Protein AF-A0A0B6WWD6-F1 (afdb_monomer)

Solvent-accessible surface area (backbone atoms only — not comparable to full-atom values): 24679 Å² total; per-residue (Å²): 132,87,78,64,63,52,76,64,88,90,38,50,30,39,57,31,30,87,89,49,46,30,91,71,70,64,40,40,59,87,22,35,29,30,83,53,54,44,37,34,40,32,73,82,49,78,58,67,64,45,85,80,27,43,46,76,48,68,47,98,85,69,30,19,31,28,36,42,79,50,47,32,62,70,44,40,48,60,51,56,71,71,51,84,55,100,73,64,69,54,77,79,80,61,83,66,81,66,72,84,62,59,65,68,57,43,17,50,49,48,51,44,42,18,71,78,30,26,24,72,83,38,61,70,50,34,70,33,90,84,19,33,43,68,47,70,34,55,96,55,30,68,76,24,19,40,44,60,21,47,65,67,60,24,30,55,50,40,55,52,38,36,57,54,46,42,74,78,42,69,87,51,56,82,94,50,58,57,59,50,35,45,12,24,26,45,40,80,91,75,74,41,55,38,51,58,71,89,74,66,51,87,64,64,32,45,32,48,60,25,15,40,63,85,53,48,32,79,47,39,30,38,36,53,53,69,71,58,31,72,75,37,71,87,51,60,63,61,46,69,41,42,19,64,91,42,54,69,24,12,60,69,79,71,79,60,54,17,36,30,55,34,55,27,53,76,72,67,28,74,85,55,82,81,40,28,42,31,41,35,49,32,49,70,37,26,50,26,42,20,57,76,48,60,26,38,38,32,20,40,10,23,84,38,75,78,45,52,53,59,59,52,45,50,53,50,54,52,44,37,75,75,64,70,39,60,42,34,39,40,61,54,66,53,38,66,81,33,66,69,47,33,42,29,51,29,43,44,53,37,53,28,47,40,48,67,39,81,56,38,35,53,47,65,84,43,66,61,40,68,40,46,17,64,74,68,68,38,65,73,46,80,29,51,64,69,56,50,46,68,70,31,51,70,74,55,24,54,52,24,52,48,49,21,47,49,56,52,48,52,49,53,49,52,52,50,51,56,51,56,63,61,75,71,71,76,92,75,71,72,71,74,65,75,82,73,78,87,79,76,89,76,76,80,83,81,84,126

Nearest PDB structures (foldseek):
  4dzr-assembly1_A  TM=4.144E-01  e=4.216E-01  Alicyclobacillus acidocaldarius subsp. acidocaldarius DSM 446
  3m0z-assembly1_B  TM=2.810E-01  e=1.774E+00  Klebsiella pneumoniae subsp. pneumoniae MGH 78578

Structure (mmCIF, N/CA/C/O backbone):
data_AF-A0A0B6WWD6-F1
#
_entry.id   AF-A0A0B6WWD6-F1
#
loop_
_atom_site.group_PDB
_atom_site.id
_atom_site.type_symbol
_atom_site.label_atom_id
_atom_site.label_alt_id
_atom_site.label_comp_id
_atom_site.label_asym_id
_atom_site.label_entity_id
_atom_site.label_seq_id
_atom_site.pdbx_PDB_ins_code
_atom_site.Cartn_x
_atom_site.Cartn_y
_atom_site.Cartn_z
_atom_site.occupancy
_atom_site.B_iso_or_equiv
_atom_site.auth_seq_id
_atom_site.auth_comp_id
_atom_site.auth_asym_id
_atom_site.auth_atom_id
_atom_site.pdbx_PDB_model_num
ATOM 1 N N . MET A 1 1 ? -19.412 32.258 -8.595 1.00 35.97 1 MET A N 1
ATOM 2 C CA . MET A 1 1 ? -20.441 32.530 -7.560 1.00 35.97 1 MET A CA 1
ATOM 3 C C . MET A 1 1 ? -19.754 32.769 -6.223 1.00 35.97 1 MET A C 1
ATOM 5 O O . MET A 1 1 ? -19.131 31.849 -5.706 1.00 35.97 1 MET A O 1
ATOM 9 N N . ARG A 1 2 ? -19.802 33.997 -5.689 1.00 33.81 2 ARG A N 1
ATOM 10 C CA . ARG A 1 2 ? -19.206 34.328 -4.383 1.00 33.81 2 ARG A CA 1
ATOM 11 C C . ARG A 1 2 ? -19.915 33.511 -3.296 1.00 33.81 2 ARG A C 1
ATOM 13 O O . ARG A 1 2 ? -21.121 33.653 -3.117 1.00 33.81 2 ARG A O 1
ATOM 20 N N . ARG A 1 3 ? -19.185 32.625 -2.609 1.00 43.25 3 ARG A N 1
ATOM 21 C CA . ARG A 1 3 ? -19.691 31.916 -1.425 1.00 43.25 3 ARG A CA 1
ATOM 22 C C . ARG A 1 3 ? -20.008 32.981 -0.376 1.00 43.25 3 ARG A C 1
ATOM 24 O O . ARG A 1 3 ? -19.088 33.602 0.145 1.00 43.25 3 ARG A O 1
ATOM 31 N N . SER A 1 4 ? -21.288 33.234 -0.110 1.00 58.03 4 SER A N 1
ATOM 32 C CA . SER A 1 4 ? -21.691 34.080 1.013 1.00 58.03 4 SER A CA 1
ATOM 33 C C . SER A 1 4 ? -21.194 33.402 2.290 1.00 58.03 4 SER A C 1
ATOM 35 O O . SER A 1 4 ? -21.702 32.332 2.647 1.00 58.03 4 SER A O 1
ATOM 37 N N . LYS A 1 5 ? -20.166 33.982 2.907 1.00 69.12 5 LYS A N 1
ATOM 38 C CA . LYS A 1 5 ? -19.590 33.537 4.172 1.00 69.12 5 LYS A CA 1
ATOM 39 C C . LYS A 1 5 ? -19.777 34.628 5.214 1.00 69.12 5 LYS A C 1
ATOM 41 O O . LYS A 1 5 ? -19.718 35.806 4.873 1.00 69.12 5 LYS A O 1
ATOM 46 N N . PHE A 1 6 ? -19.993 34.235 6.458 1.00 64.62 6 PHE A N 1
ATOM 47 C CA . PHE A 1 6 ? -19.957 35.151 7.594 1.00 64.62 6 PHE A CA 1
ATOM 48 C C . PHE A 1 6 ? -19.157 34.512 8.722 1.00 64.62 6 PHE A C 1
ATOM 50 O O . PHE A 1 6 ? -19.018 33.292 8.768 1.00 64.62 6 PHE A O 1
ATOM 57 N N . VAL A 1 7 ? -18.615 35.328 9.616 1.00 65.00 7 VAL A N 1
ATOM 58 C CA . VAL A 1 7 ? -17.833 34.855 10.761 1.00 65.00 7 VAL A CA 1
ATOM 59 C C . VAL A 1 7 ? -18.640 35.105 12.024 1.00 65.00 7 VAL A C 1
ATOM 61 O O . VAL A 1 7 ? -19.231 36.172 12.176 1.00 65.00 7 VAL A O 1
ATOM 64 N N . LYS A 1 8 ? -18.727 34.107 12.904 1.00 52.97 8 LYS A N 1
ATOM 65 C CA . LYS A 1 8 ? -19.441 34.233 14.180 1.00 52.97 8 LYS A CA 1
ATOM 66 C C . LYS A 1 8 ? -18.816 33.310 15.220 1.00 52.97 8 LYS A C 1
ATOM 68 O O . LYS A 1 8 ? -18.894 32.102 15.058 1.00 52.97 8 LYS A O 1
ATOM 73 N N . GLY A 1 9 ? -18.231 33.871 16.279 1.00 55.41 9 GLY A N 1
ATOM 74 C CA . GLY A 1 9 ? -17.518 33.091 17.301 1.00 55.41 9 GLY A CA 1
ATOM 75 C C . GLY A 1 9 ? -16.364 32.289 16.700 1.00 55.41 9 GLY A C 1
ATOM 76 O O . GLY A 1 9 ? -16.444 31.071 16.657 1.00 55.41 9 GLY A O 1
ATOM 77 N N . GLY A 1 10 ? -15.389 32.969 16.083 1.00 53.66 10 GLY A N 1
ATOM 78 C CA . GLY A 1 10 ? -14.173 32.351 15.522 1.00 53.66 10 GLY A CA 1
ATOM 79 C C . GLY A 1 10 ? -14.359 31.496 14.261 1.00 53.66 10 GLY A C 1
ATOM 80 O O . GLY A 1 10 ? -13.423 31.311 13.486 1.00 53.66 10 GLY A O 1
ATOM 81 N N . LYS A 1 11 ? -15.573 31.014 13.990 1.00 53.12 11 LYS A N 1
ATOM 82 C CA . LYS A 1 11 ? -15.838 30.077 12.897 1.00 53.12 11 LYS A CA 1
ATOM 83 C C . LYS A 1 11 ? -16.360 30.786 11.653 1.00 53.12 11 LYS A C 1
ATOM 85 O O . LYS A 1 11 ? -17.258 31.631 11.716 1.00 53.12 11 LYS A O 1
ATOM 90 N N . VAL A 1 12 ? -15.810 30.404 10.499 1.00 70.62 12 VAL A N 1
ATOM 91 C CA . VAL A 1 12 ? -16.319 30.806 9.183 1.00 70.62 12 VAL A CA 1
ATOM 92 C C . VAL A 1 12 ? -17.509 29.921 8.843 1.00 70.62 12 VAL A C 1
ATOM 94 O O . VAL A 1 12 ? -17.375 28.705 8.708 1.00 70.62 12 VAL A O 1
ATOM 97 N N . PHE A 1 13 ? -18.671 30.540 8.682 1.00 74.94 13 PHE A N 1
ATOM 98 C CA . PHE A 1 13 ? -19.892 29.882 8.256 1.00 74.94 13 PHE A CA 1
ATOM 99 C C . PHE A 1 13 ? -20.079 30.033 6.755 1.00 74.94 13 PHE A C 1
ATOM 101 O O . PHE A 1 13 ? -20.128 31.142 6.219 1.00 74.94 13 PHE A O 1
ATOM 108 N N . TYR A 1 14 ? -20.253 28.903 6.086 1.00 77.25 14 TYR A N 1
ATOM 109 C CA . TYR A 1 14 ? -20.612 28.801 4.685 1.00 77.25 14 TYR A CA 1
ATOM 110 C C . TYR A 1 14 ? -22.105 28.535 4.548 1.00 77.25 14 TYR A C 1
ATOM 112 O O . TYR A 1 14 ? -22.715 27.803 5.329 1.00 77.25 14 TYR A O 1
ATOM 120 N N . ARG A 1 15 ? -22.713 29.121 3.518 1.00 76.31 15 ARG A N 1
ATOM 121 C CA . ARG A 1 15 ? -24.098 28.823 3.154 1.00 76.31 15 ARG A CA 1
ATOM 122 C C . ARG A 1 15 ? -24.183 27.490 2.411 1.00 76.31 15 ARG A C 1
ATOM 124 O O . ARG A 1 15 ? -23.379 27.225 1.516 1.00 76.31 15 ARG A O 1
ATOM 131 N N . VAL A 1 16 ? -25.192 26.684 2.741 1.00 66.81 16 VAL A N 1
ATOM 132 C CA . VAL A 1 16 ? -25.516 25.459 1.987 1.00 66.81 16 VAL A CA 1
ATOM 133 C C . VAL A 1 16 ? -25.893 25.792 0.538 1.00 66.81 16 VAL A C 1
ATOM 135 O O . VAL A 1 16 ? -26.378 26.889 0.246 1.00 66.81 16 VAL A O 1
ATOM 138 N N . ASN A 1 17 ? -25.666 24.848 -0.373 1.00 68.56 17 ASN A N 1
ATOM 139 C CA . ASN A 1 17 ? -25.978 24.969 -1.798 1.00 68.56 17 ASN A CA 1
ATOM 140 C C . ASN A 1 17 ? -26.438 23.610 -2.376 1.00 68.56 17 ASN A C 1
ATOM 142 O O . ASN A 1 17 ? -26.598 22.634 -1.643 1.00 68.56 17 ASN A O 1
ATOM 146 N N . LYS A 1 18 ? -26.669 23.527 -3.695 1.00 58.38 18 LYS A N 1
ATOM 147 C CA . LYS A 1 18 ? -27.111 22.279 -4.351 1.00 58.38 18 LYS A CA 1
ATOM 148 C C . LYS A 1 18 ? -26.103 21.124 -4.223 1.00 58.38 18 LYS A C 1
ATOM 150 O O . LYS A 1 18 ? -26.541 19.980 -4.191 1.00 58.38 18 LYS A O 1
ATOM 155 N N . LEU A 1 19 ? -24.804 21.428 -4.141 1.00 52.31 19 LEU A N 1
ATOM 156 C CA . LEU A 1 19 ? -23.710 20.457 -3.997 1.00 52.31 19 LEU A CA 1
ATOM 157 C C . LEU A 1 19 ? -23.474 20.067 -2.530 1.00 52.31 19 LEU A C 1
ATOM 159 O O . LEU A 1 19 ? -23.164 18.920 -2.243 1.00 52.31 19 LEU A O 1
ATOM 163 N N . ARG A 1 20 ? -23.661 21.006 -1.595 1.00 70.75 20 ARG A N 1
ATOM 164 C CA . ARG A 1 20 ? -23.557 20.778 -0.145 1.00 70.75 20 ARG A CA 1
ATOM 165 C C . ARG A 1 20 ? -24.867 21.177 0.527 1.00 70.75 20 ARG A C 1
ATOM 167 O O . ARG A 1 20 ? -25.045 22.335 0.911 1.00 70.75 20 ARG A O 1
ATOM 174 N N . ARG A 1 21 ? -25.775 20.210 0.683 1.00 77.06 21 ARG A N 1
ATOM 175 C CA . ARG A 1 21 ? -27.088 20.385 1.330 1.00 77.06 21 ARG A CA 1
ATOM 176 C C . ARG A 1 21 ? -26.965 20.480 2.855 1.00 77.06 21 ARG A C 1
ATOM 178 O O . ARG A 1 21 ? -25.931 20.180 3.445 1.00 77.06 21 ARG A O 1
ATOM 185 N N . CYS A 1 22 ? -28.006 20.959 3.526 1.00 75.50 22 CYS A N 1
ATOM 186 C CA . CYS A 1 22 ? -28.042 20.961 4.988 1.00 75.50 22 CYS A CA 1
ATOM 187 C C . CYS A 1 22 ? -28.069 19.523 5.530 1.00 75.50 22 CYS A C 1
ATOM 189 O O . CYS A 1 22 ? -28.986 18.785 5.198 1.00 75.50 22 CYS A O 1
ATOM 191 N N . LEU A 1 23 ? -27.145 19.157 6.419 1.00 72.75 23 LEU A N 1
ATOM 192 C CA . LEU A 1 23 ? -27.112 17.821 7.036 1.00 72.75 23 LEU A CA 1
ATOM 193 C C . LEU A 1 23 ? -28.307 17.544 7.970 1.00 72.75 23 LEU A C 1
ATOM 195 O O . LEU A 1 23 ? -28.566 16.400 8.310 1.00 72.75 23 LEU A O 1
ATOM 199 N N . ILE A 1 24 ? -29.050 18.587 8.359 1.00 80.62 24 ILE A N 1
ATOM 200 C CA . ILE A 1 24 ? -30.184 18.486 9.289 1.00 80.62 24 ILE A CA 1
ATOM 201 C C . ILE A 1 24 ? -31.526 18.381 8.550 1.00 80.62 24 ILE A C 1
ATOM 203 O O . ILE A 1 24 ? -32.359 17.546 8.879 1.00 80.62 24 ILE A O 1
ATOM 207 N N . CYS A 1 25 ? -31.771 19.252 7.563 1.00 80.31 25 CYS A N 1
ATOM 208 C CA . CYS A 1 25 ? -33.057 19.319 6.844 1.00 80.31 25 CYS A CA 1
ATOM 209 C C . CYS A 1 25 ? -32.968 18.989 5.348 1.00 80.31 25 CYS A C 1
ATOM 211 O O . CYS A 1 25 ? -33.957 19.133 4.635 1.00 80.31 25 CYS A O 1
ATOM 213 N N . ASN A 1 26 ? -31.783 18.634 4.846 1.00 77.25 26 ASN A N 1
ATOM 214 C CA . ASN A 1 26 ? -31.492 18.311 3.444 1.00 77.25 26 ASN A CA 1
ATOM 215 C C . ASN A 1 26 ? -31.814 19.410 2.402 1.00 77.25 26 ASN A C 1
ATOM 217 O O . ASN A 1 26 ? -31.728 19.205 1.185 1.00 77.25 26 ASN A O 1
ATOM 221 N N . SER A 1 27 ? -32.155 20.619 2.853 1.00 74.88 27 SER A N 1
ATOM 222 C CA . SER A 1 27 ? -32.397 21.744 1.954 1.00 74.88 27 SER A CA 1
ATOM 223 C C . SER A 1 27 ? -31.096 22.225 1.297 1.00 74.88 27 SER A C 1
ATOM 225 O O . SER A 1 27 ? -30.079 22.367 1.986 1.00 74.88 27 SER A O 1
ATOM 227 N N . PRO A 1 28 ? -31.124 22.563 -0.006 1.00 74.12 28 PRO A N 1
ATOM 228 C CA . PRO A 1 28 ? -29.990 23.152 -0.706 1.00 74.12 28 PRO A CA 1
ATOM 229 C C . PRO A 1 28 ? -29.841 24.661 -0.459 1.00 74.12 28 PRO A C 1
ATOM 231 O O . PRO A 1 28 ? -28.934 25.270 -1.011 1.00 74.12 28 PRO A O 1
ATOM 234 N N . THR A 1 29 ? -30.726 25.302 0.313 1.00 76.38 29 THR A N 1
ATOM 235 C CA . THR A 1 29 ? -30.670 26.752 0.569 1.00 76.38 29 THR A CA 1
ATOM 236 C C . THR A 1 29 ? -31.066 27.125 1.994 1.00 76.38 29 THR A C 1
ATOM 238 O O . THR A 1 29 ? -31.810 26.413 2.679 1.00 76.38 29 THR A O 1
ATOM 241 N N . GLY A 1 30 ? -30.605 28.300 2.424 1.00 73.56 30 GLY A N 1
ATOM 242 C CA . GLY A 1 30 ? -31.058 28.973 3.643 1.00 73.56 30 GLY A CA 1
ATOM 243 C C . GLY A 1 30 ? -30.268 28.623 4.901 1.00 73.56 30 GLY A C 1
ATOM 244 O O . GLY A 1 30 ? -30.165 29.483 5.759 1.00 73.56 30 GLY A O 1
ATOM 245 N N . CYS A 1 31 ? -29.680 27.428 4.983 1.00 85.50 31 CYS A N 1
ATOM 246 C CA . CYS A 1 31 ? -28.908 26.956 6.139 1.00 85.50 31 CYS A CA 1
ATOM 247 C C . CYS A 1 31 ? -27.414 27.286 6.038 1.00 85.50 31 CYS A C 1
ATOM 249 O O . CYS A 1 31 ? -26.911 27.645 4.968 1.00 85.50 31 CYS A O 1
ATOM 251 N N . PHE A 1 32 ? -26.699 27.108 7.147 1.00 84.31 32 PHE A N 1
ATOM 252 C CA . PHE A 1 32 ? -25.269 27.399 7.230 1.00 84.31 32 PHE A CA 1
ATOM 253 C C . PHE A 1 32 ? -24.519 26.315 7.992 1.00 84.31 32 PHE A C 1
ATOM 255 O O . PHE A 1 32 ? -25.109 25.588 8.790 1.00 84.31 32 PHE A O 1
ATOM 262 N N . TYR A 1 33 ? -23.223 26.213 7.734 1.00 79.19 33 TYR A N 1
ATOM 263 C CA . TYR A 1 33 ? -22.330 25.251 8.363 1.00 79.19 33 TYR A CA 1
ATOM 264 C C . TYR A 1 33 ? -20.938 25.852 8.520 1.00 79.19 33 TYR A C 1
ATOM 266 O O . TYR A 1 33 ? -20.561 26.720 7.736 1.00 79.19 33 TYR A O 1
ATOM 274 N N . THR A 1 34 ? -20.190 25.424 9.527 1.00 71.81 34 THR A N 1
ATOM 275 C CA . THR A 1 34 ? -18.810 25.878 9.732 1.00 71.81 34 THR A CA 1
ATOM 276 C C . THR A 1 34 ? -17.838 25.173 8.790 1.00 71.81 34 THR A C 1
ATOM 278 O O . THR A 1 34 ? -18.160 24.128 8.234 1.00 71.81 34 THR A O 1
ATOM 281 N N . GLU A 1 35 ? -16.647 25.735 8.572 1.00 63.94 35 GLU A N 1
ATOM 282 C CA . GLU A 1 35 ? -15.616 25.108 7.722 1.00 63.94 35 GLU A CA 1
ATOM 283 C C . GLU A 1 35 ? -15.251 23.686 8.147 1.00 63.94 35 GLU A C 1
ATOM 285 O O . GLU A 1 35 ? -15.069 22.796 7.323 1.00 63.94 35 GLU A O 1
ATOM 290 N N . ASP A 1 36 ? -15.147 23.502 9.455 1.00 56.84 36 ASP A N 1
ATOM 291 C CA . ASP A 1 36 ? -14.905 22.236 10.126 1.00 56.84 36 ASP A CA 1
ATOM 292 C C . ASP A 1 36 ? -16.201 21.443 10.324 1.00 56.84 36 ASP A C 1
ATOM 294 O O . ASP A 1 36 ? -16.192 20.482 11.067 1.00 56.84 36 ASP A O 1
ATOM 298 N N . GLU A 1 37 ? -17.328 21.867 9.755 1.00 67.38 37 GLU A N 1
ATOM 299 C CA . GLU A 1 37 ? -18.665 21.266 9.853 1.00 67.38 37 GLU A CA 1
ATOM 300 C C . GLU A 1 37 ? -19.178 20.927 11.272 1.00 67.38 37 GLU A C 1
ATOM 302 O O . GLU A 1 37 ? -20.259 20.355 11.396 1.00 67.38 37 GLU A O 1
ATOM 307 N N . SER A 1 38 ? -18.462 21.311 12.336 1.00 63.56 38 SER A N 1
ATOM 308 C CA . SER A 1 38 ? -18.773 20.985 13.736 1.00 63.56 38 SER A CA 1
ATOM 309 C C . SER A 1 38 ? -20.085 21.611 14.198 1.00 63.56 38 SER A C 1
ATOM 311 O O . SER A 1 38 ? -20.774 21.075 15.067 1.00 63.56 38 SER A O 1
ATOM 313 N N . LEU A 1 39 ? -20.471 22.726 13.572 1.00 73.56 39 LEU A N 1
ATOM 314 C CA . LEU A 1 39 ? -21.724 23.413 13.828 1.00 73.56 39 LEU A CA 1
ATOM 315 C C . LEU A 1 39 ? -22.524 23.601 12.545 1.00 73.56 39 LEU A C 1
ATOM 317 O O . LEU A 1 39 ? -22.010 23.934 11.474 1.00 73.56 39 LEU A O 1
ATOM 321 N N . SER A 1 40 ? -23.837 23.444 12.669 1.00 83.00 40 SER A N 1
ATOM 322 C CA . SER A 1 40 ? -24.789 23.754 11.608 1.00 83.00 40 SER A CA 1
ATOM 323 C C . SER A 1 40 ? -25.930 24.620 12.130 1.00 83.00 40 SER A C 1
ATOM 325 O O . SER A 1 40 ? -26.545 24.319 13.149 1.00 83.00 40 SER A O 1
ATOM 327 N N . TYR A 1 41 ? -26.256 25.677 11.387 1.00 83.69 41 TYR A N 1
ATOM 328 C CA . TYR A 1 41 ? -27.495 26.429 11.564 1.00 83.69 41 TYR A CA 1
ATOM 329 C C . TYR A 1 41 ? -28.545 25.877 10.602 1.00 83.69 41 TYR A C 1
ATOM 331 O O . TYR A 1 41 ? -28.440 26.054 9.383 1.00 83.69 41 TYR A O 1
ATOM 339 N N . CYS A 1 42 ? -29.562 25.212 11.145 1.00 81.94 42 CYS A N 1
ATOM 340 C CA . CYS A 1 42 ? -30.705 24.731 10.386 1.00 81.94 42 CYS A CA 1
ATOM 341 C C . CYS A 1 42 ? -31.885 25.697 10.521 1.00 81.94 42 CYS A C 1
ATOM 343 O O . CYS A 1 42 ? -32.263 26.097 11.618 1.00 81.94 42 CYS A O 1
ATOM 345 N N . CYS A 1 43 ? -32.499 26.034 9.389 1.00 81.56 43 CYS A N 1
ATOM 346 C CA . CYS A 1 43 ? -33.598 27.006 9.325 1.00 81.56 43 CYS A CA 1
ATOM 347 C C . CYS A 1 43 ? -34.977 26.350 9.217 1.00 81.56 43 CYS A C 1
ATOM 349 O O .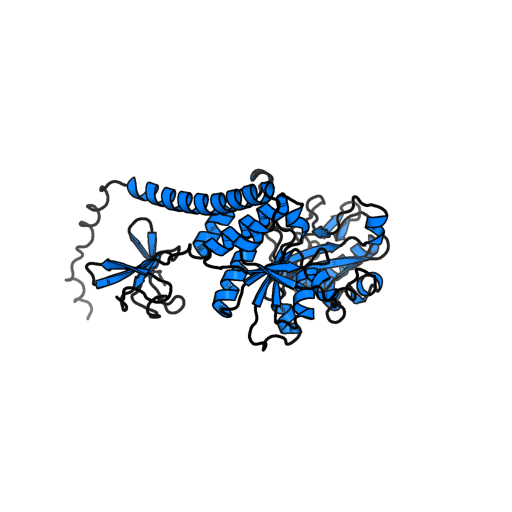 CYS A 1 43 ? -35.962 27.050 9.029 1.00 81.56 43 CYS A O 1
ATOM 351 N N . ARG A 1 44 ? -35.041 25.013 9.208 1.00 78.50 44 ARG A N 1
ATOM 352 C CA . ARG A 1 44 ? -36.276 24.255 8.929 1.00 78.50 44 ARG A CA 1
ATOM 353 C C . ARG A 1 44 ? -36.595 23.186 9.960 1.00 78.50 44 ARG A C 1
ATOM 355 O O . ARG A 1 44 ? -37.737 22.762 10.041 1.00 78.50 44 ARG A O 1
ATOM 362 N N . ARG A 1 45 ? -35.595 22.727 10.711 1.00 75.00 45 ARG A N 1
ATOM 363 C CA . ARG A 1 45 ? -35.789 21.813 11.833 1.00 75.00 45 ARG A CA 1
ATOM 364 C C . ARG A 1 45 ? -35.335 22.498 13.104 1.00 75.00 45 ARG A C 1
ATOM 366 O O . ARG A 1 45 ? -34.283 23.136 13.123 1.00 75.00 45 ARG A O 1
ATOM 373 N N . THR A 1 46 ? -36.159 22.339 14.125 1.00 68.94 46 THR A N 1
ATOM 374 C CA . THR A 1 46 ? -35.958 22.862 15.472 1.00 68.94 46 THR A CA 1
ATOM 375 C C . THR A 1 46 ? -36.293 21.785 16.491 1.00 68.94 46 THR A C 1
ATOM 377 O O . THR A 1 46 ? -36.773 22.122 17.558 1.00 68.94 46 THR A O 1
ATOM 380 N N . GLU A 1 47 ? -36.105 20.503 16.180 1.00 72.50 47 GLU A N 1
ATOM 381 C CA . GLU A 1 47 ? -36.255 19.385 17.127 1.00 72.50 47 GLU A CA 1
ATOM 382 C C . GLU A 1 47 ? -34.967 19.193 17.938 1.00 72.50 47 GLU A C 1
ATOM 384 O O . GLU A 1 47 ? -33.898 19.625 17.498 1.00 72.50 47 GLU A O 1
ATOM 389 N N . GLU A 1 48 ? -35.072 18.582 19.123 1.00 65.75 48 GLU A N 1
ATOM 390 C CA . GLU A 1 48 ? -33.959 18.412 20.074 1.00 65.75 48 GLU A CA 1
ATOM 391 C C . GLU A 1 48 ? -32.843 17.505 19.546 1.00 65.75 48 GLU A C 1
ATOM 393 O O . GLU A 1 48 ? -31.662 17.796 19.742 1.00 65.75 48 GLU A O 1
ATOM 398 N N . PHE A 1 49 ? -33.220 16.489 18.772 1.00 58.00 49 PHE A N 1
ATOM 399 C CA . PHE A 1 49 ? -32.311 15.585 18.078 1.00 58.00 49 PHE A CA 1
ATOM 400 C C . PHE A 1 49 ? -32.729 15.471 16.615 1.00 58.00 49 PHE A C 1
ATOM 402 O O . PHE A 1 49 ? -33.905 15.280 16.314 1.00 58.00 49 PHE A O 1
ATOM 409 N N . ALA A 1 50 ? -31.774 15.608 15.695 1.00 58.50 50 ALA A N 1
ATOM 410 C CA . ALA A 1 50 ? -32.028 15.495 14.263 1.00 58.50 50 ALA A CA 1
ATOM 411 C C . ALA A 1 50 ? -30.909 14.687 13.591 1.00 58.50 50 ALA A C 1
ATOM 413 O O . ALA A 1 50 ? -29.895 15.241 13.167 1.00 58.50 50 ALA A O 1
ATOM 414 N N . GLY A 1 51 ? -31.109 13.368 13.497 1.00 67.25 51 GLY A N 1
ATOM 415 C CA . GLY A 1 51 ? -30.065 12.431 13.073 1.00 67.25 51 GLY A CA 1
ATOM 416 C C . GLY A 1 51 ? -28.957 12.337 14.124 1.00 67.25 51 GLY A C 1
ATOM 417 O O . GLY A 1 51 ? -29.253 12.274 15.313 1.00 67.25 51 GLY A O 1
ATOM 418 N N . ASN A 1 52 ? -27.697 12.403 13.687 1.00 57.53 52 ASN A N 1
ATOM 419 C CA . ASN A 1 52 ? -26.509 12.353 14.557 1.00 57.53 52 ASN A CA 1
ATOM 420 C C . ASN A 1 52 ? -26.113 13.728 15.131 1.00 57.53 52 ASN A C 1
ATOM 422 O O . ASN A 1 52 ? -25.018 13.893 15.662 1.00 57.53 52 ASN A O 1
ATOM 426 N N . ALA A 1 53 ? -26.975 14.736 14.988 1.00 63.56 53 ALA A N 1
ATOM 427 C CA . ALA A 1 53 ? -26.713 16.091 15.445 1.00 63.56 53 ALA A CA 1
ATOM 428 C C . ALA A 1 53 ? -27.595 16.442 16.645 1.00 63.56 53 ALA A C 1
ATOM 430 O O . ALA A 1 53 ? -28.822 16.270 16.615 1.00 63.56 53 ALA A O 1
ATOM 431 N N . ARG A 1 54 ? -26.970 17.000 17.680 1.00 67.94 54 ARG A N 1
ATOM 432 C CA . ARG A 1 54 ? -27.630 17.450 18.903 1.00 67.94 54 ARG A CA 1
ATOM 433 C C . ARG A 1 54 ? -27.948 18.937 18.806 1.00 67.94 54 ARG A C 1
ATOM 435 O O . ARG A 1 54 ? -27.087 19.749 18.467 1.00 67.94 54 ARG A O 1
ATOM 442 N N . ARG A 1 55 ? -29.190 19.332 19.095 1.00 76.62 55 ARG A N 1
ATOM 443 C CA . ARG A 1 55 ? -29.568 20.751 19.113 1.00 76.62 55 ARG A CA 1
ATOM 444 C C . ARG A 1 55 ? -29.003 21.410 20.370 1.00 76.62 55 ARG A C 1
ATOM 446 O O . ARG A 1 55 ? -29.417 21.097 21.479 1.00 76.62 55 ARG A O 1
ATOM 453 N N . ILE A 1 56 ? -28.109 22.373 20.182 1.00 67.38 56 ILE A N 1
ATOM 454 C CA . ILE A 1 56 ? -27.500 23.153 21.265 1.00 67.38 56 ILE A CA 1
ATOM 455 C C . ILE A 1 56 ? -28.477 24.218 21.758 1.00 67.38 56 ILE A C 1
ATOM 457 O O . ILE A 1 56 ? -28.666 24.404 22.954 1.00 67.38 56 ILE A O 1
ATOM 461 N N . ARG A 1 57 ? -29.074 24.966 20.823 1.00 71.12 57 ARG A N 1
ATOM 462 C CA . ARG A 1 57 ? -29.982 26.078 21.131 1.00 71.12 57 ARG A CA 1
ATOM 463 C C . ARG A 1 57 ? -30.800 26.491 19.916 1.00 71.12 57 ARG A C 1
ATOM 465 O O . ARG A 1 57 ? -30.535 26.051 18.799 1.00 71.12 57 ARG A O 1
ATOM 472 N N . ILE A 1 58 ? -31.746 27.397 20.131 1.00 73.06 58 ILE A N 1
ATOM 473 C CA . ILE A 1 58 ? -32.446 28.129 19.074 1.00 73.06 58 ILE A CA 1
ATOM 474 C C . ILE A 1 58 ? -32.003 29.594 19.153 1.00 73.06 58 ILE A C 1
ATOM 476 O O . ILE A 1 58 ? -31.894 30.155 20.242 1.00 73.06 58 ILE A O 1
ATOM 480 N N . THR A 1 59 ? -31.668 30.207 18.018 1.00 65.00 59 THR A N 1
ATOM 481 C CA . THR A 1 59 ? -31.295 31.629 17.970 1.00 65.00 59 THR A CA 1
ATOM 482 C C . THR A 1 59 ? -32.525 32.523 18.126 1.00 65.00 59 THR A C 1
ATOM 484 O O . THR A 1 59 ? -33.645 32.107 17.846 1.00 65.00 59 THR A O 1
ATOM 487 N N . ALA A 1 60 ? -32.319 33.802 18.457 1.00 57.94 60 ALA A N 1
ATOM 488 C CA . ALA A 1 60 ? -33.392 34.805 18.465 1.00 57.94 60 ALA A CA 1
ATOM 489 C C . ALA A 1 60 ? -34.116 34.945 17.105 1.00 57.94 60 ALA A C 1
ATOM 491 O O . ALA A 1 60 ? -35.250 35.398 17.046 1.00 57.94 60 ALA A O 1
ATOM 492 N N . THR A 1 61 ? -33.474 34.520 16.013 1.00 61.97 61 THR A N 1
ATOM 493 C CA . THR A 1 61 ? -34.039 34.486 14.655 1.00 61.97 61 THR A CA 1
ATOM 494 C C . THR A 1 61 ? -34.768 33.177 14.317 1.00 61.97 61 THR A C 1
ATOM 496 O O . THR A 1 61 ? -35.107 32.953 13.158 1.00 61.97 61 THR A O 1
ATOM 499 N N . GLY A 1 62 ? -34.979 32.289 15.294 1.00 65.19 62 GLY A N 1
ATOM 500 C CA . GLY A 1 62 ? -35.694 31.020 15.120 1.00 65.19 62 GLY A CA 1
ATOM 501 C C . GLY A 1 62 ? -34.880 29.900 14.460 1.00 65.19 62 GLY A C 1
ATOM 502 O O . GLY A 1 62 ? -35.446 28.879 14.079 1.00 65.19 62 GLY A O 1
ATOM 503 N N . LEU A 1 63 ? -33.559 30.057 14.312 1.00 70.81 63 LEU A N 1
ATOM 504 C CA . LEU A 1 63 ? -32.696 29.034 13.714 1.00 70.81 63 LEU A CA 1
ATOM 505 C C . LEU A 1 63 ? -32.266 28.013 14.765 1.00 70.81 63 LEU A C 1
ATOM 507 O O . LEU A 1 63 ? -31.730 28.386 15.810 1.00 70.81 63 LEU A O 1
ATOM 511 N N . GLY A 1 64 ? -32.425 26.726 14.465 1.00 76.00 64 GLY A N 1
ATOM 512 C CA . GLY A 1 64 ? -31.864 25.660 15.284 1.00 76.00 64 GLY A CA 1
ATOM 513 C C . GLY A 1 64 ? -30.351 25.579 15.088 1.00 76.00 64 GLY A C 1
ATOM 514 O O . GLY A 1 64 ? -29.863 25.480 13.960 1.00 76.00 64 GLY A O 1
ATOM 515 N N . VAL A 1 65 ? -29.604 25.641 16.186 1.00 76.94 65 VAL A N 1
ATOM 516 C CA . VAL A 1 65 ? -28.150 25.462 16.221 1.00 76.94 65 VAL A CA 1
ATOM 517 C C . VAL A 1 65 ? -27.865 24.031 16.624 1.00 76.94 65 VAL A C 1
ATOM 519 O O . VAL A 1 65 ? -28.294 23.602 17.693 1.00 76.94 65 VAL A O 1
ATOM 522 N N . TYR A 1 66 ? -27.139 23.314 15.781 1.00 75.62 66 TYR A N 1
ATOM 523 C CA . TYR A 1 66 ? -26.840 21.903 15.962 1.00 75.62 66 TYR A CA 1
ATOM 524 C C . TYR A 1 66 ? -25.331 21.704 16.083 1.00 75.62 66 TYR A C 1
ATOM 526 O O . TYR A 1 66 ? -24.591 22.199 15.227 1.00 75.62 66 TYR A O 1
ATOM 534 N N . SER A 1 67 ? -24.899 20.999 17.129 1.00 67.69 67 SER A N 1
ATOM 535 C CA . SER A 1 67 ? -23.567 20.406 17.219 1.00 67.69 67 SER A CA 1
ATOM 536 C C . SER A 1 67 ? -23.610 19.006 16.643 1.00 67.69 67 SER A C 1
ATOM 538 O O . SER A 1 67 ? -24.580 18.265 16.816 1.00 67.69 67 SER A O 1
ATOM 540 N N . HIS A 1 68 ? -22.530 18.643 15.975 1.00 65.62 68 HIS A N 1
ATOM 541 C CA . HIS A 1 68 ? -22.246 17.261 15.628 1.00 65.62 68 HIS A CA 1
ATOM 542 C C . HIS A 1 68 ? -21.241 16.773 16.678 1.00 65.62 68 HIS A C 1
ATOM 544 O O . HIS A 1 68 ? -20.139 17.311 16.750 1.00 65.62 68 HIS A O 1
ATOM 550 N N . GLU A 1 69 ? -21.661 15.878 17.580 1.00 48.16 69 GLU A N 1
ATOM 551 C CA . GLU A 1 69 ? -20.745 15.247 18.545 1.00 48.16 69 GLU A CA 1
ATOM 552 C C . GLU A 1 69 ? -19.871 14.237 17.782 1.00 48.16 69 GLU A C 1
ATOM 554 O O . GLU A 1 69 ? -20.388 13.416 17.024 1.00 48.16 69 GLU A O 1
ATOM 559 N N . GLY A 1 70 ? -18.551 14.328 17.956 1.00 48.22 70 GLY A N 1
ATOM 560 C CA . GLY A 1 70 ? -17.561 13.607 17.154 1.00 48.22 70 GLY A CA 1
ATOM 561 C C . GLY A 1 70 ? -16.907 14.549 16.151 1.00 48.22 70 GLY A C 1
ATOM 562 O O . GLY A 1 70 ? -17.589 15.158 15.323 1.00 48.22 70 GLY A O 1
ATOM 563 N N . ALA A 1 71 ? -15.584 14.706 16.263 1.00 41.41 71 ALA A N 1
ATOM 564 C CA . ALA A 1 71 ? -14.788 15.518 15.359 1.00 41.41 71 ALA A CA 1
ATOM 565 C C . ALA A 1 71 ? -15.224 15.219 13.929 1.00 41.41 71 ALA A C 1
ATOM 567 O O . ALA A 1 71 ? -15.173 14.077 13.466 1.00 41.41 71 ALA A O 1
ATOM 568 N N . THR A 1 72 ? -15.689 16.239 13.211 1.00 52.34 72 THR A N 1
ATOM 569 C CA . THR A 1 72 ? -15.983 16.005 11.807 1.00 52.34 72 THR A CA 1
ATOM 570 C C . THR A 1 72 ? -14.698 15.517 11.156 1.00 52.34 72 THR A C 1
ATOM 572 O O . THR A 1 72 ? -13.588 15.910 11.521 1.00 52.34 72 THR A O 1
ATOM 575 N N . TRP A 1 73 ? -14.849 14.630 10.190 1.00 41.06 73 TRP A N 1
ATOM 576 C CA . TRP A 1 73 ? -13.745 14.029 9.462 1.00 41.06 73 TRP A CA 1
ATOM 577 C C . TRP A 1 73 ? -12.623 15.023 9.075 1.00 41.06 73 TRP A C 1
ATOM 579 O O . TRP A 1 73 ? -11.439 14.743 9.256 1.00 41.06 73 TRP A O 1
ATOM 589 N N . LEU A 1 74 ? -12.984 16.235 8.632 1.00 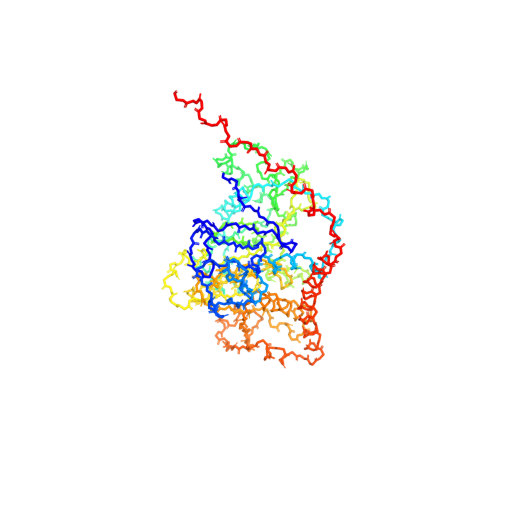41.41 74 LEU A N 1
ATOM 590 C CA . LEU A 1 74 ? -12.032 17.303 8.296 1.00 41.41 74 LEU A CA 1
ATOM 591 C C . LEU A 1 74 ? -11.211 17.803 9.496 1.00 41.41 74 LEU A C 1
ATOM 593 O O . LEU A 1 74 ? -10.060 18.206 9.326 1.00 41.41 74 LEU A O 1
ATOM 597 N N . HIS A 1 75 ? -11.789 17.796 10.693 1.00 42.34 75 HIS A N 1
ATOM 598 C CA . HIS A 1 75 ? -11.125 18.161 11.938 1.00 42.34 75 HIS A CA 1
ATOM 599 C C . HIS A 1 75 ? -10.215 17.027 12.447 1.00 42.34 75 HIS A C 1
ATOM 601 O O . HIS A 1 75 ? -9.052 17.286 12.759 1.00 42.34 75 HIS A O 1
ATOM 607 N N . ALA A 1 76 ? -10.670 15.766 12.392 1.00 41.78 76 ALA A N 1
ATOM 608 C CA . ALA A 1 76 ? -9.832 14.594 12.678 1.00 41.78 76 ALA A CA 1
ATOM 609 C C . ALA A 1 76 ? -8.586 14.548 11.764 1.00 41.78 76 ALA A C 1
ATOM 611 O O . ALA A 1 76 ? -7.463 14.379 12.239 1.00 41.78 76 ALA A O 1
ATOM 612 N N . MET A 1 77 ? -8.743 14.828 10.462 1.00 42.00 77 MET A N 1
ATOM 613 C CA . MET A 1 77 ? -7.621 14.925 9.516 1.00 42.00 77 MET A CA 1
ATOM 614 C C . MET A 1 77 ? -6.586 15.998 9.860 1.00 42.00 77 MET A C 1
ATOM 616 O O . MET A 1 77 ? -5.389 15.781 9.659 1.00 42.00 77 MET A O 1
ATOM 620 N N . LYS A 1 78 ? -7.030 17.182 10.305 1.00 42.75 78 LYS A N 1
ATOM 621 C CA . LYS A 1 78 ? -6.129 18.297 10.643 1.00 42.75 78 LYS A CA 1
ATOM 622 C C . LYS A 1 78 ? -5.251 17.958 11.851 1.00 42.75 78 LYS A C 1
ATOM 624 O O . LYS A 1 78 ? -4.112 18.402 11.903 1.00 42.75 78 LYS A O 1
ATOM 629 N N . LEU A 1 79 ? -5.748 17.135 12.771 1.00 45.62 79 LEU A N 1
ATOM 630 C CA . LEU A 1 79 ? -5.045 16.755 13.995 1.00 45.62 79 LEU A CA 1
ATOM 631 C C . LEU A 1 79 ? -4.086 15.581 13.801 1.00 45.62 79 LEU A C 1
ATOM 633 O O . LEU A 1 79 ? -2.965 15.643 14.301 1.00 45.62 79 LEU A O 1
ATOM 637 N N . ILE A 1 80 ? -4.460 14.559 13.017 1.00 44.28 80 ILE A N 1
ATOM 638 C CA . ILE A 1 80 ? -3.542 13.445 12.708 1.00 44.28 80 ILE A CA 1
ATOM 639 C C . ILE A 1 80 ? -2.306 13.963 11.947 1.00 44.28 80 ILE A C 1
ATOM 641 O O . ILE A 1 80 ? -1.199 13.476 12.165 1.00 44.28 80 ILE A O 1
ATOM 645 N N . LYS A 1 81 ? -2.461 15.003 11.112 1.00 46.72 81 LYS A N 1
ATOM 646 C CA . LYS A 1 81 ? -1.332 15.678 10.444 1.00 46.72 81 LYS A CA 1
ATOM 647 C C . LYS A 1 81 ? -0.346 16.350 11.407 1.00 46.72 81 LYS A C 1
ATOM 649 O O . LYS A 1 81 ? 0.826 16.444 11.061 1.00 46.72 81 LYS A O 1
ATOM 654 N N . ASN A 1 82 ? -0.801 16.780 12.585 1.00 37.66 82 ASN A N 1
ATOM 655 C CA . ASN A 1 82 ? 0.008 17.498 13.576 1.00 37.66 82 ASN A CA 1
ATOM 656 C C . ASN A 1 82 ? 0.575 16.578 14.673 1.00 37.66 82 ASN A C 1
ATOM 658 O O . ASN A 1 82 ? 1.231 17.057 15.595 1.00 37.66 82 ASN A O 1
ATOM 662 N N . TYR A 1 83 ? 0.328 15.266 14.599 1.00 39.16 83 TYR A N 1
ATOM 663 C CA . TYR A 1 83 ? 0.889 14.308 15.545 1.00 39.16 83 TYR A CA 1
ATOM 664 C C . TYR A 1 83 ? 2.314 13.919 15.117 1.00 39.16 83 TYR A C 1
ATOM 666 O O . TYR A 1 83 ? 2.493 13.444 13.988 1.00 39.16 83 TYR A O 1
ATOM 674 N N . PRO A 1 84 ? 3.334 14.051 15.986 1.00 36.59 84 PRO A N 1
ATOM 675 C CA . PRO A 1 84 ? 4.676 13.598 15.661 1.00 36.59 84 PRO A CA 1
ATOM 676 C C . PRO A 1 84 ? 4.657 12.078 15.474 1.00 36.59 84 PRO A C 1
ATOM 678 O O . PRO A 1 84 ? 4.441 11.300 16.402 1.00 36.59 84 PRO A O 1
ATOM 681 N N . GLN A 1 85 ? 4.844 11.630 14.232 1.00 38.94 85 GLN A N 1
ATOM 682 C CA . GLN A 1 85 ? 5.108 10.223 13.949 1.00 38.94 85 GLN A CA 1
ATOM 683 C C . GLN A 1 85 ? 6.356 9.803 14.751 1.00 38.94 85 GLN A C 1
ATOM 685 O O . GLN A 1 85 ? 7.337 10.549 14.727 1.00 38.94 85 GLN A O 1
ATOM 690 N N . PRO A 1 86 ? 6.399 8.610 15.382 1.00 34.09 86 PRO A N 1
ATOM 691 C CA . PRO A 1 86 ? 7.593 8.099 16.077 1.00 34.09 86 PRO A CA 1
ATOM 692 C C . PRO A 1 86 ? 8.853 7.963 15.198 1.00 34.09 86 PRO A C 1
ATOM 694 O O . PRO A 1 86 ? 9.892 7.507 15.660 1.00 34.09 86 PRO A O 1
ATOM 697 N N . SER A 1 87 ? 8.769 8.345 13.924 1.00 35.97 87 SER A N 1
ATOM 698 C CA . SER A 1 87 ? 9.862 8.402 12.966 1.00 35.97 87 SER A CA 1
ATOM 699 C C . SER A 1 87 ? 9.906 9.729 12.202 1.00 35.97 87 SER A C 1
ATOM 701 O O . SER A 1 87 ? 10.290 9.721 11.030 1.00 35.97 87 SER A O 1
ATOM 703 N N . GLN A 1 88 ? 9.497 10.858 12.797 1.00 36.22 88 GLN A N 1
ATOM 704 C CA . GLN A 1 88 ? 9.816 12.165 12.220 1.00 36.22 88 GLN A CA 1
ATOM 705 C C . GLN A 1 88 ? 11.343 12.330 12.204 1.00 36.22 88 GLN A C 1
ATOM 707 O O . GLN A 1 88 ? 11.959 12.900 13.100 1.00 36.22 88 GLN A O 1
ATOM 712 N N . ARG A 1 89 ? 11.958 11.828 11.125 1.00 36.22 89 ARG A N 1
ATOM 713 C CA . ARG A 1 89 ? 13.023 12.564 10.458 1.00 36.22 89 ARG A CA 1
ATOM 714 C C . ARG A 1 89 ? 12.547 14.006 10.386 1.00 36.22 89 ARG A C 1
ATOM 716 O O . ARG A 1 89 ? 11.401 14.248 10.000 1.00 36.22 89 ARG A O 1
ATOM 723 N N . LYS A 1 90 ? 13.386 14.898 10.902 1.00 30.67 90 LYS A N 1
ATOM 724 C CA . LYS A 1 90 ? 13.078 16.306 11.127 1.00 30.67 90 LYS A CA 1
ATOM 725 C C . LYS A 1 90 ? 12.409 16.900 9.888 1.00 30.67 90 LYS A C 1
ATOM 727 O O . LYS A 1 90 ? 12.776 16.549 8.772 1.00 30.67 90 LYS A O 1
ATOM 732 N N . GLU A 1 91 ? 11.480 17.833 10.082 1.00 36.16 91 GLU A N 1
ATOM 733 C CA . GLU A 1 91 ? 10.919 18.655 8.995 1.00 36.16 91 GLU A CA 1
ATOM 734 C C . GLU A 1 91 ? 12.011 19.319 8.127 1.00 36.16 91 GLU A C 1
ATOM 736 O O . GLU A 1 91 ? 11.793 19.593 6.952 1.00 36.16 91 GLU A O 1
ATOM 741 N N . GLU A 1 92 ? 13.222 19.470 8.669 1.00 36.00 92 GLU A N 1
ATOM 742 C CA . GLU A 1 92 ? 14.435 19.920 7.977 1.00 36.00 92 GLU A CA 1
ATOM 743 C C . GLU A 1 92 ? 14.892 18.987 6.826 1.00 36.00 92 GLU A C 1
ATOM 745 O O . GLU A 1 92 ? 15.546 19.462 5.904 1.00 36.00 92 GLU A O 1
ATOM 750 N N . ASP A 1 93 ? 14.495 17.704 6.804 1.00 38.19 93 ASP A N 1
ATOM 751 C CA . ASP A 1 93 ? 14.761 16.763 5.693 1.00 38.19 93 ASP A CA 1
ATOM 752 C C . ASP A 1 93 ? 13.779 16.932 4.506 1.00 38.19 93 ASP A C 1
ATOM 754 O O . ASP A 1 93 ? 13.898 16.229 3.498 1.00 38.19 93 ASP A O 1
ATOM 758 N N . PHE A 1 94 ? 12.781 17.821 4.620 1.00 43.03 94 PHE A N 1
ATOM 759 C CA . PHE A 1 94 ? 11.733 18.049 3.610 1.00 43.03 94 PHE A CA 1
ATOM 760 C C . PHE A 1 94 ? 11.937 19.327 2.785 1.00 43.03 94 PHE A C 1
ATOM 762 O O . PHE A 1 94 ? 11.088 19.667 1.960 1.00 43.03 94 PHE A O 1
ATOM 769 N N . LEU A 1 95 ? 13.066 20.014 2.959 1.00 34.12 95 LEU A N 1
ATOM 770 C CA . LEU A 1 95 ? 13.470 21.136 2.113 1.00 34.12 95 LEU A CA 1
ATOM 771 C C . LEU A 1 95 ? 14.158 20.626 0.845 1.00 34.12 95 LEU A C 1
ATOM 773 O O . LEU A 1 95 ? 15.357 20.776 0.672 1.00 34.12 95 LEU A O 1
ATOM 777 N N . ASP A 1 96 ? 13.371 19.967 0.005 1.00 36.78 96 ASP A N 1
ATOM 778 C CA . ASP A 1 96 ? 13.500 19.959 -1.450 1.00 36.78 96 ASP A CA 1
ATOM 779 C C . ASP A 1 96 ? 12.219 19.290 -1.954 1.00 36.78 96 ASP A C 1
ATOM 781 O O . ASP A 1 96 ? 12.107 18.060 -2.015 1.00 36.78 96 ASP A O 1
ATOM 785 N N . GLU A 1 97 ? 11.197 20.098 -2.252 1.00 41.38 97 GLU A N 1
ATOM 786 C CA . GLU A 1 97 ? 10.054 19.638 -3.036 1.00 41.38 97 GLU A CA 1
ATOM 787 C C . GLU A 1 97 ? 10.596 19.231 -4.410 1.00 41.38 97 GLU A C 1
ATOM 789 O O . GLU A 1 97 ? 10.691 20.042 -5.332 1.00 41.38 97 GLU A O 1
ATOM 794 N N . ALA A 1 98 ? 11.018 17.966 -4.534 1.00 46.31 98 ALA A N 1
ATOM 795 C CA . ALA A 1 98 ? 11.335 17.369 -5.819 1.00 46.31 98 ALA A CA 1
ATOM 796 C C . ALA A 1 98 ? 10.175 17.709 -6.767 1.00 46.31 98 ALA A C 1
ATOM 798 O O . ALA A 1 98 ? 9.016 17.580 -6.352 1.00 46.31 98 ALA A O 1
ATOM 799 N N . PRO A 1 99 ? 10.456 18.190 -7.992 1.00 51.16 99 PRO A N 1
ATOM 800 C CA . PRO A 1 99 ? 9.433 18.741 -8.867 1.00 51.16 99 PRO A CA 1
ATOM 801 C C . PRO A 1 99 ? 8.257 17.771 -8.957 1.00 51.16 99 PRO A C 1
ATOM 803 O O . PRO A 1 99 ? 8.438 16.601 -9.300 1.00 51.16 99 PRO A O 1
ATOM 806 N N . SER A 1 100 ? 7.070 18.257 -8.579 1.00 66.56 100 SER A N 1
ATOM 807 C CA . SER A 1 100 ? 5.845 17.462 -8.534 1.00 66.56 100 SER A CA 1
ATOM 808 C C . SER A 1 100 ? 5.534 16.972 -9.945 1.00 66.56 100 SER A C 1
ATOM 810 O O . SER A 1 100 ? 5.032 17.713 -10.789 1.00 66.56 100 SER A O 1
ATOM 812 N N . ILE A 1 101 ? 5.916 15.730 -10.230 1.00 84.06 101 ILE A N 1
ATOM 813 C CA . ILE A 1 101 ? 5.509 15.049 -11.449 1.00 84.06 101 ILE A CA 1
ATOM 814 C C . ILE A 1 101 ? 4.023 14.717 -11.332 1.00 84.06 101 ILE A C 1
ATOM 816 O O . ILE A 1 101 ? 3.546 14.329 -10.262 1.00 84.06 101 ILE A O 1
ATOM 820 N N . ASP A 1 102 ? 3.291 14.890 -12.429 1.00 87.94 102 ASP A N 1
ATOM 821 C CA . ASP A 1 102 ? 1.865 14.586 -12.472 1.00 87.94 102 ASP A CA 1
ATOM 822 C C . ASP A 1 102 ? 1.631 13.107 -12.085 1.00 87.94 102 ASP A C 1
ATOM 824 O O . ASP A 1 102 ? 2.232 12.217 -12.706 1.00 87.94 102 ASP A O 1
ATOM 828 N N . PRO A 1 103 ? 0.773 12.814 -11.086 1.00 88.62 103 PRO A N 1
ATOM 829 C CA . PRO A 1 103 ? 0.409 11.448 -10.716 1.00 88.62 103 PRO A CA 1
ATOM 830 C C . PRO A 1 103 ? -0.068 10.587 -11.893 1.00 88.62 103 PRO A C 1
ATOM 832 O O . PRO A 1 103 ? 0.181 9.382 -11.896 1.00 88.62 103 PRO A O 1
ATOM 835 N N . ALA A 1 104 ? -0.682 11.182 -12.921 1.00 92.50 104 ALA A N 1
ATOM 836 C CA . ALA A 1 104 ? -1.089 10.464 -14.126 1.00 92.50 104 ALA A CA 1
ATOM 837 C C . ALA A 1 104 ? 0.114 9.902 -14.907 1.00 92.50 104 ALA A C 1
ATOM 839 O O . ALA A 1 104 ? 0.041 8.801 -15.453 1.00 92.50 104 ALA A O 1
ATOM 840 N N . ILE A 1 105 ? 1.245 10.618 -14.923 1.00 94.62 105 ILE A N 1
ATOM 841 C CA . ILE A 1 105 ? 2.485 10.152 -15.562 1.00 94.62 105 ILE A CA 1
ATOM 842 C C . ILE A 1 105 ? 3.081 8.990 -14.762 1.00 94.62 105 ILE A C 1
ATOM 844 O O . ILE A 1 105 ? 3.516 8.003 -15.356 1.00 94.62 105 ILE A O 1
ATOM 848 N N . ILE A 1 106 ? 3.064 9.081 -13.426 1.00 94.44 106 ILE A N 1
ATOM 849 C CA . ILE A 1 106 ? 3.508 7.992 -12.541 1.00 94.44 106 ILE A CA 1
ATOM 850 C C . ILE A 1 106 ? 2.668 6.733 -12.796 1.00 94.44 106 ILE A C 1
ATOM 852 O O . ILE A 1 106 ? 3.227 5.674 -13.090 1.00 94.44 106 ILE A O 1
ATOM 856 N N . SER A 1 107 ? 1.337 6.864 -12.742 1.00 96.00 107 SER A N 1
ATOM 857 C CA . SER A 1 107 ? 0.400 5.758 -12.974 1.00 96.00 107 SER A CA 1
ATOM 858 C C . SER A 1 107 ? 0.625 5.117 -14.341 1.00 96.00 107 SER A C 1
ATOM 860 O O . SER A 1 107 ? 0.787 3.899 -14.440 1.00 96.00 107 SER A O 1
ATOM 862 N N . ALA A 1 108 ? 0.734 5.925 -15.399 1.00 97.88 108 ALA A N 1
ATOM 863 C CA . ALA A 1 108 ? 0.987 5.428 -16.745 1.00 97.88 108 ALA A CA 1
ATOM 864 C C . ALA A 1 108 ? 2.323 4.676 -16.851 1.00 97.88 108 ALA A C 1
ATOM 866 O O . ALA A 1 108 ? 2.361 3.580 -17.407 1.00 97.88 108 ALA A O 1
ATOM 867 N N . ALA A 1 109 ? 3.408 5.220 -16.294 1.00 98.00 109 ALA A N 1
ATOM 868 C CA . ALA A 1 109 ? 4.729 4.598 -16.355 1.00 98.00 109 ALA A CA 1
ATOM 869 C C . ALA A 1 109 ? 4.754 3.237 -15.658 1.00 98.00 109 ALA A C 1
ATOM 871 O O . ALA A 1 109 ? 5.287 2.267 -16.196 1.00 98.00 109 ALA A O 1
ATOM 872 N N . TYR A 1 110 ? 4.145 3.147 -14.477 1.00 98.25 110 TYR A N 1
ATOM 873 C CA . TYR A 1 110 ? 4.083 1.904 -13.721 1.00 98.25 110 TYR A CA 1
ATOM 874 C C . TYR A 1 110 ? 3.135 0.878 -14.344 1.00 98.25 110 TYR A C 1
ATOM 876 O O . TYR A 1 110 ? 3.479 -0.300 -14.393 1.00 98.25 110 TYR A O 1
ATOM 884 N N . ASN A 1 111 ? 1.995 1.298 -14.893 1.00 98.06 111 ASN A N 1
ATOM 885 C CA . ASN A 1 111 ? 1.114 0.398 -15.640 1.00 98.06 111 ASN A CA 1
ATOM 886 C C . ASN A 1 111 ? 1.788 -0.132 -16.915 1.00 98.06 111 ASN A C 1
ATOM 888 O O . ASN A 1 111 ? 1.695 -1.322 -17.213 1.00 98.06 111 ASN A O 1
ATOM 892 N N . ILE A 1 112 ? 2.533 0.714 -17.633 1.00 98.50 112 ILE A N 1
ATOM 893 C CA . ILE A 1 112 ? 3.355 0.294 -18.774 1.00 98.50 112 ILE A CA 1
ATOM 894 C C . ILE A 1 112 ? 4.425 -0.710 -18.332 1.00 98.50 112 ILE A C 1
ATOM 896 O O . ILE A 1 112 ? 4.602 -1.735 -18.989 1.00 98.50 112 ILE A O 1
ATOM 900 N N . LEU A 1 113 ? 5.119 -0.439 -17.223 1.00 98.50 113 LEU A N 1
ATOM 901 C CA . LEU A 1 113 ? 6.137 -1.330 -16.669 1.00 98.50 113 LEU A CA 1
ATOM 902 C C . LEU A 1 113 ? 5.560 -2.717 -16.361 1.00 98.50 113 LEU A C 1
ATOM 904 O O . LEU A 1 113 ? 6.136 -3.718 -16.781 1.00 98.50 113 LEU A O 1
ATOM 908 N N . ILE A 1 114 ? 4.415 -2.766 -15.673 1.00 98.44 114 ILE A N 1
ATOM 909 C CA . ILE A 1 114 ? 3.693 -4.009 -15.368 1.00 98.44 114 ILE A CA 1
ATOM 910 C C . ILE A 1 114 ? 3.284 -4.718 -16.664 1.00 98.44 114 ILE A C 1
ATOM 912 O O . ILE A 1 114 ? 3.488 -5.918 -16.786 1.00 98.44 114 ILE A O 1
ATOM 916 N N . GLY A 1 115 ? 2.773 -3.991 -17.660 1.00 98.00 115 GLY A N 1
ATOM 917 C CA . GLY A 1 115 ? 2.341 -4.582 -18.928 1.00 98.00 115 GLY A CA 1
ATOM 918 C C . GLY A 1 115 ? 3.478 -5.117 -19.811 1.00 98.00 115 GLY A C 1
ATOM 919 O O . GLY A 1 115 ? 3.264 -6.060 -20.567 1.00 98.00 115 GLY A O 1
ATOM 920 N N . ILE A 1 116 ? 4.679 -4.531 -19.749 1.00 97.94 116 ILE A N 1
ATOM 921 C CA . ILE A 1 116 ? 5.856 -4.999 -20.510 1.00 97.94 116 ILE A CA 1
ATOM 922 C C . ILE A 1 116 ? 6.580 -6.131 -19.772 1.00 97.94 116 ILE A C 1
ATOM 924 O O . ILE A 1 116 ? 7.071 -7.069 -20.400 1.00 97.94 116 ILE A O 1
ATOM 928 N N . SER A 1 117 ? 6.648 -6.048 -18.443 1.00 97.88 117 SER A N 1
ATOM 929 C CA . SER A 1 117 ? 7.320 -7.022 -17.583 1.00 97.88 117 SER A CA 1
ATOM 930 C C . SER A 1 117 ? 6.359 -7.524 -16.500 1.00 97.88 117 SER A C 1
ATOM 932 O O . SER A 1 117 ? 6.550 -7.208 -15.322 1.00 97.88 117 SER A O 1
ATOM 934 N N . PRO A 1 118 ? 5.302 -8.273 -16.866 1.00 97.94 118 PRO A N 1
ATOM 935 C CA . PRO A 1 118 ? 4.357 -8.814 -15.898 1.00 97.94 118 PRO A CA 1
ATOM 936 C C . PRO A 1 118 ? 4.991 -9.953 -15.098 1.00 97.94 118 PRO A C 1
ATOM 938 O O . PRO A 1 118 ? 5.857 -10.683 -15.590 1.00 97.94 118 PRO A O 1
ATOM 941 N N . ALA A 1 119 ? 4.518 -10.157 -13.868 1.00 97.56 119 ALA A N 1
ATOM 942 C CA . ALA A 1 119 ? 4.970 -11.257 -13.016 1.00 97.56 119 ALA A CA 1
ATOM 943 C C . ALA A 1 119 ? 4.738 -12.637 -13.657 1.00 97.56 119 ALA A C 1
ATOM 945 O O . ALA A 1 119 ? 5.506 -13.565 -13.415 1.00 97.56 119 ALA A O 1
ATOM 946 N N . THR A 1 120 ? 3.731 -12.766 -14.526 1.00 96.75 120 THR A N 1
ATOM 947 C CA . THR A 1 120 ? 3.394 -14.001 -15.255 1.00 96.75 120 THR A CA 1
ATOM 948 C C . THR A 1 120 ? 4.504 -14.510 -16.173 1.00 96.75 120 THR A C 1
ATOM 950 O O . THR A 1 120 ? 4.540 -15.702 -16.470 1.00 96.75 120 THR A O 1
ATOM 953 N N . HIS A 1 121 ? 5.437 -13.652 -16.595 1.00 95.81 121 HIS A N 1
ATOM 954 C CA . HIS A 1 121 ? 6.601 -14.065 -17.388 1.00 95.81 121 HIS A CA 1
ATOM 955 C C . HIS A 1 121 ? 7.696 -14.749 -16.552 1.00 95.81 121 HIS A C 1
ATOM 957 O O . HIS A 1 121 ? 8.653 -15.279 -17.116 1.00 95.81 121 HIS A O 1
ATOM 963 N N . PHE A 1 122 ? 7.567 -14.744 -15.223 1.00 94.81 122 PHE A N 1
ATOM 964 C CA . PHE A 1 122 ? 8.572 -15.230 -14.283 1.00 94.81 122 PHE A CA 1
ATOM 965 C C . PHE A 1 122 ? 7.939 -16.277 -13.358 1.00 94.81 122 PHE A C 1
ATOM 967 O O . PHE A 1 122 ? 7.381 -15.923 -12.313 1.00 94.81 122 PHE A O 1
ATOM 974 N N . PRO A 1 123 ? 7.987 -17.574 -13.726 1.00 93.44 123 PRO A N 1
ATOM 975 C CA . PRO A 1 123 ? 7.339 -18.647 -12.974 1.00 93.44 123 PRO A CA 1
ATOM 976 C C . PRO A 1 123 ? 7.717 -18.681 -11.491 1.00 93.44 123 PRO A C 1
ATOM 978 O O . PRO A 1 123 ? 6.886 -19.038 -10.660 1.00 93.44 123 PRO A O 1
ATOM 981 N N . GLU A 1 124 ? 8.934 -18.262 -11.137 1.00 92.31 124 GLU A N 1
ATOM 982 C CA . GLU A 1 124 ? 9.397 -18.173 -9.753 1.00 92.31 124 GLU A CA 1
ATOM 983 C C . GLU A 1 124 ? 8.596 -17.174 -8.902 1.00 92.31 124 GLU A C 1
ATOM 985 O O . GLU A 1 124 ? 8.455 -17.376 -7.700 1.00 92.31 124 GLU A O 1
ATOM 990 N N . LEU A 1 125 ? 8.020 -16.129 -9.503 1.00 95.06 125 LEU A N 1
ATOM 991 C CA . LEU A 1 125 ? 7.182 -15.151 -8.797 1.00 95.06 125 LEU A CA 1
ATOM 992 C C . LEU A 1 125 ? 5.745 -15.655 -8.611 1.00 95.06 125 LEU A C 1
ATOM 994 O O . LEU A 1 125 ? 5.029 -15.206 -7.712 1.00 95.06 125 LEU A O 1
ATOM 998 N N . ILE A 1 126 ? 5.324 -16.596 -9.455 1.00 95.62 126 ILE A N 1
ATOM 999 C CA . ILE A 1 126 ? 3.974 -17.155 -9.460 1.00 95.62 126 ILE A CA 1
ATOM 1000 C C . ILE A 1 126 ? 3.895 -18.396 -8.571 1.00 95.62 126 ILE A C 1
ATOM 1002 O O . ILE A 1 126 ? 3.063 -18.449 -7.666 1.00 95.62 126 ILE A O 1
ATOM 1006 N N . ALA A 1 127 ? 4.759 -19.379 -8.827 1.00 92.94 127 ALA A N 1
ATOM 1007 C CA . ALA A 1 127 ? 4.632 -20.749 -8.339 1.00 92.94 127 ALA A CA 1
ATOM 1008 C C . ALA A 1 127 ? 5.483 -21.079 -7.102 1.00 92.94 127 ALA A C 1
ATOM 1010 O O . ALA A 1 127 ? 5.319 -22.164 -6.551 1.00 92.94 127 ALA A O 1
ATOM 1011 N N . ALA A 1 128 ? 6.380 -20.191 -6.659 1.00 88.31 128 ALA A N 1
ATOM 1012 C CA . ALA A 1 128 ? 7.134 -20.413 -5.424 1.00 88.31 128 ALA A CA 1
ATOM 1013 C C . ALA A 1 128 ? 6.210 -20.516 -4.194 1.00 88.31 128 ALA A C 1
ATOM 1015 O O . ALA A 1 128 ? 5.101 -19.977 -4.198 1.00 88.31 128 ALA A O 1
ATOM 1016 N N . ASP A 1 129 ? 6.702 -21.129 -3.110 1.00 85.31 129 ASP A N 1
ATOM 1017 C CA . ASP A 1 129 ? 5.972 -21.291 -1.836 1.00 85.31 129 ASP A CA 1
ATOM 1018 C C . ASP A 1 129 ? 5.443 -19.971 -1.266 1.00 85.31 129 ASP A C 1
ATOM 1020 O O . ASP A 1 129 ? 4.471 -19.939 -0.518 1.00 85.31 129 ASP A O 1
ATOM 1024 N N . ASP A 1 130 ? 6.111 -18.866 -1.587 1.00 85.25 130 ASP A N 1
ATOM 1025 C CA . ASP A 1 130 ? 5.707 -17.524 -1.212 1.00 85.25 130 ASP A CA 1
ATOM 1026 C C . ASP A 1 130 ? 5.401 -16.641 -2.432 1.00 85.25 130 ASP A C 1
ATOM 1028 O O . ASP A 1 130 ? 5.388 -15.416 -2.299 1.00 85.25 130 ASP A O 1
ATOM 1032 N N . GLY A 1 131 ? 5.118 -17.239 -3.587 1.00 91.88 131 GLY A N 1
ATOM 1033 C CA . GLY A 1 131 ? 4.674 -16.572 -4.810 1.00 91.88 131 GLY A CA 1
ATOM 1034 C C . GLY A 1 131 ? 3.213 -16.112 -4.761 1.00 91.88 131 GLY A C 1
ATOM 1035 O O . GLY A 1 131 ? 2.554 -16.136 -3.713 1.00 91.88 131 GLY A O 1
ATOM 1036 N N . LEU A 1 132 ? 2.699 -15.663 -5.908 1.00 95.88 132 LEU A N 1
ATOM 1037 C CA . LEU A 1 132 ? 1.317 -15.186 -6.046 1.00 95.88 132 LEU A CA 1
ATOM 1038 C C . LEU A 1 132 ? 0.278 -16.316 -5.928 1.00 95.88 132 LEU A C 1
ATOM 1040 O O . LEU A 1 132 ? -0.776 -16.108 -5.327 1.00 95.88 132 LEU A O 1
ATOM 1044 N N . ASN A 1 133 ? 0.571 -17.530 -6.409 1.00 94.81 133 ASN A N 1
ATOM 1045 C CA . ASN A 1 133 ? -0.365 -18.659 -6.300 1.00 94.81 133 ASN A CA 1
ATOM 1046 C C . ASN A 1 133 ? -0.597 -19.085 -4.850 1.00 94.81 133 ASN A C 1
ATOM 1048 O O . ASN A 1 133 ? -1.739 -19.341 -4.466 1.00 94.81 133 ASN A O 1
ATOM 1052 N N . ALA A 1 134 ? 0.460 -19.088 -4.032 1.00 91.62 134 ALA A N 1
ATOM 1053 C CA . ALA A 1 134 ? 0.361 -19.370 -2.601 1.00 91.62 134 ALA A CA 1
ATOM 1054 C C . ALA A 1 134 ? -0.590 -18.397 -1.878 1.00 91.62 134 ALA A C 1
ATOM 1056 O O . ALA A 1 134 ? -1.154 -18.742 -0.848 1.00 91.62 134 ALA A O 1
ATOM 1057 N N . ARG A 1 135 ? -0.816 -17.209 -2.457 1.00 91.88 135 ARG A N 1
ATOM 1058 C CA . ARG A 1 135 ? -1.713 -16.159 -1.959 1.00 91.88 135 ARG A CA 1
ATOM 1059 C C . ARG A 1 135 ? -3.074 -16.103 -2.646 1.00 91.88 135 ARG A C 1
ATOM 1061 O O . ARG A 1 135 ? -3.812 -15.151 -2.445 1.00 91.88 135 ARG A O 1
ATOM 1068 N N . ARG A 1 136 ? -3.424 -17.094 -3.473 1.00 92.81 136 ARG A N 1
ATOM 1069 C CA . ARG A 1 136 ? -4.659 -17.073 -4.287 1.00 92.81 136 ARG A CA 1
ATOM 1070 C C . ARG A 1 136 ? -4.739 -15.867 -5.239 1.00 92.81 136 ARG A C 1
ATOM 1072 O O . ARG A 1 136 ? -5.825 -15.460 -5.631 1.00 92.81 136 ARG A O 1
ATOM 1079 N N . LEU A 1 137 ? -3.59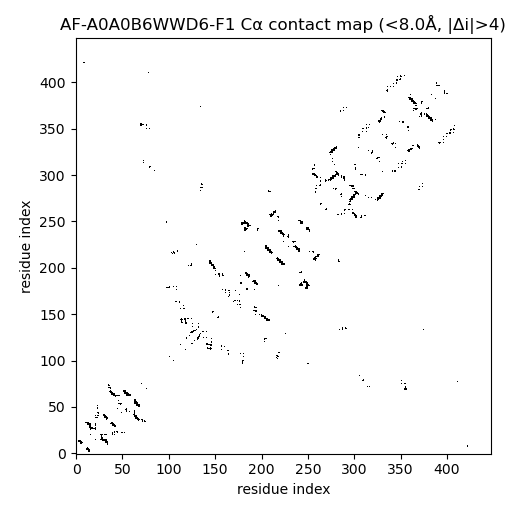0 -15.332 -5.653 1.00 95.75 137 LEU A N 1
ATOM 1080 C CA . LEU A 1 137 ? -3.479 -14.199 -6.580 1.00 95.75 137 LEU A CA 1
ATOM 1081 C C . LEU A 1 137 ? -3.106 -14.634 -8.007 1.00 95.75 137 LEU A C 1
ATOM 1083 O O . LEU A 1 137 ? -2.706 -13.810 -8.822 1.00 95.75 137 LEU A O 1
ATOM 1087 N N . GLY A 1 138 ? -3.218 -15.929 -8.324 1.00 92.25 138 GLY A N 1
ATOM 1088 C CA . GLY A 1 138 ? -2.849 -16.475 -9.634 1.00 92.25 138 GLY A CA 1
ATOM 1089 C C . GLY A 1 138 ? -3.661 -15.888 -10.792 1.00 92.25 138 GLY A C 1
ATOM 1090 O O . GLY A 1 138 ? -3.084 -15.492 -11.802 1.00 92.25 138 GLY A O 1
ATOM 1091 N N . GLU A 1 139 ? -4.979 -15.754 -10.626 1.00 90.44 139 GLU A N 1
ATOM 1092 C CA . GLU A 1 139 ? -5.892 -15.214 -11.655 1.00 90.44 139 GLU A CA 1
ATOM 1093 C C . GLU A 1 139 ? -5.690 -13.718 -11.929 1.00 90.44 139 GLU A C 1
ATOM 1095 O O . GLU A 1 139 ? -6.073 -13.222 -12.984 1.00 90.44 139 GLU A O 1
ATOM 1100 N N . VAL A 1 140 ? -5.062 -13.009 -10.990 1.00 94.75 140 VAL A N 1
ATOM 1101 C CA . VAL A 1 140 ? -4.787 -11.565 -11.051 1.00 94.75 140 VAL A CA 1
ATOM 1102 C C . VAL A 1 140 ? -3.289 -11.276 -11.121 1.00 94.75 140 VAL A C 1
ATOM 1104 O O . VAL A 1 140 ? -2.826 -10.174 -10.831 1.00 94.75 140 VAL A O 1
ATOM 1107 N N . SER A 1 141 ? -2.492 -12.282 -11.482 1.00 95.38 141 SER A N 1
ATOM 1108 C CA . SER A 1 141 ? -1.032 -12.183 -11.494 1.00 95.38 141 SER A CA 1
ATOM 1109 C C . SER A 1 141 ? -0.492 -11.206 -12.544 1.00 95.38 141 SER A C 1
ATOM 1111 O O . SER A 1 141 ? 0.601 -10.666 -12.374 1.00 95.38 141 SER A O 1
ATOM 1113 N N . ASP A 1 142 ? -1.275 -10.909 -13.581 1.00 94.81 142 ASP A N 1
ATOM 1114 C CA . ASP A 1 142 ? -0.995 -9.884 -14.591 1.00 94.81 142 ASP A CA 1
ATOM 1115 C C . ASP A 1 142 ? -1.062 -8.449 -14.030 1.00 94.81 142 ASP A C 1
ATOM 1117 O O . ASP A 1 142 ? -0.596 -7.506 -14.665 1.00 94.81 142 ASP A O 1
ATOM 1121 N N . MET A 1 143 ? -1.597 -8.271 -12.819 1.00 96.12 143 MET A N 1
ATOM 1122 C CA . MET A 1 143 ? -1.662 -6.983 -12.122 1.00 96.12 143 MET A CA 1
ATOM 1123 C C . MET A 1 143 ? -0.370 -6.631 -11.374 1.00 96.12 143 MET A C 1
ATOM 1125 O O . MET A 1 143 ? -0.263 -5.530 -10.821 1.00 96.12 143 MET A O 1
ATOM 1129 N N . TYR A 1 144 ? 0.604 -7.541 -11.350 1.00 98.25 144 TYR A N 1
ATOM 1130 C CA . TYR A 1 144 ? 1.897 -7.369 -10.698 1.00 98.25 144 TYR A CA 1
ATOM 1131 C C . TYR A 1 144 ? 3.017 -7.335 -11.730 1.00 98.25 144 TYR A C 1
ATOM 1133 O O . TYR A 1 144 ? 2.974 -8.024 -12.748 1.00 98.25 144 TYR A O 1
ATOM 1141 N N . GLY A 1 145 ? 4.045 -6.539 -11.448 1.00 98.12 145 GLY A N 1
ATOM 1142 C CA . GLY A 1 145 ? 5.218 -6.445 -12.307 1.00 98.12 145 GLY A CA 1
ATOM 1143 C C . GLY A 1 145 ? 6.344 -7.357 -11.838 1.00 98.12 145 GLY A C 1
ATOM 1144 O O . GLY A 1 145 ? 6.364 -7.846 -10.707 1.00 98.12 145 GLY A O 1
ATOM 1145 N N . ALA A 1 146 ? 7.338 -7.513 -12.693 1.00 97.81 146 ALA A N 1
ATOM 1146 C CA . ALA A 1 146 ? 8.601 -8.153 -12.390 1.00 97.81 146 ALA A CA 1
ATOM 1147 C C . ALA A 1 146 ? 9.744 -7.191 -12.701 1.00 97.81 146 ALA A C 1
ATOM 1149 O O . ALA A 1 146 ? 9.797 -6.599 -13.781 1.00 97.81 146 ALA A O 1
ATOM 1150 N N . LEU A 1 147 ? 10.675 -7.055 -11.760 1.00 97.25 147 LEU A N 1
ATOM 1151 C CA . LEU A 1 147 ? 11.916 -6.319 -11.952 1.00 97.25 147 LEU A CA 1
ATOM 1152 C C . LEU A 1 147 ? 13.029 -7.310 -12.330 1.00 97.25 147 LEU A C 1
ATOM 1154 O O . LEU A 1 147 ? 13.371 -8.164 -11.506 1.00 97.25 147 LEU A O 1
ATOM 1158 N N . PRO A 1 148 ? 13.599 -7.224 -13.547 1.00 95.94 148 PRO A N 1
ATOM 1159 C CA . PRO A 1 148 ? 14.678 -8.111 -13.967 1.00 95.94 148 PRO A CA 1
ATOM 1160 C C . PRO A 1 148 ? 15.936 -7.969 -13.100 1.00 95.94 148 PRO A C 1
ATOM 1162 O O . PRO A 1 148 ? 16.321 -6.864 -12.711 1.00 95.94 148 PRO A O 1
ATOM 1165 N N . GLY A 1 149 ? 16.617 -9.087 -12.847 1.00 91.19 149 GLY A N 1
ATOM 1166 C CA . GLY A 1 149 ? 17.813 -9.136 -12.004 1.00 91.19 149 GLY A CA 1
ATOM 1167 C C . GLY A 1 149 ? 19.068 -8.492 -12.580 1.00 91.19 149 GLY A C 1
ATOM 1168 O O . GLY A 1 149 ? 19.873 -7.965 -11.812 1.00 91.19 149 GLY A O 1
ATOM 1169 N N . THR A 1 150 ? 19.206 -8.455 -13.906 1.00 95.00 150 THR A N 1
ATOM 1170 C CA . THR A 1 150 ? 20.382 -7.908 -14.606 1.00 95.00 150 THR A CA 1
ATOM 1171 C C . THR A 1 150 ? 20.177 -6.456 -15.025 1.00 95.00 150 THR A C 1
ATOM 1173 O O . THR A 1 150 ? 19.084 -6.106 -15.479 1.00 95.00 150 THR A O 1
ATOM 1176 N N . LEU A 1 151 ? 21.229 -5.641 -14.977 1.00 93.44 151 LEU A N 1
ATOM 1177 C CA . LEU A 1 151 ? 21.189 -4.230 -15.368 1.00 93.44 151 LEU A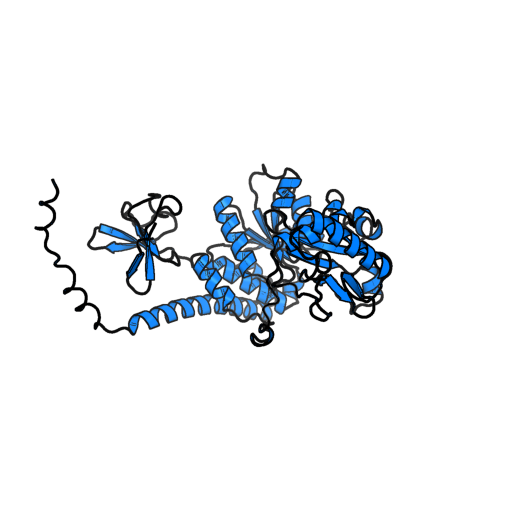 CA 1
ATOM 1178 C C . LEU A 1 151 ? 20.781 -4.025 -16.828 1.00 93.44 151 LEU A C 1
ATOM 1180 O O . LEU A 1 151 ? 19.927 -3.183 -17.082 1.00 93.44 151 LEU A O 1
ATOM 1184 N N . ASP A 1 152 ? 21.310 -4.817 -17.762 1.00 95.56 152 ASP A N 1
ATOM 1185 C CA . ASP A 1 152 ? 21.013 -4.652 -19.193 1.00 95.56 152 ASP A CA 1
ATOM 1186 C C . ASP A 1 152 ? 19.516 -4.819 -19.479 1.00 95.56 152 ASP A C 1
ATOM 1188 O O . ASP A 1 152 ? 18.887 -3.943 -20.065 1.00 95.56 152 ASP A O 1
ATOM 1192 N N . ARG A 1 153 ? 18.887 -5.864 -18.922 1.00 96.94 153 ARG A N 1
ATOM 1193 C CA . ARG A 1 153 ? 17.427 -6.043 -19.021 1.00 96.94 153 ARG A CA 1
ATOM 1194 C C . ARG A 1 153 ? 16.636 -4.909 -18.370 1.00 96.94 153 ARG A C 1
ATOM 1196 O O . ARG A 1 153 ? 15.529 -4.617 -18.809 1.00 96.94 153 ARG A O 1
ATOM 1203 N N . ARG A 1 154 ? 17.157 -4.295 -17.301 1.00 96.81 154 ARG A N 1
ATOM 1204 C CA . ARG A 1 154 ? 16.510 -3.136 -16.666 1.00 96.81 154 ARG A CA 1
ATOM 1205 C C . ARG A 1 154 ? 16.631 -1.887 -17.538 1.00 96.81 154 ARG A C 1
ATOM 1207 O O . ARG A 1 154 ? 15.667 -1.136 -17.602 1.00 96.81 154 ARG A O 1
ATOM 1214 N N . ILE A 1 155 ? 17.752 -1.692 -18.231 1.00 97.38 155 ILE A N 1
ATOM 1215 C CA . ILE A 1 155 ? 17.931 -0.615 -19.217 1.00 97.38 155 ILE A CA 1
ATOM 1216 C C . ILE A 1 155 ? 16.962 -0.814 -20.389 1.00 97.38 155 ILE A C 1
ATOM 1218 O O . ILE A 1 155 ? 16.192 0.094 -20.693 1.00 97.38 155 ILE A O 1
ATOM 1222 N N . ASP A 1 156 ? 16.909 -2.017 -20.966 1.00 97.94 156 ASP A N 1
ATOM 1223 C CA . ASP A 1 156 ? 15.984 -2.345 -22.062 1.00 97.94 156 ASP A CA 1
ATOM 1224 C C . ASP A 1 156 ? 14.519 -2.119 -21.666 1.00 97.94 156 ASP A C 1
ATOM 1226 O O . ASP A 1 156 ? 13.694 -1.671 -22.467 1.00 97.94 156 ASP A O 1
ATOM 1230 N N . LEU A 1 157 ? 14.177 -2.432 -20.415 1.00 97.94 157 LEU A N 1
ATOM 1231 C CA . LEU A 1 157 ? 12.845 -2.200 -19.872 1.00 97.94 157 LEU A CA 1
ATOM 1232 C C . LEU A 1 157 ? 12.528 -0.701 -19.786 1.00 97.94 157 LEU A C 1
ATOM 1234 O O . LEU A 1 157 ? 11.426 -0.293 -20.148 1.00 97.94 157 LEU A O 1
ATOM 1238 N N . VAL A 1 158 ? 13.483 0.128 -19.358 1.00 98.31 158 VAL A N 1
ATOM 1239 C CA . VAL A 1 158 ? 13.313 1.588 -19.306 1.00 98.31 158 VAL A CA 1
ATOM 1240 C C . VAL A 1 158 ? 13.187 2.194 -20.702 1.00 98.31 158 VAL A C 1
ATOM 1242 O O . VAL A 1 158 ? 12.344 3.072 -20.897 1.00 98.31 158 VAL A O 1
ATOM 1245 N N . ASP A 1 159 ? 13.958 1.713 -21.678 1.00 97.94 159 ASP A N 1
ATOM 1246 C CA . ASP A 1 159 ? 13.871 2.171 -23.068 1.00 97.94 159 ASP A CA 1
ATOM 1247 C C . ASP A 1 159 ? 12.467 1.876 -23.644 1.00 97.94 159 ASP A C 1
ATOM 1249 O O . ASP A 1 159 ? 11.831 2.752 -24.237 1.00 97.94 159 ASP A O 1
ATOM 1253 N N . GLN A 1 160 ? 11.906 0.691 -23.369 1.00 98.38 160 GLN A N 1
ATOM 1254 C CA . GLN A 1 160 ? 10.539 0.344 -23.781 1.00 98.38 160 GLN A CA 1
ATOM 1255 C C . GLN A 1 160 ? 9.458 1.148 -23.042 1.00 98.38 160 GLN A C 1
ATOM 1257 O O . GLN A 1 160 ? 8.486 1.588 -23.664 1.00 98.38 160 GLN A O 1
ATOM 1262 N N . VAL A 1 161 ? 9.613 1.364 -21.729 1.00 98.44 161 VAL A N 1
ATOM 1263 C CA . VAL A 1 161 ? 8.699 2.210 -20.942 1.00 98.44 161 VAL A CA 1
ATOM 1264 C C . VAL A 1 161 ? 8.694 3.634 -21.498 1.00 98.44 161 VAL A C 1
ATOM 1266 O O . VAL A 1 161 ? 7.625 4.197 -21.733 1.00 98.44 161 VAL A O 1
ATOM 1269 N N . SER A 1 162 ? 9.875 4.191 -21.774 1.00 98.19 162 SER A N 1
ATOM 1270 C CA . SER A 1 162 ? 10.042 5.539 -22.322 1.00 98.19 162 SER A CA 1
ATOM 1271 C C . SER A 1 162 ? 9.392 5.671 -23.698 1.00 98.19 162 SER A C 1
ATOM 1273 O O . SER A 1 162 ? 8.649 6.622 -23.935 1.00 98.19 162 SER A O 1
ATOM 1275 N N . ALA A 1 163 ? 9.588 4.684 -24.578 1.00 97.81 163 ALA A N 1
ATOM 1276 C CA . ALA A 1 163 ? 8.970 4.668 -25.900 1.00 97.81 163 ALA A CA 1
ATOM 1277 C C . ALA A 1 163 ? 7.434 4.674 -25.826 1.00 97.81 163 ALA A C 1
ATOM 1279 O O . ALA A 1 163 ? 6.788 5.435 -26.545 1.00 97.81 163 ALA A O 1
ATOM 1280 N N . ARG A 1 164 ? 6.827 3.880 -24.931 1.00 98.31 164 ARG A N 1
ATOM 1281 C CA . ARG A 1 164 ? 5.363 3.874 -24.759 1.00 98.31 164 ARG A CA 1
ATOM 1282 C C . ARG A 1 164 ? 4.855 5.147 -24.088 1.00 98.31 164 ARG A C 1
ATOM 1284 O O . ARG A 1 164 ? 3.846 5.690 -24.529 1.00 98.31 164 ARG A O 1
ATOM 1291 N N . LEU A 1 165 ? 5.557 5.668 -23.085 1.00 97.75 165 LEU A N 1
ATOM 1292 C CA . LEU A 1 165 ? 5.199 6.940 -22.453 1.00 97.75 165 LEU A CA 1
ATOM 1293 C C . LEU A 1 165 ? 5.221 8.104 -23.446 1.00 97.75 165 LEU A C 1
ATOM 1295 O O . LEU A 1 165 ? 4.315 8.929 -23.400 1.00 97.75 165 LEU A O 1
ATOM 1299 N N . GLN A 1 166 ? 6.175 8.140 -24.381 1.00 97.62 166 GLN A N 1
ATOM 1300 C CA . GLN A 1 166 ? 6.231 9.159 -25.435 1.00 97.62 166 GLN A CA 1
ATOM 1301 C C . GLN A 1 166 ? 4.957 9.192 -26.290 1.00 97.62 166 GLN A C 1
ATOM 1303 O O . GLN A 1 166 ? 4.556 10.261 -26.745 1.00 97.62 166 GLN A O 1
ATOM 1308 N N . THR A 1 167 ? 4.301 8.045 -26.497 1.00 97.25 167 THR A N 1
ATOM 1309 C CA . THR A 1 167 ? 3.035 7.990 -27.249 1.00 97.25 167 THR A CA 1
ATOM 1310 C C . THR A 1 167 ? 1.859 8.593 -26.478 1.00 97.25 167 THR A C 1
ATOM 1312 O O . THR A 1 167 ? 0.956 9.152 -27.092 1.00 97.25 167 THR A O 1
ATOM 1315 N N . ILE A 1 168 ? 1.881 8.513 -25.142 1.00 97.38 168 ILE A N 1
ATOM 1316 C CA . ILE A 1 168 ? 0.819 9.024 -24.258 1.00 97.38 168 ILE A CA 1
ATOM 1317 C C . ILE A 1 168 ? 1.065 10.498 -23.909 1.00 97.38 168 ILE A C 1
ATOM 1319 O O . ILE A 1 168 ? 0.127 11.288 -23.828 1.00 97.38 168 ILE A O 1
ATOM 1323 N N . PHE A 1 169 ? 2.331 10.877 -23.730 1.00 96.56 169 PHE A N 1
ATOM 1324 C CA . PHE A 1 169 ? 2.765 12.211 -23.324 1.00 96.56 169 PHE A CA 1
ATOM 1325 C C . PHE A 1 169 ? 3.767 12.795 -24.334 1.00 96.56 169 PHE A C 1
ATOM 1327 O O . PHE A 1 169 ? 4.936 13.007 -23.990 1.00 96.56 169 PHE A O 1
ATOM 1334 N N . PRO A 1 170 ? 3.338 13.086 -25.578 1.00 96.06 170 PRO A N 1
ATOM 1335 C CA . PRO A 1 170 ? 4.222 13.561 -26.644 1.00 96.06 170 PRO A CA 1
ATOM 1336 C C . PRO A 1 170 ? 4.924 14.892 -26.334 1.00 96.06 170 PRO A C 1
ATOM 1338 O O . PRO A 1 170 ? 5.957 15.199 -26.919 1.00 96.06 170 PRO A O 1
ATOM 1341 N N . GLN A 1 171 ? 4.373 15.675 -25.408 1.00 94.06 171 GLN A N 1
ATOM 1342 C CA . GLN A 1 171 ? 4.903 16.953 -24.947 1.00 94.06 171 GLN A CA 1
ATOM 1343 C C . GLN A 1 171 ? 6.116 16.832 -24.014 1.00 94.06 171 GLN A C 1
ATOM 1345 O O . GLN A 1 171 ? 6.778 17.836 -23.755 1.00 94.06 171 GLN A O 1
ATOM 1350 N N . ARG A 1 172 ? 6.387 15.646 -23.449 1.00 93.19 172 ARG A N 1
ATOM 1351 C CA . ARG A 1 172 ? 7.565 15.437 -22.597 1.00 93.19 172 ARG A CA 1
ATOM 1352 C C . ARG A 1 172 ? 8.808 15.270 -23.461 1.00 93.19 172 ARG A C 1
ATOM 1354 O O . ARG A 1 172 ? 8.753 14.673 -24.531 1.00 93.19 172 ARG A O 1
ATOM 1361 N N . ASP A 1 173 ? 9.929 15.777 -22.954 1.00 92.88 173 ASP A N 1
ATOM 1362 C CA . ASP A 1 173 ? 11.243 15.590 -23.567 1.00 92.88 173 ASP A CA 1
ATOM 1363 C C . ASP A 1 173 ? 11.543 14.082 -23.706 1.00 92.88 173 ASP A C 1
ATOM 1365 O O . ASP A 1 173 ? 11.616 13.390 -22.680 1.00 92.88 173 ASP A O 1
ATOM 1369 N N . PRO A 1 174 ? 11.744 13.571 -24.938 1.00 92.38 174 PRO A N 1
ATOM 1370 C CA . PRO A 1 174 ? 12.027 12.158 -25.178 1.00 92.38 174 PRO A CA 1
ATOM 1371 C C . PRO A 1 174 ? 13.243 11.635 -24.410 1.00 92.38 174 PRO A C 1
ATOM 1373 O O . PRO A 1 174 ? 13.266 10.477 -23.997 1.00 92.38 174 PRO A O 1
ATOM 1376 N N . SER A 1 175 ? 14.243 12.486 -24.169 1.00 91.38 175 SER A N 1
ATOM 1377 C CA . SER A 1 175 ? 15.465 12.113 -23.449 1.00 91.38 175 SER A CA 1
ATOM 1378 C C . SER A 1 175 ? 15.286 12.054 -21.927 1.00 91.38 175 SER A C 1
ATOM 1380 O O . SER A 1 175 ? 16.126 11.492 -21.222 1.00 91.38 175 SER A O 1
ATOM 1382 N N . ARG A 1 176 ? 14.180 12.602 -21.407 1.00 94.00 176 ARG A N 1
ATOM 1383 C CA . ARG A 1 176 ? 13.875 12.725 -19.971 1.00 94.00 176 ARG A CA 1
ATOM 1384 C C . ARG A 1 176 ? 12.497 12.157 -19.628 1.00 94.00 176 ARG A C 1
ATOM 1386 O O . ARG A 1 176 ? 11.874 12.574 -18.650 1.00 94.00 176 ARG A O 1
ATOM 1393 N N . MET A 1 177 ? 12.005 11.200 -20.416 1.00 95.75 177 MET A N 1
ATOM 1394 C CA . MET A 1 177 ? 10.627 10.715 -20.315 1.00 95.75 177 MET A CA 1
ATOM 1395 C C . MET A 1 177 ? 10.273 10.224 -18.903 1.00 95.75 177 MET A C 1
ATOM 1397 O O . MET A 1 177 ? 9.261 10.644 -18.336 1.00 95.75 177 MET A O 1
ATOM 1401 N N . VAL A 1 178 ? 11.160 9.422 -18.307 1.00 96.44 178 VAL A N 1
ATOM 1402 C CA . VAL A 1 178 ? 11.012 8.839 -16.962 1.00 96.44 178 VAL A CA 1
ATOM 1403 C C . VAL A 1 178 ? 11.605 9.698 -15.835 1.00 96.44 178 VAL A C 1
ATOM 1405 O O . VAL A 1 178 ? 11.561 9.306 -14.669 1.00 96.44 178 VAL A O 1
ATOM 1408 N N . ALA A 1 179 ? 12.148 10.877 -16.151 1.00 94.31 179 ALA A N 1
ATOM 1409 C CA . ALA A 1 179 ? 12.735 11.768 -15.155 1.00 94.31 179 ALA A CA 1
ATOM 1410 C C . ALA A 1 179 ? 11.687 12.214 -14.126 1.00 94.31 179 ALA A C 1
ATOM 1412 O O . ALA A 1 179 ? 10.593 12.653 -14.495 1.00 94.31 179 ALA A O 1
ATOM 1413 N N . GLY A 1 180 ? 12.042 12.130 -12.841 1.00 90.88 180 GLY A N 1
ATOM 1414 C CA . GLY A 1 180 ? 11.157 12.469 -11.721 1.00 90.88 180 GLY A CA 1
ATOM 1415 C C . GLY A 1 180 ? 10.207 11.346 -11.287 1.00 90.88 180 GLY A C 1
ATOM 1416 O O . GLY A 1 180 ? 9.543 11.493 -10.264 1.00 90.88 180 GLY A O 1
ATOM 1417 N N . ILE A 1 181 ? 10.148 10.219 -12.007 1.00 94.38 181 ILE A N 1
ATOM 1418 C CA . ILE A 1 181 ? 9.341 9.058 -11.606 1.00 94.38 181 ILE A CA 1
ATOM 1419 C C . ILE A 1 181 ? 10.145 8.219 -10.597 1.00 94.38 181 ILE A C 1
ATOM 1421 O O . ILE A 1 181 ? 11.272 7.819 -10.908 1.00 94.38 181 ILE A O 1
ATOM 1425 N N . PRO A 1 182 ? 9.615 7.924 -9.392 1.00 92.75 182 PRO A N 1
ATOM 1426 C CA . PRO A 1 182 ? 10.368 7.185 -8.384 1.00 92.75 182 PRO A CA 1
ATOM 1427 C C . PRO A 1 182 ? 10.871 5.823 -8.874 1.00 92.75 182 PRO A C 1
ATOM 1429 O O . PRO A 1 182 ? 10.185 5.077 -9.568 1.00 92.75 182 PRO A O 1
ATOM 1432 N N . GLY A 1 183 ? 12.117 5.511 -8.519 1.00 92.44 183 GLY A N 1
ATOM 1433 C CA . GLY A 1 183 ? 12.778 4.271 -8.914 1.00 92.44 183 GLY A CA 1
ATOM 1434 C C . GLY A 1 183 ? 13.472 4.321 -10.268 1.00 92.44 183 GLY A C 1
ATOM 1435 O O . GLY A 1 183 ? 14.345 3.485 -10.485 1.00 92.44 183 GLY A O 1
ATOM 1436 N N . PHE A 1 184 ? 13.166 5.299 -11.123 1.00 96.25 184 PHE A N 1
ATOM 1437 C CA . PHE A 1 184 ? 13.961 5.613 -12.308 1.00 96.25 184 PHE A CA 1
ATOM 1438 C C . PHE A 1 184 ? 15.054 6.619 -11.946 1.00 96.25 184 PHE A C 1
ATOM 1440 O O . PHE A 1 184 ? 14.860 7.462 -11.068 1.00 96.25 184 PHE A O 1
ATOM 1447 N N . TRP A 1 185 ? 16.219 6.509 -12.571 1.00 94.06 185 TRP A N 1
ATOM 1448 C CA . TRP A 1 185 ? 17.342 7.425 -12.372 1.00 94.06 185 TRP A CA 1
ATOM 1449 C C . TRP A 1 185 ? 18.310 7.359 -13.555 1.00 94.06 185 TRP A C 1
ATOM 1451 O O . TRP A 1 185 ? 18.291 6.392 -14.320 1.00 94.06 185 TRP A O 1
ATOM 1461 N N . PHE A 1 186 ? 19.135 8.391 -13.732 1.00 95.50 186 PHE A N 1
ATOM 1462 C CA . PHE A 1 186 ? 20.055 8.485 -14.864 1.00 95.50 186 PHE A CA 1
ATOM 1463 C C . PHE A 1 186 ? 21.475 8.083 -14.457 1.00 95.50 186 PHE A C 1
ATOM 1465 O O . PHE A 1 186 ? 22.099 8.707 -13.595 1.00 95.50 186 PHE A O 1
ATOM 1472 N N . ASP A 1 187 ? 22.016 7.050 -15.098 1.00 93.12 187 ASP A N 1
ATOM 1473 C CA . ASP A 1 187 ? 23.413 6.663 -14.942 1.00 93.12 187 ASP A CA 1
ATOM 1474 C C . ASP A 1 187 ? 24.286 7.478 -15.898 1.00 93.12 187 ASP A C 1
ATOM 1476 O O . ASP A 1 187 ? 24.365 7.206 -17.099 1.00 93.12 187 ASP A O 1
ATOM 1480 N N . LYS A 1 188 ? 24.987 8.469 -15.338 1.00 90.19 188 LYS A N 1
ATOM 1481 C CA . LYS A 1 188 ? 25.906 9.340 -16.083 1.00 90.19 188 LYS A CA 1
ATOM 1482 C C . LYS A 1 188 ? 27.067 8.584 -16.729 1.00 90.19 188 LYS A C 1
ATOM 1484 O O . LYS A 1 188 ? 27.557 9.032 -17.758 1.00 90.19 188 LYS A O 1
ATOM 1489 N N . HIS A 1 189 ? 27.514 7.468 -16.151 1.00 88.88 189 HIS A N 1
ATOM 1490 C CA . HIS A 1 189 ? 28.623 6.691 -16.707 1.00 88.88 189 HIS A CA 1
ATOM 1491 C C . HIS A 1 189 ? 28.195 5.918 -17.952 1.00 88.88 189 HIS A C 1
ATOM 1493 O O . HIS A 1 189 ? 28.973 5.786 -18.894 1.00 88.88 189 HIS A O 1
ATOM 1499 N N . ARG A 1 190 ? 26.954 5.421 -17.963 1.00 89.19 190 ARG A N 1
ATOM 1500 C CA . ARG A 1 190 ? 26.386 4.670 -19.092 1.00 89.19 190 ARG A CA 1
ATOM 1501 C C . ARG A 1 190 ? 25.654 5.553 -20.098 1.00 89.19 190 ARG A C 1
ATOM 1503 O O . ARG A 1 190 ? 25.389 5.102 -21.206 1.00 89.19 190 ARG A O 1
ATOM 1510 N N . GLY A 1 191 ? 25.298 6.779 -19.715 1.00 93.50 191 GLY A N 1
ATOM 1511 C CA . GLY A 1 191 ? 24.434 7.648 -20.511 1.00 93.50 191 GLY A CA 1
ATOM 1512 C C . GLY A 1 191 ? 23.032 7.060 -20.694 1.00 93.50 191 GLY A C 1
ATOM 1513 O O . GLY A 1 191 ? 22.427 7.229 -21.752 1.00 93.50 191 GLY A O 1
ATOM 1514 N N . LYS A 1 192 ? 22.539 6.306 -19.703 1.00 95.44 192 LYS A N 1
ATOM 1515 C CA . LYS A 1 192 ? 21.298 5.525 -19.792 1.00 95.44 192 LYS A CA 1
ATOM 1516 C C . LYS A 1 192 ? 20.437 5.709 -18.552 1.00 95.44 192 LYS A C 1
ATOM 1518 O O . LYS A 1 192 ? 20.948 5.841 -17.442 1.00 95.44 192 LYS A O 1
ATOM 1523 N N . TRP A 1 193 ? 19.123 5.667 -18.744 1.00 97.38 193 TRP A N 1
ATOM 1524 C CA . TRP A 1 193 ? 18.178 5.575 -17.638 1.00 97.38 193 TRP A CA 1
ATOM 1525 C C . TRP A 1 193 ? 18.105 4.135 -17.120 1.00 97.38 193 TRP A C 1
ATOM 1527 O O . TRP A 1 193 ? 18.115 3.180 -17.895 1.00 97.38 193 TRP A O 1
ATOM 1537 N N . ILE A 1 194 ? 18.030 3.985 -15.801 1.00 95.31 194 ILE A N 1
ATOM 1538 C CA . ILE A 1 194 ? 17.972 2.704 -15.093 1.00 95.31 194 ILE A CA 1
ATOM 1539 C C . ILE A 1 194 ? 16.783 2.731 -14.132 1.00 95.31 194 ILE A C 1
ATOM 1541 O O . ILE A 1 194 ? 16.411 3.782 -13.611 1.00 95.31 194 ILE A O 1
ATOM 1545 N N . ILE A 1 195 ? 16.188 1.563 -13.892 1.00 96.75 195 ILE A N 1
ATOM 1546 C CA . ILE A 1 195 ? 15.151 1.354 -12.883 1.00 96.75 195 ILE A CA 1
ATOM 1547 C C . ILE A 1 195 ? 15.668 0.469 -11.744 1.00 96.75 195 ILE A C 1
ATOM 1549 O O . ILE A 1 195 ? 16.360 -0.523 -11.974 1.00 96.75 195 ILE A O 1
ATOM 1553 N N . GLY A 1 196 ? 15.304 0.801 -10.507 1.00 89.06 196 GLY A N 1
ATOM 1554 C CA . GLY A 1 196 ? 15.648 0.019 -9.321 1.00 89.06 196 GLY A CA 1
ATOM 1555 C C . GLY A 1 196 ? 17.126 0.121 -8.911 1.00 89.06 196 GLY A C 1
ATOM 1556 O O . GLY A 1 196 ? 17.858 0.986 -9.400 1.00 89.06 196 GLY A O 1
ATOM 1557 N N . PRO A 1 197 ? 17.573 -0.726 -7.964 1.00 85.31 197 PRO A N 1
ATOM 1558 C CA . PRO A 1 197 ? 18.930 -0.660 -7.432 1.00 85.31 197 PRO A CA 1
ATOM 1559 C C . PRO A 1 197 ? 19.980 -1.111 -8.456 1.00 85.31 197 PRO A C 1
ATOM 1561 O O . PRO A 1 197 ? 19.706 -1.911 -9.352 1.00 85.31 197 PRO A O 1
ATOM 1564 N N . LEU A 1 198 ? 21.219 -0.648 -8.267 1.00 82.50 198 LEU A N 1
ATOM 1565 C CA . LEU A 1 198 ? 22.377 -1.108 -9.045 1.00 82.50 198 LEU A CA 1
ATOM 1566 C C . LEU A 1 198 ? 22.703 -2.589 -8.820 1.00 82.50 198 LEU A C 1
ATOM 1568 O O . LEU A 1 198 ? 23.167 -3.259 -9.736 1.00 82.50 198 LEU A O 1
ATOM 1572 N N . GLN A 1 199 ? 22.441 -3.091 -7.612 1.00 81.88 199 GLN A N 1
ATOM 1573 C CA . GLN A 1 199 ? 22.716 -4.473 -7.242 1.00 81.88 199 GLN A CA 1
ATOM 1574 C C . GLN A 1 199 ? 21.973 -5.442 -8.169 1.00 81.88 199 GLN A C 1
ATOM 1576 O O . GLN A 1 199 ? 20.748 -5.378 -8.310 1.00 81.88 199 GLN A O 1
ATOM 1581 N N . GLU A 1 200 ? 22.718 -6.356 -8.780 1.00 85.00 200 GLU A N 1
ATOM 1582 C CA . GLU A 1 200 ? 22.151 -7.467 -9.536 1.00 85.00 200 GLU A CA 1
ATOM 1583 C C . GLU A 1 200 ? 21.779 -8.625 -8.612 1.00 85.00 200 GLU A C 1
ATOM 1585 O O . GLU A 1 200 ? 22.354 -8.803 -7.533 1.00 85.00 200 GLU A O 1
ATOM 1590 N N . TYR A 1 201 ? 20.786 -9.397 -9.036 1.00 83.62 201 TYR A N 1
ATOM 1591 C CA . TYR A 1 201 ? 20.261 -10.548 -8.309 1.00 83.62 201 TYR A CA 1
ATOM 1592 C C . TYR A 1 201 ? 19.822 -11.634 -9.290 1.00 83.62 201 TYR A C 1
ATOM 1594 O O . TYR A 1 201 ? 19.632 -11.390 -10.483 1.00 83.62 201 TYR A O 1
ATOM 1602 N N . LYS A 1 202 ? 19.699 -12.865 -8.792 1.00 85.56 202 LYS A N 1
ATOM 1603 C CA . LYS A 1 202 ? 19.311 -14.018 -9.606 1.00 85.56 202 LYS A CA 1
ATOM 1604 C C . LYS A 1 202 ? 17.799 -14.001 -9.856 1.00 85.56 202 LYS A C 1
ATOM 1606 O O . LYS A 1 202 ? 17.028 -13.924 -8.907 1.00 85.56 202 LYS A O 1
ATOM 1611 N N . GLY A 1 203 ? 17.393 -14.150 -11.117 1.00 89.44 203 GLY A N 1
ATOM 1612 C CA . GLY A 1 203 ? 15.979 -14.177 -11.512 1.00 89.44 203 GLY A CA 1
ATOM 1613 C C . GLY A 1 203 ? 15.352 -12.783 -11.547 1.00 89.44 203 GLY A C 1
ATOM 1614 O O . GLY A 1 203 ? 16.029 -11.802 -11.864 1.00 89.44 203 GLY A O 1
ATOM 1615 N N . ALA A 1 204 ? 14.058 -12.696 -11.247 1.00 93.81 204 ALA A N 1
ATOM 1616 C CA . ALA A 1 204 ? 13.350 -11.430 -11.066 1.00 93.81 204 ALA A CA 1
ATOM 1617 C C . ALA A 1 204 ? 12.917 -11.207 -9.610 1.00 93.81 204 ALA A C 1
ATOM 1619 O O . ALA A 1 204 ? 12.891 -12.129 -8.796 1.00 93.81 204 ALA A O 1
ATOM 1620 N N . ARG A 1 205 ? 12.555 -9.963 -9.288 1.00 95.12 205 ARG A N 1
ATOM 1621 C CA . ARG A 1 205 ? 11.869 -9.602 -8.040 1.00 95.12 205 ARG A CA 1
ATOM 1622 C C . ARG A 1 205 ? 10.455 -9.130 -8.337 1.00 95.12 205 ARG A C 1
ATOM 1624 O O . ARG A 1 205 ? 10.228 -8.434 -9.326 1.00 95.12 205 ARG A O 1
ATOM 1631 N N . LEU A 1 206 ? 9.519 -9.476 -7.461 1.00 97.62 206 LEU A N 1
ATOM 1632 C CA . LEU A 1 206 ? 8.126 -9.061 -7.593 1.00 97.62 206 LEU A CA 1
ATOM 1633 C C . LEU A 1 206 ? 7.987 -7.557 -7.326 1.00 97.62 206 LEU A C 1
ATOM 1635 O O . LEU A 1 206 ? 8.433 -7.058 -6.289 1.00 97.62 206 LEU A O 1
ATOM 1639 N N . LEU A 1 207 ? 7.334 -6.856 -8.250 1.00 98.00 207 LEU A N 1
ATOM 1640 C CA . LEU A 1 207 ? 6.880 -5.481 -8.082 1.00 98.00 207 LEU A CA 1
ATOM 1641 C C . LEU A 1 207 ? 5.426 -5.491 -7.611 1.00 98.00 207 LEU A C 1
ATOM 1643 O O . LEU A 1 207 ? 4.518 -5.901 -8.336 1.00 98.00 207 LEU A O 1
ATOM 1647 N N . VAL A 1 208 ? 5.225 -5.031 -6.379 1.00 97.69 208 VAL A N 1
ATOM 1648 C CA . VAL A 1 208 ? 3.934 -4.971 -5.696 1.00 97.69 208 VAL A CA 1
ATOM 1649 C C . VAL A 1 208 ? 3.381 -3.549 -5.790 1.00 97.69 208 VAL A C 1
ATOM 1651 O O . VAL A 1 208 ? 3.951 -2.647 -5.167 1.00 97.69 208 VAL A O 1
ATOM 1654 N N . PRO A 1 209 ? 2.296 -3.307 -6.541 1.00 97.25 209 PRO A N 1
ATOM 1655 C CA . PRO A 1 209 ? 1.827 -1.951 -6.788 1.00 97.25 209 PRO A CA 1
ATOM 1656 C C . PRO A 1 209 ? 0.817 -1.476 -5.738 1.00 97.25 209 PRO A C 1
ATOM 1658 O O . PRO A 1 209 ? -0.091 -2.199 -5.329 1.00 97.25 209 PRO A O 1
ATOM 1661 N N . PHE A 1 210 ? 0.957 -0.218 -5.330 1.00 96.12 210 PHE A N 1
ATOM 1662 C CA . PHE A 1 210 ? 0.034 0.483 -4.443 1.00 96.12 210 PHE A CA 1
ATOM 1663 C C . PHE A 1 210 ? -0.920 1.321 -5.281 1.00 96.12 210 PHE A C 1
ATOM 1665 O O . PHE A 1 210 ? -0.469 2.162 -6.063 1.00 96.12 210 PHE A O 1
ATOM 1672 N N . ARG A 1 211 ? -2.222 1.063 -5.128 1.00 95.38 211 ARG A N 1
ATOM 1673 C CA . ARG A 1 211 ? -3.259 1.624 -5.992 1.00 95.38 211 ARG A CA 1
ATOM 1674 C C . ARG A 1 211 ? -4.279 2.458 -5.243 1.00 95.38 211 ARG A C 1
ATOM 1676 O O . ARG A 1 211 ? -4.637 2.119 -4.117 1.00 95.38 211 ARG A O 1
ATOM 1683 N N . ASN A 1 212 ? -4.753 3.526 -5.875 1.00 93.00 212 ASN A N 1
ATOM 1684 C CA . ASN A 1 212 ? -5.917 4.265 -5.387 1.00 93.00 212 ASN A CA 1
ATOM 1685 C C . ASN A 1 212 ? -7.221 3.478 -5.634 1.00 93.00 212 ASN A C 1
ATOM 1687 O O . ASN A 1 212 ? -7.208 2.329 -6.077 1.00 93.00 212 ASN A O 1
ATOM 1691 N N . ILE A 1 213 ? -8.357 4.100 -5.316 1.00 91.25 213 ILE A N 1
ATOM 1692 C CA . ILE A 1 213 ? -9.682 3.490 -5.470 1.00 91.25 213 ILE A CA 1
ATOM 1693 C C . ILE A 1 213 ? -10.045 3.248 -6.947 1.00 91.25 213 ILE A C 1
ATOM 1695 O O . ILE A 1 213 ? -10.773 2.300 -7.233 1.00 91.25 213 ILE A O 1
ATOM 1699 N N . GLU A 1 214 ? -9.486 4.038 -7.867 1.00 92.19 214 GLU A N 1
ATOM 1700 C CA . GLU A 1 214 ? -9.630 3.902 -9.322 1.00 92.19 214 GLU A CA 1
ATOM 1701 C C . GLU A 1 214 ? -8.705 2.836 -9.942 1.00 92.19 214 GLU A C 1
ATOM 1703 O O . GLU A 1 214 ? -8.897 2.441 -11.090 1.00 92.19 214 GLU A O 1
ATOM 1708 N N . GLY A 1 215 ? -7.712 2.342 -9.197 1.00 94.06 215 GLY A N 1
ATOM 1709 C CA . GLY A 1 215 ? -6.734 1.363 -9.680 1.00 94.06 215 GLY A CA 1
ATOM 1710 C C . GLY A 1 215 ? -5.456 1.960 -10.286 1.00 94.06 215 GLY A C 1
ATOM 1711 O O . GLY A 1 215 ? -4.600 1.199 -10.751 1.00 94.06 215 GLY A O 1
ATOM 1712 N N . ASP A 1 216 ? -5.280 3.283 -10.245 1.00 95.00 216 ASP A N 1
ATOM 1713 C CA . ASP A 1 216 ? -4.038 3.954 -10.631 1.00 95.00 216 ASP A CA 1
ATOM 1714 C C . ASP A 1 216 ? -2.894 3.560 -9.709 1.00 95.00 216 ASP A C 1
ATOM 1716 O O . ASP A 1 216 ? -3.023 3.588 -8.483 1.00 95.00 216 ASP A O 1
ATOM 1720 N N . VAL A 1 217 ? -1.740 3.247 -10.294 1.00 95.94 217 VAL A N 1
ATOM 1721 C CA . VAL A 1 217 ? -0.555 2.849 -9.534 1.00 95.94 217 VAL A CA 1
ATOM 1722 C C . VAL A 1 217 ? 0.211 4.092 -9.089 1.00 95.94 217 VAL A C 1
ATOM 1724 O O . VAL A 1 217 ? 0.842 4.767 -9.895 1.00 95.94 217 VAL A O 1
ATOM 1727 N N . LEU A 1 218 ? 0.209 4.375 -7.788 1.00 91.94 218 LEU A N 1
ATOM 1728 C CA . LEU A 1 218 ? 0.865 5.560 -7.218 1.00 91.94 218 LEU A CA 1
ATOM 1729 C C . LEU A 1 218 ? 2.305 5.287 -6.768 1.00 91.94 218 LEU A C 1
ATOM 1731 O O . LEU A 1 218 ? 3.149 6.181 -6.750 1.00 91.94 218 LEU A O 1
ATOM 1735 N N . ALA A 1 219 ? 2.598 4.043 -6.392 1.00 93.81 219 ALA A N 1
ATOM 1736 C CA . ALA A 1 219 ? 3.927 3.592 -5.995 1.00 93.81 219 ALA A CA 1
ATOM 1737 C C . ALA A 1 219 ? 4.061 2.079 -6.195 1.00 93.81 219 ALA A C 1
ATOM 1739 O O . ALA A 1 219 ? 3.068 1.367 -6.348 1.00 93.81 219 ALA A O 1
ATOM 1740 N N . MET A 1 220 ? 5.291 1.572 -6.138 1.00 95.19 220 MET A N 1
ATOM 1741 C CA . MET A 1 220 ? 5.566 0.136 -6.119 1.00 95.19 220 MET A CA 1
ATOM 1742 C C . MET A 1 220 ? 6.557 -0.210 -5.018 1.00 95.19 220 MET A C 1
ATOM 1744 O O . MET A 1 220 ? 7.521 0.517 -4.785 1.00 95.19 220 MET A O 1
ATOM 1748 N N . GLN A 1 221 ? 6.347 -1.346 -4.366 1.00 95.12 221 GLN A N 1
ATOM 1749 C CA . GLN A 1 221 ? 7.362 -1.992 -3.547 1.00 95.12 221 GLN A CA 1
ATOM 1750 C C . GLN A 1 221 ? 8.054 -3.089 -4.350 1.00 95.12 221 GLN A C 1
ATOM 1752 O O . GLN A 1 221 ? 7.420 -3.815 -5.111 1.00 95.12 221 GLN A O 1
ATOM 1757 N N . ILE A 1 222 ? 9.358 -3.228 -4.151 1.00 93.12 222 ILE A N 1
ATOM 1758 C CA . ILE A 1 222 ? 10.126 -4.392 -4.571 1.00 93.12 222 ILE A CA 1
ATOM 1759 C C . ILE A 1 222 ? 10.092 -5.384 -3.413 1.00 93.12 222 ILE A C 1
ATOM 1761 O O . ILE A 1 222 ? 10.476 -5.048 -2.288 1.00 93.12 222 ILE A O 1
ATOM 1765 N N . ARG A 1 223 ? 9.648 -6.607 -3.689 1.00 93.06 223 ARG A N 1
ATOM 1766 C CA . ARG A 1 223 ? 9.708 -7.711 -2.734 1.00 93.06 223 ARG A CA 1
ATOM 1767 C C . ARG A 1 223 ? 10.972 -8.529 -2.959 1.00 93.06 223 ARG A C 1
ATOM 1769 O O . ARG A 1 223 ? 11.229 -8.992 -4.070 1.00 93.06 223 ARG A O 1
ATOM 1776 N N . THR A 1 224 ? 11.742 -8.735 -1.898 1.00 88.31 224 THR A N 1
ATOM 1777 C CA . THR A 1 224 ? 12.927 -9.597 -1.936 1.00 88.31 224 THR A CA 1
ATOM 1778 C C . THR A 1 224 ? 12.505 -11.060 -1.849 1.00 88.31 224 THR A C 1
ATOM 1780 O O . THR A 1 224 ? 11.741 -11.441 -0.956 1.00 88.31 224 THR A O 1
ATOM 1783 N N . ASN A 1 225 ? 13.038 -11.886 -2.749 1.00 87.19 225 ASN A N 1
ATOM 1784 C CA . ASN A 1 225 ? 12.756 -13.317 -2.799 1.00 87.19 225 ASN A CA 1
ATOM 1785 C C . ASN A 1 225 ? 13.142 -14.012 -1.484 1.00 87.19 225 ASN A C 1
ATOM 1787 O O . ASN A 1 225 ? 14.187 -13.719 -0.896 1.00 87.19 225 ASN A O 1
ATOM 1791 N N . LYS A 1 226 ? 12.335 -14.985 -1.040 1.00 86.69 226 LYS A N 1
ATOM 1792 C CA . LYS A 1 226 ? 12.596 -15.752 0.190 1.00 86.69 226 LYS A CA 1
ATOM 1793 C C . LYS A 1 226 ? 13.982 -16.391 0.197 1.00 86.69 226 LYS A C 1
ATOM 1795 O O . LYS A 1 226 ? 14.690 -16.266 1.188 1.00 86.69 226 LYS A O 1
ATOM 1800 N N . HIS A 1 227 ? 14.397 -17.006 -0.910 1.00 85.00 227 HIS A N 1
ATOM 1801 C CA . HIS A 1 227 ? 15.716 -17.637 -1.019 1.00 85.00 227 HIS A CA 1
ATOM 1802 C C . HIS A 1 227 ? 16.871 -16.638 -0.825 1.00 85.00 227 HIS A C 1
ATOM 1804 O O . HIS A 1 227 ? 17.825 -16.936 -0.115 1.00 85.00 227 HIS A O 1
ATOM 1810 N N . GLU A 1 228 ? 16.769 -15.429 -1.387 1.00 82.31 228 GLU A N 1
ATOM 1811 C CA . GLU A 1 228 ? 17.782 -14.380 -1.191 1.00 82.31 228 GLU A CA 1
ATOM 1812 C C . GLU A 1 228 ? 17.856 -13.926 0.269 1.00 82.31 228 GLU A C 1
ATOM 1814 O O . GLU A 1 228 ? 18.949 -13.700 0.781 1.00 82.31 228 GLU A O 1
ATOM 1819 N N . ARG A 1 229 ? 16.711 -13.837 0.958 1.00 86.50 229 ARG A N 1
ATOM 1820 C CA . ARG A 1 229 ? 16.671 -13.497 2.388 1.00 86.50 229 ARG A CA 1
ATOM 1821 C C . ARG A 1 229 ? 17.179 -14.618 3.287 1.00 86.50 229 ARG A C 1
ATOM 1823 O O . ARG A 1 229 ? 17.721 -14.334 4.342 1.00 86.50 229 ARG A O 1
ATOM 1830 N N . LEU A 1 230 ? 17.030 -15.881 2.886 1.00 87.06 230 LEU A N 1
ATOM 1831 C CA . LEU A 1 230 ? 17.636 -17.002 3.614 1.00 87.06 230 LEU A CA 1
ATOM 1832 C C . LEU A 1 230 ? 19.166 -16.957 3.535 1.00 87.06 230 LEU A C 1
ATOM 1834 O O . LEU A 1 230 ? 19.837 -17.324 4.493 1.00 87.06 230 LEU A O 1
ATOM 1838 N N . GLN A 1 231 ? 19.712 -16.490 2.410 1.00 85.75 231 GLN A N 1
ATOM 1839 C CA . GLN A 1 231 ? 21.154 -16.308 2.235 1.00 85.75 231 GLN A CA 1
ATOM 1840 C C . GLN A 1 231 ? 21.667 -15.019 2.885 1.00 85.75 231 GLN A C 1
ATOM 1842 O O . GLN A 1 231 ? 22.786 -14.992 3.384 1.00 85.75 231 GLN A O 1
ATOM 1847 N N . ASN A 1 232 ? 20.846 -13.967 2.896 1.00 79.19 232 ASN A N 1
ATOM 1848 C CA . ASN A 1 232 ? 21.170 -12.664 3.466 1.00 79.19 232 ASN A CA 1
ATOM 1849 C C . ASN A 1 232 ? 20.013 -12.183 4.364 1.00 79.19 232 ASN A C 1
ATOM 1851 O O . ASN A 1 232 ? 19.156 -11.424 3.895 1.00 79.19 232 ASN A O 1
ATOM 1855 N N . PRO A 1 233 ? 19.971 -12.605 5.643 1.00 79.25 233 PRO A N 1
ATOM 1856 C CA . PRO A 1 233 ? 18.870 -12.288 6.561 1.00 79.25 233 PRO A CA 1
ATOM 1857 C C . PRO A 1 233 ? 18.635 -10.789 6.789 1.00 79.25 233 PRO A C 1
ATOM 1859 O O . PRO A 1 233 ? 17.511 -10.387 7.076 1.00 79.25 233 PRO A O 1
ATOM 1862 N N . GLU A 1 234 ? 19.669 -9.968 6.595 1.00 78.31 234 GLU A N 1
ATOM 1863 C CA . GLU A 1 234 ? 19.616 -8.503 6.699 1.00 78.31 234 GLU A CA 1
ATOM 1864 C C . GLU A 1 234 ? 18.838 -7.832 5.553 1.00 78.31 234 GLU A C 1
ATOM 1866 O O . GLU A 1 234 ? 18.501 -6.648 5.629 1.00 78.31 234 GLU A O 1
ATOM 1871 N N . LEU A 1 235 ? 18.554 -8.553 4.459 1.00 78.12 235 LEU A N 1
ATOM 1872 C CA . LEU A 1 235 ? 17.793 -7.983 3.353 1.00 78.12 235 LEU A CA 1
ATOM 1873 C C . LEU A 1 235 ? 16.332 -7.750 3.767 1.00 78.12 235 LEU A C 1
ATOM 1875 O O . LEU A 1 235 ? 15.647 -8.688 4.197 1.00 78.12 235 LEU A O 1
ATOM 1879 N N . PRO A 1 236 ? 15.793 -6.537 3.549 1.00 82.00 236 PRO A N 1
ATOM 1880 C CA . PRO A 1 236 ? 14.408 -6.248 3.878 1.00 82.00 236 PRO A CA 1
ATOM 1881 C C . PRO A 1 236 ? 13.463 -7.097 3.023 1.00 82.00 236 PRO A C 1
ATOM 1883 O O . PRO A 1 236 ? 13.724 -7.374 1.848 1.00 82.00 236 PRO A O 1
ATOM 1886 N N . HIS A 1 237 ? 12.324 -7.489 3.599 1.00 85.06 237 HIS A N 1
ATOM 1887 C CA . HIS A 1 237 ? 11.306 -8.248 2.869 1.00 85.06 237 HIS A CA 1
ATOM 1888 C C . HIS A 1 237 ? 10.674 -7.420 1.744 1.00 85.06 237 HIS A C 1
ATOM 1890 O O . HIS A 1 237 ? 10.476 -7.931 0.642 1.00 85.06 237 HIS A O 1
ATOM 1896 N N . TYR A 1 238 ? 10.433 -6.138 2.017 1.00 87.12 238 TYR A N 1
ATOM 1897 C CA . TYR A 1 238 ? 9.930 -5.157 1.066 1.00 87.12 238 TYR A CA 1
ATOM 1898 C C . TYR A 1 238 ? 10.709 -3.859 1.204 1.00 87.12 238 TYR A C 1
ATOM 1900 O O . TYR A 1 238 ? 11.071 -3.453 2.308 1.00 87.12 238 TYR A O 1
ATOM 1908 N N . PHE A 1 239 ? 10.914 -3.178 0.087 1.00 87.12 239 PHE A N 1
ATOM 1909 C CA . PHE A 1 239 ? 11.400 -1.806 0.068 1.00 87.12 239 PHE A CA 1
ATOM 1910 C C . PHE A 1 239 ? 10.775 -1.060 -1.106 1.00 87.12 239 PHE A C 1
ATOM 1912 O O . PHE A 1 239 ? 10.375 -1.660 -2.101 1.00 87.12 239 PHE A O 1
ATOM 1919 N N . TRP A 1 240 ? 10.645 0.257 -0.989 1.00 89.38 240 TRP A N 1
ATOM 1920 C CA . TRP A 1 240 ? 10.052 1.068 -2.046 1.00 89.38 240 TRP A CA 1
ATOM 1921 C C . TRP A 1 240 ? 10.924 1.076 -3.302 1.00 89.38 240 TRP A C 1
ATOM 1923 O O . TRP A 1 240 ? 12.143 1.238 -3.217 1.00 89.38 240 TRP A O 1
ATOM 1933 N N . LEU A 1 241 ? 10.288 0.973 -4.470 1.00 91.12 241 LEU A N 1
ATOM 1934 C CA . LEU A 1 241 ? 10.894 1.323 -5.747 1.00 91.12 241 LEU A CA 1
ATOM 1935 C C . LEU A 1 241 ? 11.102 2.844 -5.762 1.00 91.12 241 LEU A C 1
ATOM 1937 O O . LEU A 1 241 ? 10.231 3.622 -6.139 1.00 91.12 241 LEU A O 1
ATOM 1941 N N . SER A 1 242 ? 12.248 3.266 -5.242 1.00 85.75 242 SER A N 1
ATOM 1942 C CA . SER A 1 242 ? 12.604 4.661 -5.030 1.00 85.75 242 SER A CA 1
ATOM 1943 C C . SER A 1 242 ? 14.082 4.857 -5.341 1.00 85.75 242 SER A C 1
ATOM 1945 O O . SER A 1 242 ? 14.888 3.955 -5.121 1.00 85.75 242 SER A O 1
ATOM 1947 N N . SER A 1 243 ? 14.443 6.031 -5.853 1.00 85.38 243 SER A N 1
ATOM 1948 C CA . SER A 1 243 ? 15.797 6.335 -6.321 1.00 85.38 243 SER A CA 1
ATOM 1949 C C . SER A 1 243 ? 16.379 7.652 -5.766 1.00 85.38 243 SER A C 1
ATOM 1951 O O . SER A 1 243 ? 17.163 8.285 -6.463 1.00 85.38 243 SER A O 1
ATOM 1953 N N . PRO A 1 244 ? 16.084 8.090 -4.521 1.00 80.56 244 PRO A N 1
ATOM 1954 C CA . PRO A 1 244 ? 16.473 9.423 -4.041 1.00 80.56 244 PRO A CA 1
ATOM 1955 C C . PRO A 1 244 ? 17.990 9.625 -3.948 1.00 80.56 244 PRO A C 1
ATOM 1957 O O . PRO A 1 244 ? 18.458 10.754 -3.952 1.00 80.56 244 PRO A O 1
ATOM 1960 N N . ASN A 1 245 ? 18.751 8.533 -3.848 1.00 80.12 245 ASN A N 1
ATOM 1961 C CA . ASN A 1 245 ? 20.205 8.565 -3.695 1.00 80.12 245 ASN A CA 1
ATOM 1962 C C . ASN A 1 245 ? 20.945 8.418 -5.036 1.00 80.12 245 ASN A C 1
ATOM 1964 O O . ASN A 1 245 ? 22.166 8.274 -5.042 1.00 80.12 245 ASN A O 1
ATOM 1968 N N . TYR A 1 246 ? 20.221 8.400 -6.158 1.00 82.06 246 TYR A N 1
ATOM 1969 C CA . TYR A 1 246 ? 20.792 8.264 -7.494 1.00 82.06 246 TYR A CA 1
ATOM 1970 C C . TYR A 1 246 ? 20.667 9.575 -8.285 1.00 82.06 246 TYR A C 1
ATOM 1972 O O . TYR A 1 246 ? 19.730 10.342 -8.050 1.00 82.06 246 TYR A O 1
ATOM 1980 N N . PRO A 1 247 ? 21.575 9.848 -9.243 1.00 83.88 247 PRO A N 1
ATOM 1981 C CA . PRO A 1 247 ? 21.497 11.054 -10.061 1.00 83.88 247 PRO A CA 1
ATOM 1982 C C . PRO A 1 247 ? 20.170 11.141 -10.821 1.00 83.88 247 PRO A C 1
ATOM 1984 O O . PRO A 1 247 ? 19.749 10.182 -11.465 1.00 83.88 247 PRO A O 1
ATOM 1987 N N . GLU A 1 248 ? 19.514 12.300 -10.731 1.00 87.81 248 GLU A N 1
ATOM 1988 C CA . GLU A 1 248 ? 18.190 12.555 -11.331 1.00 87.81 248 GLU A CA 1
ATOM 1989 C C . GLU A 1 248 ? 17.094 11.565 -10.895 1.00 87.81 248 GLU A C 1
ATOM 1991 O O . GLU A 1 248 ? 16.039 11.472 -11.527 1.00 87.81 248 GLU A O 1
ATOM 1996 N N . GLY A 1 249 ? 17.339 10.825 -9.811 1.00 86.50 249 GLY A N 1
ATOM 1997 C CA . GLY A 1 249 ? 16.373 9.926 -9.214 1.00 86.50 249 GLY A CA 1
ATOM 1998 C C . GLY A 1 249 ? 15.370 10.655 -8.328 1.00 86.50 249 GLY A C 1
ATOM 1999 O O . GLY A 1 249 ? 15.564 11.803 -7.927 1.00 86.50 249 GLY A O 1
ATOM 2000 N N . ALA A 1 250 ? 14.270 9.970 -8.023 1.00 85.19 250 ALA A N 1
ATOM 2001 C CA . ALA A 1 250 ? 13.154 10.532 -7.278 1.00 85.19 250 ALA A CA 1
ATOM 2002 C C . ALA A 1 250 ? 12.773 9.675 -6.065 1.00 85.19 250 ALA A C 1
ATOM 2004 O O . ALA A 1 250 ? 12.786 8.434 -6.073 1.00 85.19 250 ALA A O 1
ATOM 2005 N N . ARG A 1 251 ? 12.403 10.372 -4.990 1.00 83.75 251 ARG A N 1
ATOM 2006 C CA . ARG A 1 251 ? 11.845 9.778 -3.777 1.00 83.75 251 ARG A CA 1
ATOM 2007 C C . ARG A 1 251 ? 10.376 9.413 -4.006 1.00 83.75 251 ARG A C 1
ATOM 2009 O O . ARG A 1 251 ? 9.648 10.168 -4.637 1.00 83.75 251 ARG A O 1
ATOM 2016 N N . VAL A 1 252 ? 9.912 8.306 -3.427 1.00 78.00 252 VAL A N 1
ATOM 2017 C CA . VAL A 1 252 ? 8.466 8.077 -3.265 1.00 78.00 252 VAL A CA 1
ATOM 2018 C C . VAL A 1 252 ? 7.922 9.094 -2.257 1.00 78.00 252 VAL A C 1
ATOM 2020 O O . VAL A 1 252 ? 8.250 9.044 -1.069 1.00 78.00 252 VAL A O 1
ATOM 2023 N N . CYS A 1 253 ? 7.112 10.036 -2.732 1.00 65.50 253 CYS A N 1
ATOM 2024 C CA . CYS A 1 253 ? 6.495 11.064 -1.901 1.00 65.50 253 CYS A CA 1
ATOM 2025 C C . CYS A 1 253 ? 5.306 10.480 -1.137 1.00 65.50 253 CYS A C 1
ATOM 2027 O O . CYS A 1 253 ? 4.299 10.172 -1.759 1.00 65.50 253 CYS A O 1
ATOM 2029 N N . ARG A 1 254 ? 5.425 10.387 0.198 1.00 64.94 254 ARG A N 1
ATOM 2030 C CA . ARG A 1 254 ? 4.391 9.903 1.137 1.00 64.94 254 ARG A CA 1
ATOM 2031 C C . ARG A 1 254 ? 3.879 8.503 0.769 1.00 64.94 254 ARG A C 1
ATOM 2033 O O . ARG A 1 254 ? 3.042 8.369 -0.106 1.00 64.94 254 ARG A O 1
ATOM 2040 N N . ALA A 1 255 ? 4.380 7.469 1.450 1.00 74.19 255 ALA A N 1
ATOM 2041 C CA . ALA A 1 255 ? 3.950 6.072 1.297 1.00 74.19 255 ALA A CA 1
ATOM 2042 C C . ALA A 1 255 ? 2.417 5.948 1.095 1.00 74.19 255 ALA A C 1
ATOM 2044 O O . ALA A 1 255 ? 1.673 6.096 2.071 1.00 74.19 255 ALA A O 1
ATOM 2045 N N . PRO A 1 256 ? 1.926 5.733 -0.143 1.00 87.31 256 PRO A N 1
ATOM 2046 C CA . PRO A 1 256 ? 0.494 5.769 -0.404 1.00 87.31 256 PRO A CA 1
ATOM 2047 C C . PRO A 1 256 ? -0.191 4.559 0.232 1.00 87.31 256 PRO A C 1
ATOM 2049 O O . PRO A 1 256 ? 0.441 3.530 0.480 1.00 87.31 256 PRO A O 1
ATOM 2052 N N . ILE A 1 257 ? -1.493 4.679 0.477 1.00 92.50 257 ILE A N 1
ATOM 2053 C CA . ILE A 1 257 ? -2.331 3.519 0.790 1.00 92.50 257 ILE A CA 1
ATOM 2054 C C . ILE A 1 257 ? -2.686 2.773 -0.501 1.00 92.50 257 ILE A C 1
ATOM 2056 O O . ILE A 1 257 ? -2.728 3.360 -1.581 1.00 92.50 257 ILE A O 1
ATOM 2060 N N . HIS A 1 258 ? -2.928 1.474 -0.382 1.00 96.62 258 HIS A N 1
ATOM 2061 C CA . HIS A 1 258 ? -3.451 0.615 -1.433 1.00 96.62 258 HIS A CA 1
ATOM 2062 C C . HIS A 1 258 ? -4.929 0.323 -1.139 1.00 96.62 258 HIS A C 1
ATOM 2064 O O . HIS A 1 258 ? -5.239 -0.118 -0.038 1.00 96.62 258 HIS A O 1
ATOM 2070 N N . SER A 1 259 ? -5.829 0.539 -2.096 1.00 96.00 259 SER A N 1
ATOM 2071 C CA . SER A 1 259 ? -7.254 0.189 -2.012 1.00 96.00 259 SER A CA 1
ATOM 2072 C C . SER A 1 259 ? -7.560 -0.985 -2.929 1.00 96.00 259 SER A C 1
ATOM 2074 O O . SER A 1 259 ? -7.103 -0.974 -4.062 1.00 96.00 259 SER A O 1
ATOM 2076 N N . THR A 1 260 ? -8.381 -1.944 -2.496 1.00 96.44 260 THR A N 1
ATOM 2077 C CA . THR A 1 260 ? -8.801 -3.086 -3.333 1.00 96.44 260 THR A CA 1
ATOM 2078 C C . THR A 1 260 ? -10.174 -2.911 -3.976 1.00 96.44 260 THR A C 1
ATOM 2080 O O . THR A 1 260 ? -10.719 -3.849 -4.558 1.00 96.44 260 THR A O 1
ATOM 2083 N N . HIS A 1 261 ? -10.757 -1.711 -3.911 1.00 92.69 261 HIS A N 1
ATOM 2084 C CA . HIS A 1 261 ? -12.049 -1.436 -4.546 1.00 92.69 261 HIS A CA 1
ATOM 2085 C C . HIS A 1 261 ? -12.018 -1.727 -6.055 1.00 92.69 261 HIS A C 1
ATOM 2087 O O . HIS A 1 261 ? -12.873 -2.450 -6.560 1.00 92.69 261 HIS A O 1
ATOM 2093 N N . PHE A 1 262 ? -10.984 -1.246 -6.750 1.00 92.75 262 PHE A N 1
ATOM 2094 C CA . PHE A 1 262 ? -10.770 -1.499 -8.176 1.00 92.75 262 PHE A CA 1
ATOM 2095 C C . PHE A 1 262 ? -10.633 -3.003 -8.497 1.00 92.75 262 PHE A C 1
ATOM 2097 O O . PHE A 1 262 ? -11.110 -3.473 -9.529 1.00 92.75 262 PHE A O 1
ATOM 2104 N N . LEU A 1 263 ? -10.006 -3.777 -7.601 1.00 94.25 263 LEU A N 1
ATOM 2105 C CA . LEU A 1 263 ? -9.846 -5.224 -7.740 1.00 94.25 263 LEU A CA 1
ATOM 2106 C C . LEU A 1 263 ? -11.201 -5.930 -7.624 1.00 94.25 263 LEU A C 1
ATOM 2108 O O . LEU A 1 263 ? -11.513 -6.793 -8.441 1.00 94.25 263 LEU A O 1
ATOM 2112 N N . ALA A 1 264 ? -12.021 -5.535 -6.646 1.00 92.62 264 ALA A N 1
ATOM 2113 C CA . ALA A 1 264 ? -13.373 -6.060 -6.492 1.00 92.62 264 ALA A CA 1
ATOM 2114 C C . ALA A 1 264 ? -14.230 -5.790 -7.741 1.00 92.62 264 ALA A C 1
ATOM 2116 O O . ALA A 1 264 ? -14.889 -6.711 -8.221 1.00 92.62 264 ALA A O 1
ATOM 2117 N N . GLN A 1 265 ? -14.151 -4.583 -8.313 1.00 91.25 265 GLN A N 1
ATOM 2118 C CA . GLN A 1 265 ? -14.842 -4.249 -9.565 1.00 91.25 265 GLN A CA 1
ATOM 2119 C C . GLN A 1 265 ? -14.374 -5.129 -10.726 1.00 91.25 265 GLN A C 1
ATOM 2121 O O . GLN A 1 265 ? -15.179 -5.738 -11.430 1.00 91.25 265 GLN A O 1
ATOM 2126 N N . ARG A 1 266 ? -13.052 -5.252 -10.899 1.00 91.62 266 ARG A N 1
ATOM 2127 C CA . ARG A 1 266 ? -12.447 -6.056 -11.967 1.00 91.62 266 ARG A CA 1
ATOM 2128 C C . ARG A 1 266 ? -12.869 -7.526 -11.908 1.00 91.62 266 ARG A C 1
ATOM 2130 O O . ARG A 1 266 ? -13.041 -8.146 -12.953 1.00 91.62 266 ARG A O 1
ATOM 2137 N N . LEU A 1 267 ? -13.022 -8.073 -10.705 1.00 92.50 267 LEU A N 1
ATOM 2138 C CA . LEU A 1 267 ? -13.443 -9.458 -10.481 1.00 92.50 267 LEU A CA 1
ATOM 2139 C C . LEU A 1 267 ? -14.972 -9.638 -10.455 1.00 92.50 267 LEU A C 1
ATOM 2141 O O . LEU A 1 267 ? -15.453 -10.754 -10.277 1.00 92.50 267 LEU A O 1
ATOM 2145 N N . GLY A 1 268 ? -15.750 -8.567 -10.649 1.00 91.81 268 GLY A N 1
ATOM 2146 C CA . GLY A 1 268 ? -17.213 -8.629 -10.668 1.00 91.81 268 GLY A CA 1
ATOM 2147 C C . GLY A 1 268 ? -17.848 -8.820 -9.286 1.00 91.81 268 GLY A C 1
ATOM 2148 O O . GLY A 1 268 ? -18.941 -9.371 -9.177 1.00 91.81 268 GLY A O 1
ATOM 2149 N N . TYR A 1 269 ? -17.186 -8.372 -8.218 1.00 89.88 269 TYR A N 1
ATOM 2150 C CA . TYR A 1 269 ? -17.654 -8.502 -6.832 1.00 89.88 269 TYR A CA 1
ATOM 2151 C C . TYR A 1 269 ? -18.496 -7.307 -6.341 1.00 89.88 269 TYR A C 1
ATOM 2153 O O . TYR A 1 269 ? -18.720 -7.150 -5.141 1.00 89.88 269 TYR A O 1
ATOM 2161 N N . ASP A 1 270 ? -18.981 -6.447 -7.237 1.00 75.50 270 ASP A N 1
ATOM 2162 C CA . ASP A 1 270 ? -19.657 -5.193 -6.867 1.00 75.50 270 ASP A CA 1
ATOM 2163 C C . ASP A 1 270 ? -21.065 -5.357 -6.294 1.00 75.50 270 ASP A C 1
ATOM 2165 O O . ASP A 1 270 ? -21.540 -4.492 -5.561 1.00 75.50 270 ASP A O 1
ATOM 2169 N N . SER A 1 271 ? -21.739 -6.466 -6.594 1.00 62.44 271 SER A N 1
ATOM 2170 C CA . SER A 1 271 ? -23.130 -6.709 -6.196 1.00 62.44 271 SER A CA 1
ATOM 2171 C C . SER A 1 271 ? -23.284 -7.391 -4.831 1.00 62.44 271 SER A C 1
ATOM 2173 O O . SER A 1 271 ? -24.372 -7.871 -4.508 1.00 62.44 271 SER A O 1
ATOM 2175 N N . GLN A 1 272 ? -22.214 -7.506 -4.040 1.00 63.91 272 GLN A N 1
ATOM 2176 C CA . GLN A 1 272 ? -22.247 -8.247 -2.777 1.00 63.91 272 GLN A CA 1
ATOM 2177 C C . GLN A 1 272 ? -22.937 -7.426 -1.678 1.00 63.91 272 GLN A C 1
ATOM 2179 O O . GLN A 1 272 ? -22.426 -6.398 -1.238 1.00 63.91 272 GLN A O 1
ATOM 2184 N N . GLN A 1 273 ? -24.093 -7.894 -1.197 1.00 63.00 273 GLN A N 1
ATOM 2185 C CA . GLN A 1 273 ? -24.717 -7.338 0.008 1.00 63.00 273 GLN A CA 1
ATOM 2186 C C . GLN A 1 273 ? -23.830 -7.597 1.236 1.00 63.00 273 GLN A C 1
ATOM 2188 O O . GLN A 1 273 ? -23.231 -8.665 1.361 1.00 63.00 273 GLN A O 1
ATOM 2193 N N . GLY A 1 274 ? -23.772 -6.632 2.158 1.00 70.50 274 GLY A N 1
ATOM 2194 C CA . GLY A 1 274 ? -23.016 -6.778 3.407 1.00 70.50 274 GLY A CA 1
ATOM 2195 C C . GLY A 1 274 ? -21.503 -6.597 3.260 1.00 70.50 274 GLY A C 1
ATOM 2196 O O . GLY A 1 274 ? -20.748 -7.206 4.013 1.00 70.50 274 GLY A O 1
ATOM 2197 N N . THR A 1 275 ? -21.050 -5.784 2.300 1.00 85.94 275 THR A N 1
ATOM 2198 C CA . THR A 1 275 ? -19.634 -5.413 2.182 1.00 85.94 275 THR A CA 1
ATOM 2199 C C . THR A 1 275 ? -19.132 -4.763 3.470 1.00 85.94 275 THR A C 1
ATOM 2201 O O . THR A 1 275 ? -19.781 -3.872 4.021 1.00 85.94 275 THR A O 1
ATOM 2204 N N . ALA A 1 276 ? -17.941 -5.160 3.903 1.00 93.62 276 ALA A N 1
ATOM 2205 C CA . ALA A 1 276 ? -17.210 -4.529 4.989 1.00 93.62 276 ALA A CA 1
ATOM 2206 C C . ALA A 1 276 ? -15.854 -4.008 4.509 1.00 93.62 276 ALA A C 1
ATOM 2208 O O . ALA A 1 276 ? -15.305 -4.489 3.511 1.00 93.62 276 ALA A O 1
ATOM 2209 N N . LEU A 1 277 ? -15.311 -3.040 5.244 1.00 95.88 277 LEU A N 1
ATOM 2210 C CA . LEU A 1 277 ? -13.967 -2.528 5.018 1.00 95.88 277 LEU A CA 1
ATOM 2211 C C . LEU A 1 277 ? -12.990 -3.187 5.985 1.00 95.88 277 LEU A C 1
ATOM 2213 O O . LEU A 1 277 ? -13.265 -3.252 7.174 1.00 95.88 277 LEU A O 1
ATOM 2217 N N . LEU A 1 278 ? -11.830 -3.608 5.498 1.00 97.25 278 LEU A N 1
ATOM 2218 C CA . LEU A 1 278 ? -10.708 -4.076 6.296 1.00 97.25 278 LEU A CA 1
ATOM 2219 C C . LEU A 1 278 ? -9.535 -3.100 6.182 1.00 97.25 278 LEU A C 1
ATOM 2221 O O . LEU A 1 278 ? -9.011 -2.877 5.094 1.00 97.25 278 LEU A O 1
ATOM 2225 N N . LEU A 1 279 ? -9.078 -2.563 7.306 1.00 97.19 279 LEU A N 1
ATOM 2226 C CA . LEU A 1 279 ? -7.826 -1.818 7.402 1.00 97.19 279 LEU A CA 1
ATOM 2227 C C . LEU A 1 279 ? -6.703 -2.783 7.796 1.00 97.19 279 LEU A C 1
ATOM 2229 O O . LEU A 1 279 ? -6.798 -3.457 8.824 1.00 97.19 279 LEU A O 1
ATOM 2233 N N . THR A 1 280 ? -5.650 -2.866 6.984 1.00 95.38 280 THR A N 1
ATOM 2234 C CA . THR A 1 280 ? -4.545 -3.821 7.188 1.00 95.38 280 THR A CA 1
ATOM 2235 C C . THR A 1 280 ? -3.190 -3.258 6.731 1.00 95.38 280 THR A C 1
ATOM 2237 O O . THR A 1 280 ? -3.082 -2.093 6.342 1.00 95.38 280 THR A O 1
ATOM 2240 N N . GLU A 1 281 ? -2.140 -4.077 6.782 1.00 91.94 281 GLU A N 1
ATOM 2241 C CA . GLU A 1 281 ? -0.795 -3.762 6.299 1.00 91.94 281 GLU A CA 1
ATOM 2242 C C . GLU A 1 281 ? -0.441 -4.600 5.064 1.00 91.94 281 GLU A C 1
ATOM 2244 O O . GLU A 1 281 ? -0.576 -5.820 5.056 1.00 91.94 281 GLU A O 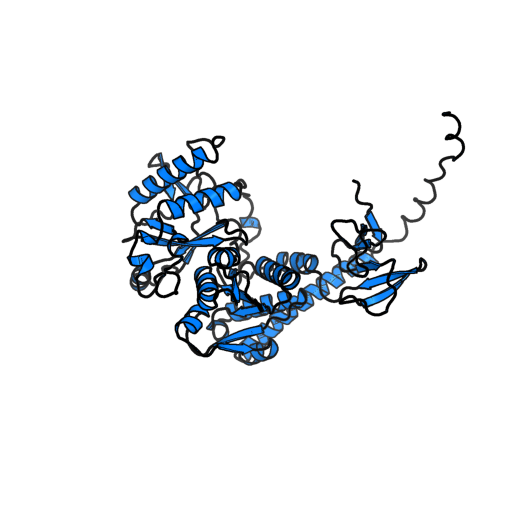1
ATOM 2249 N N . GLY A 1 282 ? 0.119 -3.953 4.045 1.00 92.62 282 GLY A N 1
ATOM 2250 C CA . GLY A 1 282 ? 0.667 -4.592 2.855 1.00 92.62 282 GLY A CA 1
ATOM 2251 C C . GLY A 1 282 ? -0.367 -4.839 1.755 1.00 92.62 282 GLY A C 1
ATOM 2252 O O . GLY A 1 282 ? -1.387 -5.496 1.956 1.00 92.62 282 GLY A O 1
ATOM 2253 N N . ALA A 1 283 ? -0.057 -4.369 0.544 1.00 95.38 283 ALA A N 1
ATOM 2254 C CA . ALA A 1 283 ? -0.930 -4.510 -0.623 1.00 95.38 283 ALA A CA 1
ATOM 2255 C C . ALA A 1 283 ? -1.246 -5.981 -0.962 1.00 95.38 283 ALA A C 1
ATOM 2257 O O . ALA A 1 283 ? -2.403 -6.320 -1.175 1.00 95.38 283 ALA A O 1
ATOM 2258 N N . LEU A 1 284 ? -0.254 -6.884 -0.904 1.00 95.12 284 LEU A N 1
ATOM 2259 C CA . LEU A 1 284 ? -0.493 -8.311 -1.170 1.00 95.12 284 LEU A CA 1
ATOM 2260 C C . LEU A 1 284 ? -1.484 -8.943 -0.186 1.00 95.12 284 LEU A C 1
ATOM 2262 O O . LEU A 1 284 ? -2.265 -9.798 -0.597 1.00 95.12 284 LEU A O 1
ATOM 2266 N N . LYS A 1 285 ? -1.477 -8.534 1.090 1.00 94.75 285 LYS A N 1
ATOM 2267 C CA . LYS A 1 285 ? -2.438 -9.046 2.076 1.00 94.75 285 LYS A CA 1
ATOM 2268 C C . LYS A 1 285 ? -3.843 -8.552 1.755 1.00 94.75 285 LYS A C 1
ATOM 2270 O O . LYS A 1 285 ? -4.777 -9.346 1.726 1.00 94.75 285 LYS A O 1
ATOM 2275 N N . ALA A 1 286 ? -3.974 -7.261 1.450 1.00 96.38 286 ALA A N 1
ATOM 2276 C CA . ALA A 1 286 ? -5.241 -6.652 1.062 1.00 96.38 286 ALA A CA 1
ATOM 2277 C C . ALA A 1 286 ? -5.857 -7.328 -0.173 1.00 96.38 286 ALA A C 1
ATOM 2279 O O . ALA A 1 286 ? -7.027 -7.726 -0.136 1.00 96.38 286 ALA A O 1
ATOM 2280 N N . ASP A 1 287 ? -5.064 -7.512 -1.233 1.00 97.06 287 ASP A N 1
ATOM 2281 C CA . ASP A 1 287 ? -5.495 -8.201 -2.452 1.00 97.06 287 ASP A CA 1
ATOM 2282 C C . ASP A 1 287 ? -5.939 -9.639 -2.134 1.00 97.06 287 ASP A C 1
ATOM 2284 O O . ASP A 1 287 ? -7.024 -10.062 -2.531 1.00 97.06 287 ASP A O 1
ATOM 2288 N N . THR A 1 288 ? -5.148 -10.366 -1.334 1.00 96.19 288 THR A N 1
ATOM 2289 C CA . THR A 1 288 ? -5.438 -11.754 -0.929 1.00 96.19 288 THR A CA 1
ATOM 2290 C C . THR A 1 288 ? -6.768 -11.866 -0.187 1.00 96.19 288 THR A C 1
ATOM 2292 O O . THR A 1 288 ? -7.610 -12.692 -0.543 1.00 96.19 288 THR A O 1
ATOM 2295 N N . VAL A 1 289 ? -6.994 -11.011 0.816 1.00 95.31 289 VAL A N 1
ATOM 2296 C CA . VAL A 1 289 ? -8.251 -10.975 1.579 1.00 95.31 289 VAL A CA 1
ATOM 2297 C C . VAL A 1 289 ? -9.438 -10.703 0.655 1.00 95.31 289 VAL A C 1
ATOM 2299 O O . VAL A 1 289 ? -10.478 -11.356 0.765 1.00 95.31 289 VAL A O 1
ATOM 2302 N N . THR A 1 290 ? -9.289 -9.755 -0.270 1.00 95.19 290 THR A N 1
ATOM 2303 C CA . THR A 1 290 ? -10.366 -9.361 -1.190 1.00 95.19 290 THR A CA 1
ATOM 2304 C C . THR A 1 290 ? -10.721 -10.502 -2.140 1.00 95.19 290 THR A C 1
ATOM 2306 O O . THR A 1 290 ? -11.903 -10.795 -2.329 1.00 95.19 290 THR A O 1
ATOM 2309 N N . CYS A 1 291 ? -9.716 -11.196 -2.681 1.00 94.31 291 CYS A N 1
ATOM 2310 C CA . CYS A 1 291 ? -9.912 -12.366 -3.533 1.00 94.31 291 CYS A CA 1
ATOM 2311 C C . CYS A 1 291 ? -10.576 -13.525 -2.778 1.00 94.31 291 CYS A C 1
ATOM 2313 O O . CYS A 1 291 ? -11.580 -14.059 -3.244 1.00 94.31 291 CYS A O 1
ATOM 2315 N N . ILE A 1 292 ? -10.065 -13.892 -1.596 1.00 93.44 292 ILE A N 1
ATOM 2316 C CA . ILE A 1 292 ? -10.596 -15.020 -0.807 1.00 93.44 292 ILE A CA 1
ATOM 2317 C C . ILE A 1 292 ? -12.025 -14.744 -0.330 1.00 93.44 292 ILE A C 1
ATOM 2319 O O . ILE A 1 292 ? -12.877 -15.630 -0.376 1.00 93.44 292 ILE A O 1
ATOM 2323 N N . SER A 1 293 ? -12.307 -13.515 0.105 1.00 91.62 293 SER A N 1
ATOM 2324 C CA . SER A 1 293 ? -13.641 -13.120 0.570 1.00 91.62 293 SER A CA 1
ATOM 2325 C C . SER A 1 293 ? -14.633 -12.836 -0.564 1.00 91.62 293 SER A C 1
ATOM 2327 O O . SER A 1 293 ? -15.778 -12.482 -0.277 1.00 91.62 293 SER A O 1
ATOM 2329 N N . GLN A 1 294 ? -14.212 -12.966 -1.830 1.00 91.69 294 GLN A N 1
ATOM 2330 C CA . GLN A 1 294 ? -15.010 -12.638 -3.017 1.00 91.69 294 GLN A CA 1
ATOM 2331 C C . GLN A 1 294 ? -15.609 -11.223 -2.930 1.00 91.69 294 GLN A C 1
ATOM 2333 O O . GLN A 1 294 ? -16.791 -11.001 -3.185 1.00 91.69 294 GLN A O 1
ATOM 2338 N N . GLY A 1 295 ? -14.794 -10.269 -2.469 1.00 90.19 295 GLY A N 1
ATOM 2339 C CA . GLY A 1 295 ? -15.155 -8.861 -2.307 1.00 90.19 295 GLY A CA 1
ATOM 2340 C C . GLY A 1 295 ? -16.086 -8.535 -1.136 1.00 90.19 295 GLY A C 1
ATOM 2341 O O . GLY A 1 295 ? -16.423 -7.364 -0.963 1.00 90.19 295 GLY A O 1
ATOM 2342 N N . ARG A 1 296 ? -16.472 -9.510 -0.295 1.00 90.62 296 ARG A N 1
ATOM 2343 C CA . ARG A 1 296 ? -17.211 -9.228 0.954 1.00 90.62 296 ARG A CA 1
ATOM 2344 C C . ARG A 1 296 ? -16.374 -8.417 1.939 1.00 90.62 296 ARG A C 1
ATOM 2346 O O . ARG A 1 296 ? -16.917 -7.560 2.631 1.00 90.62 296 ARG A O 1
ATOM 2353 N N . LEU A 1 297 ? -15.063 -8.660 1.973 1.00 92.81 297 LEU A N 1
ATOM 2354 C CA . LEU A 1 297 ? -14.095 -7.804 2.648 1.00 92.81 297 LEU A CA 1
ATOM 2355 C C . LEU A 1 297 ? -13.318 -7.029 1.586 1.00 92.81 297 LEU A C 1
ATOM 2357 O O . LEU A 1 297 ? -12.474 -7.588 0.889 1.00 92.81 297 LEU A O 1
ATOM 2361 N N . ARG A 1 298 ? -13.600 -5.731 1.470 1.00 93.56 298 ARG A N 1
ATOM 2362 C CA . ARG A 1 298 ? -12.754 -4.805 0.711 1.00 93.56 298 ARG A CA 1
ATOM 2363 C C . ARG A 1 298 ? -11.679 -4.288 1.644 1.00 93.56 298 ARG A C 1
ATOM 2365 O O . ARG A 1 298 ? -11.975 -3.963 2.785 1.00 93.56 298 ARG A O 1
ATOM 2372 N N . ALA A 1 299 ? -10.444 -4.205 1.182 1.00 96.38 299 ALA A N 1
ATOM 2373 C CA . ALA A 1 299 ? -9.311 -3.875 2.022 1.00 96.38 299 ALA A CA 1
ATOM 2374 C C . ALA A 1 299 ? -8.662 -2.556 1.603 1.00 96.38 299 ALA A C 1
ATOM 2376 O O . ALA A 1 299 ? -8.578 -2.217 0.421 1.00 96.38 299 ALA A O 1
ATOM 2377 N N . VAL A 1 300 ? -8.173 -1.823 2.599 1.00 96.50 300 VAL A N 1
ATOM 2378 C CA . VAL A 1 300 ? -7.264 -0.699 2.417 1.00 96.50 300 VAL A CA 1
ATOM 2379 C C . VAL A 1 300 ? -6.027 -0.960 3.263 1.00 96.50 300 VAL A C 1
ATOM 2381 O O . VAL A 1 300 ? -6.120 -1.179 4.471 1.00 96.50 300 VAL A O 1
ATOM 2384 N N . ALA A 1 301 ? -4.866 -0.956 2.617 1.00 95.94 301 ALA A N 1
ATOM 2385 C CA . ALA A 1 301 ? -3.596 -1.278 3.240 1.00 95.94 301 ALA A CA 1
ATOM 2386 C C . ALA A 1 301 ? -2.617 -0.111 3.220 1.00 95.94 301 ALA A C 1
ATOM 2388 O O . ALA A 1 301 ? -2.451 0.563 2.206 1.00 95.94 301 ALA A O 1
ATOM 2389 N N . ASN A 1 302 ? -1.903 0.083 4.325 1.00 91.62 302 ASN A N 1
ATOM 2390 C CA . ASN A 1 302 ? -0.692 0.901 4.345 1.00 91.62 302 ASN A CA 1
ATOM 2391 C C . ASN A 1 302 ? 0.554 0.028 4.089 1.00 91.62 302 ASN A C 1
ATOM 2393 O O . ASN A 1 302 ? 0.467 -1.186 3.920 1.00 91.62 302 ASN A O 1
ATOM 2397 N N . SER A 1 303 ? 1.736 0.639 4.034 1.00 83.00 303 SER A N 1
ATOM 2398 C CA . SER A 1 303 ? 3.007 -0.063 3.801 1.00 83.00 303 SER A CA 1
ATOM 2399 C C . SER A 1 303 ? 3.778 -0.398 5.087 1.00 83.00 303 SER A C 1
ATOM 2401 O O . SER A 1 303 ? 5.005 -0.499 5.045 1.00 83.00 303 SER A O 1
ATOM 2403 N N . GLY A 1 304 ? 3.093 -0.423 6.228 1.00 78.88 304 GLY A N 1
ATOM 2404 C CA . GLY A 1 304 ? 3.695 -0.520 7.555 1.00 78.88 304 GLY A CA 1
ATOM 2405 C C . GLY A 1 304 ? 2.752 0.029 8.616 1.00 78.88 304 GLY A C 1
ATOM 2406 O O . GLY A 1 304 ? 2.214 1.119 8.432 1.00 78.88 304 GLY A O 1
ATOM 2407 N N . VAL A 1 305 ? 2.591 -0.671 9.740 1.00 71.25 305 VAL A N 1
ATOM 2408 C CA . VAL A 1 305 ? 1.591 -0.360 10.778 1.00 71.25 305 VAL A CA 1
ATOM 2409 C C . VAL A 1 305 ? 1.549 1.089 11.271 1.00 71.25 305 VAL A C 1
ATOM 2411 O O . VAL A 1 305 ? 0.483 1.553 11.653 1.00 71.25 305 VAL A O 1
ATOM 2414 N N . SER A 1 306 ? 2.653 1.842 11.249 1.00 70.12 306 SER A N 1
ATOM 2415 C CA . SER A 1 306 ? 2.703 3.247 11.690 1.00 70.12 306 SER A CA 1
ATOM 2416 C C . SER A 1 306 ? 2.441 4.274 10.578 1.00 70.12 306 SER A C 1
ATOM 2418 O O . SER A 1 306 ? 2.280 5.465 10.864 1.00 70.12 306 SER A O 1
ATOM 2420 N N . ALA A 1 307 ? 2.387 3.846 9.317 1.00 72.88 307 ALA A N 1
ATOM 2421 C CA . ALA A 1 307 ? 2.261 4.726 8.164 1.00 72.88 307 ALA A CA 1
ATOM 2422 C C . ALA A 1 307 ? 0.799 5.074 7.843 1.00 72.88 307 ALA A C 1
ATOM 2424 O O . ALA A 1 307 ? -0.115 4.270 8.035 1.00 72.88 307 ALA A O 1
ATOM 2425 N N . SER A 1 308 ? 0.605 6.280 7.307 1.00 76.94 308 SER A N 1
ATOM 2426 C CA . SER A 1 308 ? -0.600 6.706 6.577 1.00 76.94 308 SER A CA 1
ATOM 2427 C C . SER A 1 308 ? -1.936 6.500 7.311 1.00 76.94 308 SER A C 1
ATOM 2429 O O . SER A 1 308 ? -2.964 6.222 6.698 1.00 76.94 308 SER A O 1
ATOM 2431 N N . HIS A 1 309 ? -1.938 6.625 8.648 1.00 81.56 309 HIS A N 1
ATOM 2432 C CA . HIS A 1 309 ? -3.156 6.503 9.470 1.00 81.56 309 HIS A CA 1
ATOM 2433 C C . HIS A 1 309 ? -4.229 7.508 9.060 1.00 81.56 309 HIS A C 1
ATOM 2435 O O . HIS A 1 309 ? -5.400 7.155 9.003 1.00 81.56 309 HIS A O 1
ATOM 2441 N N . THR A 1 310 ? -3.831 8.732 8.717 1.00 78.00 310 THR A N 1
ATOM 2442 C CA . THR A 1 310 ? -4.732 9.759 8.188 1.00 78.00 310 THR A CA 1
ATOM 2443 C C . THR A 1 310 ? -5.488 9.256 6.958 1.00 78.00 310 THR A C 1
ATOM 2445 O O . THR A 1 310 ? -6.709 9.363 6.873 1.00 78.00 310 THR A O 1
ATOM 2448 N N . GLU A 1 311 ? -4.773 8.678 6.001 1.00 83.94 311 GLU A N 1
ATOM 2449 C CA . GLU A 1 311 ? -5.330 8.159 4.758 1.00 83.94 311 GLU A CA 1
ATOM 2450 C C . GLU A 1 311 ? -6.227 6.936 5.016 1.00 83.94 311 GLU A C 1
ATOM 2452 O O . GLU A 1 311 ? -7.310 6.849 4.440 1.00 83.94 311 GLU A O 1
ATOM 2457 N N . LEU A 1 312 ? -5.852 6.045 5.944 1.00 90.38 312 LEU A N 1
ATOM 2458 C CA . LEU A 1 312 ? -6.697 4.913 6.355 1.00 90.38 312 LEU A CA 1
ATOM 2459 C C . LEU A 1 312 ? -8.029 5.371 6.964 1.00 90.38 312 LEU A C 1
ATOM 2461 O O . LEU A 1 312 ? -9.084 4.868 6.580 1.00 90.38 312 LEU A O 1
ATOM 2465 N N . VAL A 1 313 ? -7.999 6.350 7.874 1.00 87.44 313 VAL A N 1
ATOM 2466 C CA . VAL A 1 313 ? -9.223 6.903 8.480 1.00 87.44 313 VAL A CA 1
ATOM 2467 C C . VAL A 1 313 ? -10.071 7.598 7.407 1.00 87.44 313 VAL A C 1
ATOM 2469 O O . VAL A 1 313 ? -11.292 7.471 7.425 1.00 87.44 313 VAL A O 1
ATOM 2472 N N . THR A 1 314 ? -9.443 8.238 6.408 1.00 84.38 314 THR A N 1
ATOM 2473 C CA . THR A 1 314 ? -10.154 8.813 5.244 1.00 84.38 314 THR A CA 1
ATOM 2474 C C . THR A 1 314 ? -10.972 7.775 4.520 1.00 84.38 314 THR A C 1
ATOM 2476 O O . THR A 1 314 ? -12.164 7.975 4.279 1.00 84.38 314 THR A O 1
ATOM 2479 N N . ALA A 1 315 ? -10.318 6.668 4.185 1.00 88.38 315 ALA A N 1
ATOM 2480 C CA . ALA A 1 315 ? -10.947 5.591 3.458 1.00 88.38 315 ALA A CA 1
ATOM 2481 C C . ALA A 1 315 ? -12.087 4.976 4.280 1.00 88.38 315 ALA A C 1
ATOM 2483 O O . ALA A 1 315 ? -13.156 4.713 3.736 1.00 88.38 315 ALA A O 1
ATOM 2484 N N . ALA A 1 316 ? -11.901 4.833 5.597 1.00 89.62 316 ALA A N 1
ATOM 2485 C CA . ALA A 1 316 ? -12.931 4.336 6.503 1.00 89.62 316 ALA A CA 1
ATOM 2486 C C . ALA A 1 316 ? -14.160 5.252 6.572 1.00 89.62 316 ALA A C 1
ATOM 2488 O O . ALA A 1 316 ? -15.285 4.774 6.431 1.00 89.62 316 ALA A O 1
ATOM 2489 N N . VAL A 1 317 ? -13.965 6.567 6.707 1.00 83.94 317 VAL A N 1
ATOM 2490 C CA . VAL A 1 317 ? -15.073 7.535 6.711 1.00 83.94 317 VAL A CA 1
ATOM 2491 C C . VAL A 1 317 ? -15.818 7.521 5.383 1.00 83.94 317 VAL A C 1
ATOM 2493 O O . VAL A 1 317 ? -17.050 7.534 5.363 1.00 83.94 317 VAL A O 1
ATOM 2496 N N . GLN A 1 318 ? -15.090 7.518 4.266 1.00 84.88 318 GLN A N 1
ATOM 2497 C CA . GLN A 1 318 ? -15.709 7.476 2.946 1.00 84.88 318 GLN A CA 1
ATOM 2498 C C . GLN A 1 318 ? -16.533 6.197 2.770 1.00 84.88 318 GLN A C 1
ATOM 2500 O O . GLN A 1 318 ? -17.703 6.267 2.398 1.00 84.88 318 GLN A O 1
ATOM 2505 N N . PHE A 1 319 ? -15.959 5.049 3.126 1.00 87.06 319 PHE A N 1
ATOM 2506 C CA . PHE A 1 319 ? -16.649 3.770 3.068 1.00 87.06 319 PHE A CA 1
ATOM 2507 C C . PHE A 1 319 ? -17.926 3.764 3.912 1.00 87.06 319 PHE A C 1
ATOM 2509 O O . PHE A 1 319 ? -18.980 3.365 3.418 1.00 87.06 319 PHE A O 1
ATOM 2516 N N . GLN A 1 320 ? -17.866 4.250 5.156 1.00 83.56 320 GLN A N 1
ATOM 2517 C CA . GLN A 1 320 ? -19.028 4.294 6.043 1.00 83.56 320 GLN A CA 1
ATOM 2518 C C . GLN A 1 320 ? -20.140 5.194 5.480 1.00 83.56 320 GLN A C 1
ATOM 2520 O O . GLN A 1 320 ? -21.312 4.836 5.562 1.00 83.56 320 GLN A O 1
ATOM 2525 N N . ARG A 1 321 ? -19.792 6.325 4.849 1.00 80.12 321 ARG A N 1
ATOM 2526 C CA . ARG A 1 321 ? -20.764 7.219 4.189 1.00 80.12 321 ARG A CA 1
ATOM 2527 C C . ARG A 1 321 ? -21.461 6.571 2.995 1.00 80.12 321 ARG A C 1
ATOM 2529 O O . ARG A 1 321 ? -22.629 6.857 2.755 1.00 80.12 321 ARG A O 1
ATOM 2536 N N . GLU A 1 322 ? -20.738 5.760 2.234 1.00 82.69 322 GLU A N 1
ATOM 2537 C CA . GLU A 1 322 ? -21.233 5.164 0.991 1.00 82.69 322 GLU A CA 1
ATOM 2538 C C . GLU A 1 322 ? -21.975 3.842 1.221 1.00 82.69 322 GLU A C 1
ATO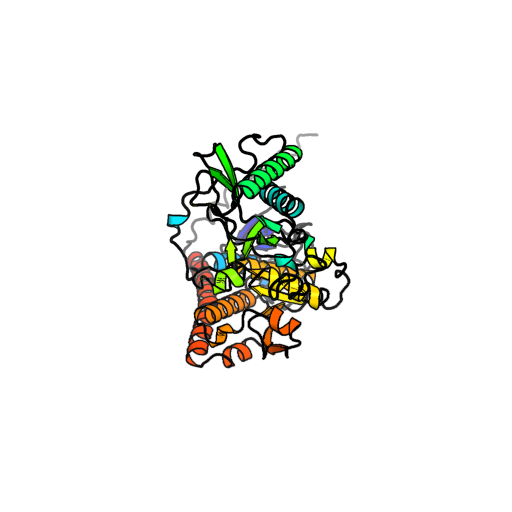M 2540 O O . GLU A 1 322 ? -22.994 3.591 0.585 1.00 82.69 322 GLU A O 1
ATOM 2545 N N . HIS A 1 323 ? -21.475 3.004 2.131 1.00 81.31 323 HIS A N 1
ATOM 2546 C CA . HIS A 1 323 ? -21.928 1.621 2.294 1.00 81.31 323 HIS A CA 1
ATOM 2547 C C . HIS A 1 323 ? -22.600 1.360 3.646 1.00 81.31 323 HIS A C 1
ATOM 2549 O O . HIS A 1 323 ? -23.299 0.359 3.782 1.00 81.31 323 HIS A O 1
ATOM 2555 N N . ASN A 1 324 ? -22.394 2.228 4.646 1.00 81.38 324 ASN A N 1
ATOM 2556 C CA . ASN A 1 324 ? -22.863 2.034 6.024 1.00 81.38 324 ASN A CA 1
ATOM 2557 C C . ASN A 1 324 ? -22.541 0.628 6.585 1.00 81.3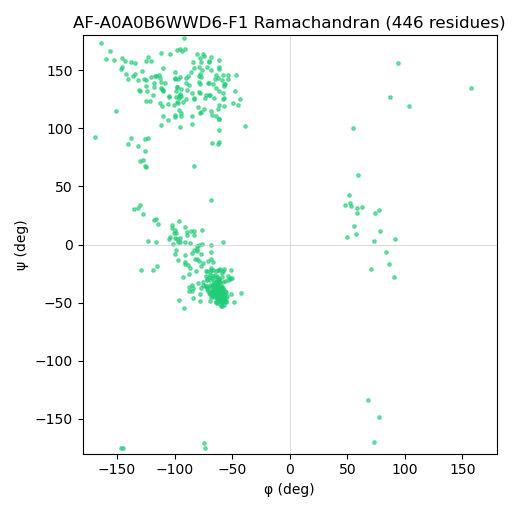8 324 ASN A C 1
ATOM 2559 O O . ASN A 1 324 ? -23.332 0.040 7.322 1.00 81.38 324 ASN A O 1
ATOM 2563 N N . GLY A 1 325 ? -21.397 0.068 6.175 1.00 84.25 325 GLY A N 1
ATOM 2564 C CA . GLY A 1 325 ? -20.926 -1.261 6.563 1.00 84.25 325 GLY A CA 1
ATOM 2565 C C . GLY A 1 325 ? -19.912 -1.215 7.711 1.00 84.25 325 GLY A C 1
ATOM 2566 O O . GLY A 1 325 ? -19.390 -0.141 8.030 1.00 84.25 325 GLY A O 1
ATOM 2567 N N . PRO A 1 326 ? -19.600 -2.370 8.325 1.00 91.94 326 PRO A N 1
ATOM 2568 C CA . PRO A 1 326 ? -18.629 -2.434 9.407 1.00 91.94 326 PRO A CA 1
ATOM 2569 C C . PRO A 1 326 ? -17.206 -2.156 8.906 1.00 91.94 326 PRO A C 1
ATOM 2571 O O . PRO A 1 326 ? -16.849 -2.462 7.763 1.00 91.94 326 PRO A O 1
ATOM 2574 N N . VAL A 1 327 ? -16.392 -1.588 9.797 1.00 95.00 327 VAL A N 1
ATOM 2575 C CA . VAL A 1 327 ? -14.962 -1.348 9.585 1.00 95.00 327 VAL A CA 1
ATOM 2576 C C . VAL A 1 327 ? -14.177 -2.276 10.503 1.00 95.00 327 VAL A C 1
ATOM 2578 O O . VAL A 1 327 ? -14.288 -2.205 11.726 1.00 95.00 327 VAL A O 1
ATOM 2581 N N . TYR A 1 328 ? -13.376 -3.141 9.900 1.00 97.06 328 TYR A N 1
ATOM 2582 C CA . TYR A 1 328 ? -12.482 -4.068 10.565 1.00 97.06 328 TYR A CA 1
ATOM 2583 C C . TYR A 1 328 ? -11.049 -3.541 10.572 1.00 97.06 328 TYR A C 1
ATOM 2585 O O . TYR A 1 328 ? -10.607 -2.894 9.623 1.00 97.06 328 TYR A O 1
ATOM 2593 N N . VAL A 1 329 ? -10.293 -3.878 11.613 1.00 96.44 329 VAL A N 1
ATOM 2594 C CA . VAL A 1 329 ? -8.848 -3.638 11.701 1.00 96.44 329 VAL A CA 1
ATOM 2595 C C . VAL A 1 329 ? -8.147 -4.981 11.898 1.00 96.44 329 VAL A C 1
ATOM 2597 O O . VAL A 1 329 ? -8.451 -5.700 12.846 1.00 96.44 329 VAL A O 1
ATOM 2600 N N . ALA A 1 330 ? -7.209 -5.315 11.010 1.00 94.25 330 ALA A N 1
ATOM 2601 C CA . ALA A 1 330 ? -6.407 -6.537 11.080 1.00 94.25 330 ALA A CA 1
ATOM 2602 C C . ALA A 1 330 ? -4.957 -6.252 10.679 1.00 94.25 330 ALA A C 1
ATOM 2604 O O . ALA A 1 330 ? -4.574 -6.389 9.516 1.00 94.25 330 ALA A O 1
ATOM 2605 N N . PHE A 1 331 ? -4.152 -5.832 11.648 1.00 91.19 331 PHE A N 1
ATOM 2606 C CA . PHE A 1 331 ? -2.695 -5.753 11.511 1.00 91.19 331 PHE A CA 1
ATOM 2607 C C . PHE A 1 331 ? -2.053 -7.039 12.038 1.00 91.19 331 PHE A C 1
ATOM 2609 O O . PHE A 1 331 ? -2.728 -7.831 12.691 1.00 91.19 331 PHE A O 1
ATOM 2616 N N . ASP A 1 332 ? -0.772 -7.255 11.736 1.00 86.38 332 ASP A N 1
ATOM 2617 C CA . ASP A 1 332 ? -0.060 -8.476 12.130 1.00 86.38 332 ASP A CA 1
ATOM 2618 C C . ASP A 1 332 ? -0.165 -8.746 13.641 1.00 86.38 332 ASP A C 1
ATOM 2620 O O . ASP A 1 332 ? -0.192 -7.834 14.472 1.00 86.38 332 ASP A O 1
ATOM 2624 N N . MET A 1 333 ? -0.213 -10.032 14.002 1.00 84.19 333 MET A N 1
ATOM 2625 C CA . MET A 1 333 ? -0.411 -10.471 15.395 1.00 84.19 333 MET A CA 1
ATOM 2626 C C . MET A 1 333 ? 0.778 -10.168 16.315 1.00 84.19 333 MET A C 1
ATOM 2628 O O . MET A 1 333 ? 0.719 -10.440 17.516 1.00 84.19 333 MET A O 1
ATOM 2632 N N . ASP A 1 334 ? 1.848 -9.573 15.785 1.00 84.56 334 ASP A N 1
ATOM 2633 C CA . ASP A 1 334 ? 3.021 -9.190 16.559 1.00 84.56 334 ASP A CA 1
ATOM 2634 C C . ASP A 1 334 ? 2.735 -8.045 17.538 1.00 84.56 334 ASP A C 1
ATOM 2636 O O . ASP A 1 334 ? 3.561 -7.788 18.403 1.00 84.56 334 ASP A O 1
ATOM 2640 N N . ALA A 1 335 ? 1.547 -7.428 17.520 1.00 82.62 335 ALA A N 1
ATOM 2641 C CA . ALA A 1 335 ? 1.115 -6.459 18.530 1.00 82.62 335 ALA A CA 1
ATOM 2642 C C . ALA A 1 335 ? 1.257 -6.955 19.984 1.00 82.62 335 ALA A C 1
ATOM 2644 O O . ALA A 1 335 ? 1.477 -6.145 20.881 1.00 82.62 335 ALA A O 1
ATOM 2645 N N . LYS A 1 336 ? 1.163 -8.268 20.242 1.00 83.81 336 LYS A N 1
ATOM 2646 C CA . LYS A 1 336 ? 1.336 -8.832 21.597 1.00 83.81 336 LYS A CA 1
ATOM 2647 C C . LYS A 1 336 ? 2.787 -8.794 22.089 1.00 83.81 336 LYS A C 1
ATOM 2649 O O . LYS A 1 336 ? 3.016 -8.804 23.293 1.00 83.81 336 LYS A O 1
ATOM 2654 N N . GLU A 1 337 ? 3.751 -8.726 21.177 1.00 85.00 337 GLU A N 1
ATOM 2655 C CA . GLU A 1 337 ? 5.190 -8.820 21.468 1.00 85.00 337 GLU A CA 1
ATOM 2656 C C . GLU A 1 337 ? 5.952 -7.550 21.054 1.00 85.00 337 GLU A C 1
ATOM 2658 O O . GLU A 1 337 ? 7.026 -7.246 21.572 1.00 85.00 337 GLU A O 1
ATOM 2663 N N . ASN A 1 338 ? 5.383 -6.768 20.139 1.00 83.94 338 ASN A N 1
ATOM 2664 C CA . ASN A 1 338 ? 5.985 -5.597 19.536 1.00 83.94 338 ASN A CA 1
ATOM 2665 C C . ASN A 1 338 ? 5.266 -4.330 19.995 1.00 83.94 338 ASN A C 1
ATOM 2667 O O . ASN A 1 338 ? 4.211 -3.941 19.483 1.00 83.94 338 ASN A O 1
ATOM 2671 N N . ARG A 1 339 ? 5.912 -3.629 20.932 1.00 87.06 339 ARG A N 1
ATOM 2672 C CA . ARG A 1 339 ? 5.421 -2.363 21.480 1.00 87.06 339 ARG A CA 1
ATOM 2673 C C . ARG A 1 339 ? 5.059 -1.350 20.397 1.00 87.06 339 ARG A C 1
ATOM 2675 O O . ARG A 1 339 ? 4.033 -0.691 20.501 1.00 87.06 339 ARG A O 1
ATOM 2682 N N . MET A 1 340 ? 5.881 -1.219 19.357 1.00 82.62 340 MET A N 1
ATOM 2683 C CA . MET A 1 340 ? 5.651 -0.217 18.314 1.00 82.62 340 MET A CA 1
ATOM 2684 C C . MET A 1 340 ? 4.382 -0.506 17.511 1.00 82.62 340 MET A C 1
ATOM 2686 O O . MET A 1 340 ? 3.665 0.427 17.150 1.00 82.62 340 MET A O 1
ATOM 2690 N N . VAL A 1 341 ? 4.081 -1.785 17.284 1.00 84.56 341 VAL A N 1
ATOM 2691 C CA . VAL A 1 341 ? 2.868 -2.223 16.586 1.00 84.56 341 VAL A CA 1
ATOM 2692 C C . VAL A 1 341 ? 1.639 -1.955 17.450 1.00 84.56 341 VAL A C 1
ATOM 2694 O O . VAL A 1 341 ? 0.700 -1.316 16.980 1.00 84.56 341 VAL A O 1
ATOM 2697 N N . ALA A 1 342 ? 1.663 -2.346 18.728 1.00 87.81 342 ALA A N 1
ATOM 2698 C CA . ALA A 1 342 ? 0.547 -2.104 19.645 1.00 87.81 342 ALA A CA 1
ATOM 2699 C C . ALA A 1 342 ? 0.206 -0.612 19.774 1.00 87.81 342 ALA A C 1
ATOM 2701 O O . ALA A 1 342 ? -0.961 -0.233 19.685 1.00 87.81 342 ALA A O 1
ATOM 2702 N N . LEU A 1 343 ? 1.217 0.249 19.931 1.00 86.00 343 LEU A N 1
ATOM 2703 C CA . LEU A 1 343 ? 1.006 1.697 20.025 1.00 86.00 343 LEU A CA 1
ATOM 2704 C C . LEU A 1 343 ? 0.457 2.285 18.720 1.00 86.00 343 LEU A C 1
ATOM 2706 O O . LEU A 1 343 ? -0.429 3.140 18.750 1.00 86.00 343 LEU A O 1
ATOM 2710 N N . ALA A 1 344 ? 0.941 1.816 17.568 1.00 86.00 344 ALA A N 1
ATOM 2711 C CA . ALA A 1 344 ? 0.429 2.251 16.276 1.00 86.00 344 ALA A CA 1
ATOM 2712 C C . ALA A 1 344 ? -1.038 1.832 16.069 1.00 86.00 344 ALA A C 1
ATOM 2714 O O . ALA A 1 344 ? -1.844 2.660 15.646 1.00 86.00 344 ALA A O 1
ATOM 2715 N N . ILE A 1 345 ? -1.414 0.601 16.427 1.00 90.62 345 ILE A N 1
ATOM 2716 C CA . ILE A 1 345 ? -2.812 0.150 16.368 1.00 90.62 345 ILE A CA 1
ATOM 2717 C C . ILE A 1 345 ? -3.681 0.973 17.327 1.00 90.62 345 ILE A C 1
ATOM 2719 O O . ILE A 1 345 ? -4.715 1.486 16.910 1.00 90.62 345 ILE A O 1
ATOM 2723 N N . ALA A 1 346 ? -3.245 1.191 18.572 1.00 88.75 346 ALA A N 1
ATOM 2724 C CA . ALA A 1 346 ? -3.981 2.009 19.540 1.00 88.75 346 ALA A CA 1
ATOM 2725 C C . ALA A 1 346 ? -4.213 3.447 19.040 1.00 88.75 346 ALA A C 1
ATOM 2727 O O . ALA A 1 346 ? -5.307 3.991 19.197 1.00 88.75 346 ALA A O 1
ATOM 2728 N N . ARG A 1 347 ? -3.215 4.047 18.377 1.00 85.50 347 ARG A N 1
ATOM 2729 C CA . ARG A 1 347 ? -3.340 5.368 17.741 1.00 85.50 347 ARG A CA 1
ATOM 2730 C C . ARG A 1 347 ? -4.341 5.360 16.585 1.00 85.50 347 ARG A C 1
ATOM 2732 O O . ARG A 1 347 ? -5.129 6.294 16.468 1.00 85.50 347 ARG A O 1
ATOM 2739 N N . LEU A 1 348 ? -4.330 4.324 15.744 1.00 89.62 348 LEU A N 1
ATOM 2740 C CA . LEU A 1 348 ? -5.304 4.177 14.661 1.00 89.62 348 LEU A CA 1
ATOM 2741 C C . LEU A 1 348 ? -6.728 4.028 15.215 1.00 89.62 348 LEU A C 1
ATOM 2743 O O . LEU A 1 348 ? -7.632 4.704 14.736 1.00 89.62 348 LEU A O 1
ATOM 2747 N N . ILE A 1 349 ? -6.917 3.204 16.250 1.00 90.38 349 ILE A N 1
ATOM 2748 C CA . ILE A 1 349 ? -8.209 3.034 16.929 1.00 90.38 349 ILE A CA 1
ATOM 2749 C C . ILE A 1 349 ? -8.693 4.371 17.500 1.00 90.38 349 ILE A C 1
ATOM 2751 O O . ILE A 1 349 ? -9.845 4.738 17.282 1.00 90.38 349 ILE A O 1
ATOM 2755 N N . ALA A 1 350 ? -7.821 5.135 18.168 1.00 81.94 350 ALA A N 1
ATOM 2756 C CA . ALA A 1 350 ? -8.163 6.471 18.658 1.00 81.94 350 ALA A CA 1
ATOM 2757 C C . ALA A 1 350 ? -8.593 7.403 17.516 1.00 81.94 350 ALA A C 1
ATOM 2759 O O . ALA A 1 350 ? -9.612 8.077 17.619 1.00 81.94 350 ALA A O 1
ATOM 2760 N N . ALA A 1 351 ? -7.854 7.414 16.404 1.00 81.44 351 ALA A N 1
ATOM 2761 C CA . ALA A 1 351 ? -8.173 8.245 15.247 1.00 81.44 351 ALA A CA 1
ATOM 2762 C C . ALA A 1 351 ? -9.514 7.869 14.586 1.00 81.44 351 ALA A C 1
ATOM 2764 O O . ALA A 1 351 ? -10.258 8.754 14.166 1.00 81.44 351 ALA A O 1
ATOM 2765 N N . LEU A 1 352 ? -9.840 6.575 14.525 1.00 83.62 352 LEU A N 1
ATOM 2766 C CA . LEU A 1 352 ? -11.137 6.084 14.051 1.00 83.62 352 LEU A CA 1
ATOM 2767 C C . LEU A 1 352 ? -12.267 6.504 15.000 1.00 83.62 352 LEU A C 1
ATOM 2769 O O . LEU A 1 352 ? -13.267 7.050 14.538 1.00 83.62 352 LEU A O 1
ATOM 2773 N N . ALA A 1 353 ? -12.069 6.355 16.313 1.00 78.75 353 ALA A N 1
ATOM 2774 C CA . ALA A 1 353 ? -13.041 6.774 17.321 1.00 78.75 353 ALA A CA 1
ATOM 2775 C C . ALA A 1 353 ? -13.327 8.284 17.252 1.00 78.75 353 ALA A C 1
ATOM 2777 O O . ALA A 1 353 ? -14.484 8.699 17.303 1.00 78.75 353 ALA A O 1
ATOM 2778 N N . LEU A 1 354 ? -12.293 9.111 17.052 1.00 73.38 354 LEU A N 1
ATOM 2779 C CA . LEU A 1 354 ? -12.450 10.554 16.826 1.00 73.38 354 LEU A CA 1
ATOM 2780 C C . LEU A 1 354 ? -13.269 10.868 15.572 1.00 73.38 354 LEU A C 1
ATOM 2782 O O . LEU A 1 354 ? -14.005 11.849 15.558 1.00 73.38 354 LEU A O 1
ATOM 2786 N N . ALA A 1 355 ? -13.179 10.026 14.543 1.00 72.62 355 ALA A N 1
ATOM 2787 C CA . ALA A 1 355 ? -13.979 10.128 13.328 1.00 72.62 355 ALA A CA 1
ATOM 2788 C C . ALA A 1 355 ? -15.384 9.496 13.457 1.00 72.62 355 ALA A C 1
ATOM 2790 O O . ALA A 1 355 ? -16.060 9.333 12.441 1.00 72.62 355 ALA A O 1
ATOM 2791 N N . ALA A 1 356 ? -15.819 9.147 14.675 1.00 77.50 356 ALA A N 1
ATOM 2792 C CA . ALA A 1 356 ? -17.073 8.448 14.970 1.00 77.50 356 ALA A CA 1
ATOM 2793 C C . ALA A 1 356 ? -17.205 7.075 14.277 1.00 77.50 356 ALA A C 1
ATOM 2795 O O . ALA A 1 356 ? -18.304 6.622 13.951 1.00 77.50 356 ALA A O 1
ATOM 2796 N N . ILE A 1 357 ? -16.069 6.406 14.066 1.00 82.06 357 ILE A N 1
ATOM 2797 C CA . ILE A 1 357 ? -15.993 5.027 13.589 1.00 82.06 357 ILE A CA 1
ATOM 2798 C C . ILE A 1 357 ? -15.604 4.149 14.768 1.00 82.06 357 ILE A C 1
ATOM 2800 O O . ILE A 1 357 ? -14.532 4.322 15.344 1.00 82.06 357 ILE A O 1
ATOM 2804 N N . GLU A 1 358 ? -16.453 3.183 15.096 1.00 86.81 358 GLU A N 1
ATOM 2805 C CA . GLU A 1 358 ? -16.141 2.137 16.066 1.00 86.81 358 GLU A CA 1
ATOM 2806 C C . GLU A 1 358 ? -15.631 0.900 15.309 1.00 86.81 358 GLU A C 1
ATOM 2808 O O . GLU A 1 358 ? -16.428 0.196 14.681 1.00 86.81 358 GLU A O 1
ATOM 2813 N N . PRO A 1 359 ? -14.305 0.664 15.263 1.00 92.31 359 PRO A N 1
ATOM 2814 C CA . PRO A 1 359 ? -13.763 -0.468 14.532 1.00 92.31 359 PRO A CA 1
ATOM 2815 C C . PRO A 1 359 ? -13.926 -1.774 15.309 1.00 92.31 359 PRO A C 1
ATOM 2817 O O . PRO A 1 359 ? -13.768 -1.813 16.528 1.00 92.31 359 PRO A O 1
ATOM 2820 N N . ILE A 1 360 ? -14.119 -2.868 14.575 1.00 94.31 360 ILE A N 1
ATOM 2821 C CA . ILE A 1 360 ? -14.025 -4.230 15.108 1.00 94.31 360 ILE A CA 1
ATOM 2822 C C . ILE A 1 360 ? -12.618 -4.756 14.822 1.00 94.31 360 ILE A C 1
ATOM 2824 O O . ILE A 1 360 ? -12.155 -4.731 13.681 1.00 94.31 360 ILE A O 1
ATOM 2828 N N . ILE A 1 361 ? -11.919 -5.252 15.837 1.00 95.12 361 ILE A N 1
ATOM 2829 C CA . ILE A 1 361 ? -10.572 -5.795 15.656 1.00 95.12 361 ILE A CA 1
ATOM 2830 C C . ILE A 1 361 ? -10.677 -7.281 15.313 1.00 95.12 361 ILE A C 1
ATOM 2832 O O . ILE A 1 361 ? -11.424 -8.014 15.957 1.00 95.12 361 ILE A O 1
ATOM 2836 N N . LEU A 1 362 ? -9.948 -7.741 14.298 1.00 94.50 362 LEU A N 1
ATOM 2837 C CA . LEU A 1 362 ? -9.867 -9.168 13.977 1.00 94.50 362 LEU A CA 1
ATOM 2838 C C . LEU A 1 362 ? -8.642 -9.788 14.647 1.00 94.50 362 LEU A C 1
ATOM 2840 O O . LEU A 1 362 ? -7.545 -9.237 14.569 1.00 94.50 362 LEU A O 1
ATOM 2844 N N . GLY A 1 363 ? -8.836 -10.945 15.275 1.00 91.44 363 GLY A N 1
ATOM 2845 C CA . GLY A 1 363 ? -7.774 -11.800 15.798 1.00 91.44 363 GLY A CA 1
ATOM 2846 C C . GLY A 1 363 ? -7.856 -13.206 15.210 1.00 91.44 363 GLY A C 1
ATOM 2847 O O . GLY A 1 363 ? -8.887 -13.603 14.665 1.00 91.44 363 GLY A O 1
ATOM 2848 N N . TRP A 1 364 ? -6.755 -13.949 15.290 1.00 92.44 364 TRP A N 1
ATOM 2849 C CA . TRP A 1 364 ? -6.675 -15.324 14.801 1.00 92.44 364 TRP A CA 1
ATOM 2850 C C . TRP A 1 364 ? -5.625 -16.145 15.550 1.00 92.44 364 TRP A C 1
ATOM 2852 O O . TRP A 1 364 ? -4.698 -15.600 16.151 1.00 92.44 364 TRP A O 1
ATOM 2862 N N . ASP A 1 365 ? -5.772 -17.469 15.487 1.00 85.62 365 ASP A N 1
ATOM 2863 C CA . ASP A 1 365 ? -4.961 -18.406 16.278 1.00 85.62 365 ASP A CA 1
ATOM 2864 C C . ASP A 1 365 ? -3.639 -18.812 15.595 1.00 85.62 365 ASP A C 1
ATOM 2866 O O . ASP A 1 365 ? -2.672 -19.187 16.264 1.00 85.62 365 ASP A O 1
ATOM 2870 N N . HIS A 1 366 ? -3.570 -18.745 14.260 1.00 81.56 366 HIS A N 1
ATOM 2871 C CA . HIS A 1 366 ? -2.435 -19.244 13.473 1.00 81.56 366 HIS A CA 1
ATOM 2872 C C . HIS A 1 366 ? -2.079 -18.328 12.299 1.00 81.56 366 HIS A C 1
ATOM 2874 O O . HIS A 1 366 ? -2.963 -17.821 11.614 1.00 81.56 366 HIS A O 1
ATOM 2880 N N . GLY A 1 367 ? -0.780 -18.194 12.017 1.00 82.00 367 GLY A N 1
ATOM 2881 C CA . GLY A 1 367 ? -0.266 -17.340 10.941 1.00 82.00 367 GLY A CA 1
ATOM 2882 C C . GLY A 1 367 ? 0.112 -15.939 11.425 1.00 82.00 367 GLY A C 1
ATOM 2883 O O . GLY A 1 367 ? -0.365 -15.474 12.461 1.00 82.00 367 GLY A O 1
ATOM 2884 N N . LYS A 1 368 ? 1.012 -15.268 10.696 1.00 85.12 368 LYS A N 1
ATOM 2885 C CA . LYS A 1 368 ? 1.503 -13.943 11.096 1.00 85.12 368 LYS A CA 1
ATOM 2886 C C . LYS A 1 368 ? 0.554 -12.841 10.631 1.00 85.12 368 LYS A C 1
ATOM 2888 O O . LYS A 1 368 ? 0.259 -11.934 11.409 1.00 85.12 368 LYS A O 1
ATOM 2893 N N . GLY A 1 369 ? 0.118 -12.921 9.375 1.00 88.50 369 GLY A N 1
ATOM 2894 C CA . GLY A 1 369 ? -0.821 -11.988 8.760 1.00 88.50 369 GLY A CA 1
ATOM 2895 C C . GLY A 1 369 ? -2.231 -12.561 8.626 1.00 88.50 369 GLY A C 1
ATOM 2896 O O . GLY A 1 369 ? -2.445 -13.771 8.690 1.00 88.50 369 GLY A O 1
ATOM 2897 N N . ILE A 1 370 ? -3.199 -11.673 8.389 1.00 90.75 370 ILE A N 1
ATOM 2898 C CA . ILE A 1 370 ? -4.596 -12.051 8.125 1.00 90.75 370 ILE A CA 1
ATOM 2899 C C . ILE A 1 370 ? -4.738 -12.900 6.850 1.00 90.75 370 ILE A C 1
ATOM 2901 O O . ILE A 1 370 ? -5.613 -13.758 6.765 1.00 90.75 370 ILE A O 1
ATOM 2905 N N . ASP A 1 371 ? -3.858 -12.695 5.866 1.00 91.38 371 ASP A N 1
ATOM 2906 C CA . ASP A 1 371 ? -3.779 -13.514 4.658 1.00 91.38 371 ASP A CA 1
ATOM 2907 C C . ASP A 1 371 ? -3.380 -14.957 4.983 1.00 91.38 371 ASP A C 1
ATOM 2909 O O . ASP A 1 371 ? -4.039 -15.882 4.509 1.00 91.38 371 ASP A O 1
ATOM 2913 N N . ASP A 1 372 ? -2.378 -15.157 5.848 1.00 89.50 372 ASP A N 1
ATOM 2914 C CA . ASP A 1 372 ? -1.974 -16.492 6.310 1.00 89.50 372 ASP A CA 1
ATOM 2915 C C . ASP A 1 372 ? -3.139 -17.214 7.006 1.00 89.50 372 ASP A C 1
ATOM 2917 O O . ASP A 1 372 ? -3.399 -18.387 6.728 1.00 89.50 372 ASP A O 1
ATOM 2921 N N . ALA A 1 373 ? -3.864 -16.507 7.881 1.00 89.88 373 ALA A N 1
ATOM 2922 C CA . ALA A 1 373 ? -5.003 -17.058 8.611 1.00 89.88 373 ALA A CA 1
ATOM 2923 C C . ALA A 1 373 ? -6.133 -17.489 7.664 1.00 89.88 373 ALA A C 1
ATOM 2925 O O . ALA A 1 373 ? -6.666 -18.590 7.794 1.00 89.88 373 ALA A O 1
ATOM 2926 N N . LEU A 1 374 ? -6.466 -16.665 6.666 1.00 89.44 374 LEU A N 1
ATOM 2927 C CA . LEU A 1 374 ? -7.494 -16.992 5.675 1.00 89.44 374 LEU A CA 1
ATOM 2928 C C . LEU A 1 374 ? -7.089 -18.163 4.771 1.00 89.44 374 LEU A C 1
ATOM 2930 O O . LEU A 1 374 ? -7.916 -19.028 4.487 1.00 89.44 374 LEU A O 1
ATOM 2934 N N . ILE A 1 375 ? -5.828 -18.213 4.329 1.00 88.44 375 ILE A N 1
ATOM 2935 C CA . ILE A 1 375 ? -5.312 -19.300 3.483 1.00 88.44 375 ILE A CA 1
ATOM 2936 C C . ILE A 1 375 ? -5.259 -20.618 4.259 1.00 88.44 375 ILE A C 1
ATOM 2938 O O . ILE A 1 375 ? -5.617 -21.665 3.721 1.00 88.44 375 ILE A O 1
ATOM 2942 N N . GLY A 1 376 ? -4.819 -20.570 5.517 1.00 84.81 376 GLY A N 1
ATOM 2943 C CA . GLY A 1 376 ? -4.704 -21.732 6.393 1.00 84.81 376 GLY A CA 1
ATOM 2944 C C . GLY A 1 376 ? -6.030 -22.224 6.973 1.00 84.81 376 GLY A C 1
ATOM 2945 O O . GLY A 1 376 ? -6.014 -23.188 7.734 1.00 84.81 376 GLY A O 1
ATOM 2946 N N . HIS A 1 377 ? -7.159 -21.579 6.644 1.00 78.50 377 HIS A N 1
ATOM 2947 C CA . HIS A 1 377 ? -8.461 -21.807 7.285 1.00 78.50 377 HIS A CA 1
ATOM 2948 C C . HIS A 1 377 ? -8.395 -21.693 8.818 1.00 78.50 377 HIS A C 1
ATOM 2950 O O . HIS A 1 377 ? -9.061 -22.430 9.545 1.00 78.50 377 HIS A O 1
ATOM 2956 N N . GLY A 1 378 ? -7.563 -20.770 9.303 1.00 76.94 378 GLY A N 1
ATOM 2957 C CA . GLY A 1 378 ? -7.446 -20.453 10.714 1.00 76.94 378 GLY A CA 1
ATOM 2958 C C . GLY A 1 378 ? -8.762 -19.922 11.272 1.00 76.94 378 GLY A C 1
ATOM 2959 O O . GLY A 1 378 ? -9.566 -19.306 10.569 1.00 76.94 378 GLY A O 1
ATOM 2960 N N . ASN A 1 379 ? -8.975 -20.156 12.562 1.00 87.00 379 ASN A N 1
ATOM 2961 C CA . ASN A 1 379 ? -10.089 -19.569 13.284 1.00 87.00 379 ASN A CA 1
ATOM 2962 C C . ASN A 1 379 ? -9.862 -18.054 13.407 1.00 87.00 379 ASN A C 1
ATOM 2964 O O . ASN A 1 379 ? -8.890 -17.619 14.027 1.00 87.00 379 ASN A O 1
ATOM 2968 N N . ILE A 1 380 ? -10.739 -17.270 12.776 1.00 92.12 380 ILE A N 1
ATOM 2969 C CA . ILE A 1 380 ? -10.749 -15.806 12.842 1.00 92.12 380 ILE A CA 1
ATOM 2970 C C . ILE A 1 380 ? -11.900 -15.396 13.749 1.00 92.12 380 ILE A C 1
ATOM 2972 O O . ILE A 1 380 ? -13.047 -15.783 13.525 1.00 92.12 380 ILE A O 1
ATOM 2976 N N . TYR A 1 381 ? -11.594 -14.587 14.752 1.00 93.19 381 TYR A N 1
ATOM 2977 C CA . TYR A 1 381 ? -12.552 -14.096 15.727 1.00 93.19 381 TYR A CA 1
ATOM 2978 C C . TYR A 1 381 ? -12.530 -12.568 15.788 1.00 93.19 381 TYR A C 1
ATOM 2980 O O . TYR A 1 381 ? -11.563 -11.910 15.401 1.00 93.19 381 TYR A O 1
ATOM 2988 N N . THR A 1 382 ? -13.627 -11.993 16.266 1.00 94.75 382 THR A N 1
ATOM 2989 C CA . THR A 1 382 ? -13.786 -10.547 16.426 1.00 94.75 382 THR A CA 1
ATOM 2990 C C . THR A 1 382 ? -13.552 -10.149 17.872 1.00 94.75 382 THR A C 1
ATOM 2992 O O . THR A 1 382 ? -13.998 -10.850 18.777 1.00 94.75 382 THR A O 1
ATOM 2995 N N . LEU A 1 383 ? -12.921 -9.000 18.074 1.00 92.94 383 LEU A N 1
ATOM 2996 C CA . LEU A 1 383 ? -12.746 -8.354 19.364 1.00 92.94 383 LEU A CA 1
ATOM 2997 C C . LEU A 1 383 ? -13.288 -6.933 19.289 1.00 92.94 383 LEU A C 1
ATOM 2999 O O . LEU A 1 383 ? -13.005 -6.196 18.337 1.00 92.94 383 LEU A O 1
ATOM 3003 N N . GLN A 1 384 ? -14.014 -6.531 20.322 1.00 92.12 384 GLN A N 1
ATOM 3004 C CA . GLN A 1 384 ? -14.236 -5.120 20.593 1.00 92.12 384 GLN A CA 1
ATOM 3005 C C . GLN A 1 384 ? -12.925 -4.452 21.020 1.00 92.12 384 GLN A C 1
ATOM 3007 O O . GLN A 1 384 ? -11.956 -5.105 21.422 1.00 92.12 384 GLN A O 1
ATOM 3012 N N . VAL A 1 385 ? -12.878 -3.124 20.929 1.00 88.81 385 VAL A N 1
ATOM 3013 C CA . VAL A 1 385 ? -11.675 -2.345 21.254 1.00 88.81 385 VAL A CA 1
ATOM 3014 C C . VAL A 1 385 ? -11.186 -2.618 22.682 1.00 88.81 385 VAL A C 1
ATOM 3016 O O . VAL A 1 385 ? -9.987 -2.787 22.906 1.00 88.81 385 VAL A O 1
ATOM 3019 N N . ASP A 1 386 ? -12.094 -2.698 23.656 1.00 87.75 386 ASP A N 1
ATOM 3020 C CA . ASP A 1 386 ? -11.742 -2.963 25.052 1.00 87.75 386 ASP A CA 1
ATOM 3021 C C . ASP A 1 386 ? -11.233 -4.399 25.263 1.00 87.75 386 ASP A C 1
ATOM 3023 O O . ASP A 1 386 ? -10.300 -4.617 26.038 1.00 87.75 386 ASP A O 1
ATOM 3027 N N . GLU A 1 387 ? -11.804 -5.372 24.552 1.00 90.44 387 GLU A N 1
ATOM 3028 C CA . GLU A 1 387 ? -11.345 -6.763 24.547 1.00 90.44 387 GLU A CA 1
ATOM 3029 C C . GLU A 1 387 ? -9.940 -6.880 23.959 1.00 90.44 387 GLU A C 1
ATOM 3031 O O . GLU A 1 387 ? -9.099 -7.583 24.520 1.00 90.44 387 GLU A O 1
ATOM 3036 N N . TRP A 1 388 ? -9.647 -6.145 22.883 1.00 93.75 388 TRP A N 1
ATOM 3037 C CA . TRP A 1 388 ? -8.312 -6.112 22.294 1.00 93.75 388 TRP A CA 1
ATOM 3038 C C . TRP A 1 388 ? -7.262 -5.583 23.279 1.00 93.75 388 TRP A C 1
ATOM 3040 O O . TRP A 1 388 ? -6.231 -6.230 23.467 1.00 93.75 388 TRP A O 1
ATOM 3050 N N . PHE A 1 389 ? -7.539 -4.478 23.984 1.00 90.44 389 PHE A N 1
ATOM 3051 C CA . PHE A 1 389 ? -6.626 -3.974 25.019 1.00 90.44 389 PHE A CA 1
ATOM 3052 C C . PHE A 1 389 ? -6.386 -4.997 26.140 1.00 90.44 389 PHE A C 1
ATOM 3054 O O . PHE A 1 389 ? -5.258 -5.115 26.615 1.00 90.44 389 PHE A O 1
ATOM 3061 N N . LYS A 1 390 ? -7.412 -5.764 26.540 1.00 89.94 390 LYS A N 1
ATOM 3062 C CA . LYS A 1 390 ? -7.299 -6.818 27.569 1.00 89.94 390 LYS A CA 1
ATOM 3063 C C . LYS A 1 390 ? -6.451 -8.016 27.121 1.00 89.94 390 LYS A C 1
ATOM 3065 O O . LYS A 1 390 ? -5.956 -8.741 27.978 1.00 89.94 390 LYS A O 1
ATOM 3070 N N . GLN A 1 391 ? -6.283 -8.241 25.815 1.00 90.81 391 GLN A N 1
ATOM 3071 C CA . GLN A 1 391 ? -5.440 -9.324 25.290 1.00 90.81 391 GLN A CA 1
ATOM 3072 C C . GLN A 1 391 ? -3.946 -8.980 25.229 1.00 90.81 391 GLN A C 1
ATOM 3074 O O . GLN A 1 391 ? -3.129 -9.874 24.992 1.00 90.81 391 GLN A O 1
ATOM 3079 N N . LEU A 1 392 ? -3.575 -7.708 25.394 1.00 89.94 392 LEU A N 1
ATOM 3080 C CA . LEU A 1 392 ? -2.174 -7.300 25.445 1.00 89.94 392 LEU A CA 1
ATOM 3081 C C . LEU A 1 392 ? -1.559 -7.658 26.811 1.00 89.94 392 LEU A C 1
ATOM 3083 O O . LEU A 1 392 ? -2.262 -7.625 27.824 1.00 89.94 392 LEU A O 1
ATOM 3087 N N . PRO A 1 393 ? -0.244 -7.946 26.881 1.00 92.12 393 PRO A N 1
ATOM 3088 C CA . PRO A 1 393 ? 0.457 -8.061 28.158 1.00 92.12 393 PRO A CA 1
ATOM 3089 C C . PRO A 1 393 ? 0.239 -6.812 29.016 1.00 92.12 393 PRO A C 1
ATOM 3091 O O . PRO A 1 393 ? 0.234 -5.707 28.479 1.00 92.12 393 PRO A O 1
ATOM 3094 N N . GLU A 1 394 ? 0.103 -6.969 30.334 1.00 90.06 394 GLU A N 1
ATOM 3095 C CA . GLU A 1 394 ? -0.344 -5.902 31.247 1.00 90.06 394 GLU A CA 1
ATOM 3096 C C . GLU A 1 394 ? 0.391 -4.563 31.043 1.00 90.06 394 GLU A C 1
ATOM 3098 O O . GLU A 1 394 ? -0.235 -3.515 30.873 1.00 90.06 394 GLU A O 1
ATOM 3103 N N . GLU A 1 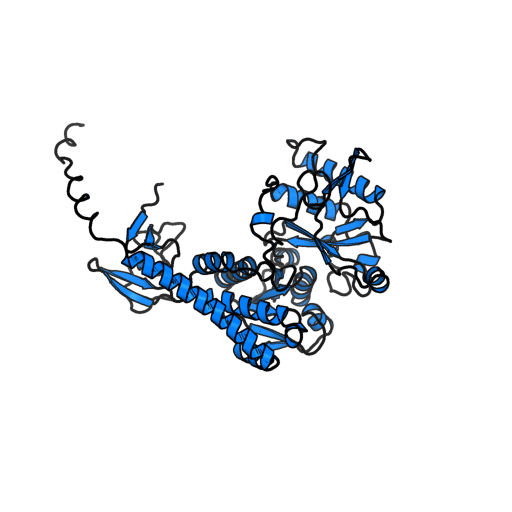395 ? 1.724 -4.593 30.991 1.00 88.75 395 GLU A N 1
ATOM 3104 C CA . GLU A 1 395 ? 2.543 -3.392 30.793 1.00 88.75 395 GLU A CA 1
ATOM 3105 C C . GLU A 1 395 ? 2.352 -2.756 29.415 1.00 88.75 395 GLU A C 1
ATOM 3107 O O . GLU A 1 395 ? 2.398 -1.531 29.275 1.00 88.75 395 GLU A O 1
ATOM 3112 N N . LEU A 1 396 ? 2.107 -3.571 28.391 1.00 88.31 396 LEU A N 1
ATOM 3113 C CA . LEU A 1 396 ? 1.851 -3.079 27.047 1.00 88.31 396 LEU A CA 1
ATOM 3114 C C . LEU A 1 396 ? 0.427 -2.530 26.913 1.00 88.31 396 LEU A C 1
ATOM 3116 O O . LEU A 1 396 ? 0.238 -1.492 26.282 1.00 88.31 396 LEU A O 1
ATOM 3120 N N . ALA A 1 397 ? -0.550 -3.164 27.564 1.00 87.56 397 ALA A N 1
ATOM 3121 C CA . ALA A 1 397 ? -1.924 -2.687 27.651 1.00 87.56 397 ALA A CA 1
ATOM 3122 C C . ALA A 1 397 ? -1.982 -1.296 28.297 1.00 87.56 397 ALA A C 1
ATOM 3124 O O . ALA A 1 397 ? -2.586 -0.386 27.730 1.00 87.56 397 ALA A O 1
ATOM 3125 N N . LYS A 1 398 ? -1.287 -1.093 29.429 1.00 82.31 398 LYS A N 1
ATOM 3126 C CA . LYS A 1 398 ? -1.180 0.221 30.096 1.00 82.31 398 LYS A CA 1
ATOM 3127 C C . LYS A 1 398 ? -0.646 1.290 29.143 1.00 82.31 398 LYS A C 1
ATOM 3129 O O . LYS A 1 398 ? -1.245 2.355 29.018 1.00 82.31 398 LYS A O 1
ATOM 3134 N N . GLN A 1 399 ? 0.443 0.993 28.435 1.00 84.12 399 GLN A N 1
ATOM 3135 C CA . GLN A 1 399 ? 1.053 1.928 27.486 1.00 84.12 399 GLN A CA 1
ATOM 3136 C C . GLN A 1 399 ? 0.154 2.218 26.281 1.00 84.12 399 GLN A C 1
ATOM 3138 O O . GLN A 1 399 ? 0.054 3.366 25.855 1.00 84.12 399 GLN A O 1
ATOM 3143 N N . ALA A 1 400 ? -0.514 1.202 25.736 1.00 84.44 400 ALA A N 1
ATOM 3144 C CA . ALA A 1 400 ? -1.415 1.352 24.602 1.00 84.44 400 ALA A CA 1
ATOM 3145 C C . ALA A 1 400 ? -2.666 2.166 24.974 1.00 84.44 400 ALA A C 1
ATOM 3147 O O . A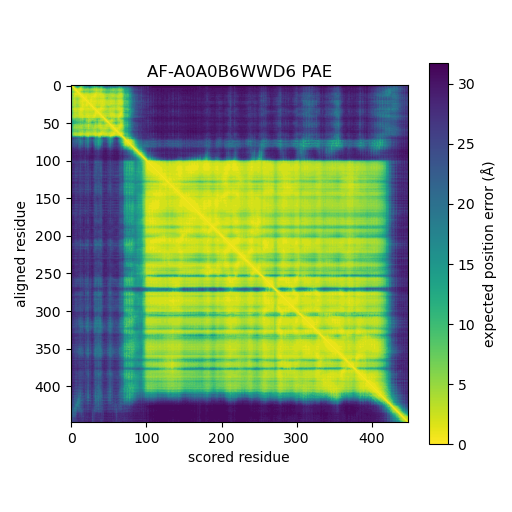LA A 1 400 ? -3.061 3.051 24.217 1.00 84.44 400 ALA A O 1
ATOM 3148 N N . VAL A 1 401 ? -3.247 1.929 26.156 1.00 83.56 401 VAL A N 1
ATOM 3149 C CA . VAL A 1 401 ? -4.370 2.720 26.689 1.00 83.56 401 VAL A CA 1
ATOM 3150 C C . VAL A 1 401 ? -3.949 4.163 26.948 1.00 83.56 401 VAL A C 1
ATOM 3152 O O . VAL A 1 401 ? -4.690 5.082 26.606 1.00 83.56 401 VAL A O 1
ATOM 3155 N N . GLU A 1 402 ? -2.766 4.380 27.520 1.00 80.69 402 GLU A N 1
ATOM 3156 C CA . GLU A 1 402 ? -2.233 5.724 27.735 1.00 80.69 402 GLU A CA 1
ATOM 3157 C C . GLU A 1 402 ? -2.045 6.457 26.403 1.00 80.69 402 GLU A C 1
ATOM 3159 O O . GLU A 1 402 ? -2.496 7.583 26.246 1.00 80.69 402 GLU A O 1
ATOM 3164 N N . HIS A 1 403 ? -1.483 5.797 25.394 1.00 79.06 403 HIS A N 1
ATOM 3165 C CA . HIS A 1 403 ? -1.286 6.395 24.076 1.00 79.06 403 HIS A CA 1
ATOM 3166 C C . HIS A 1 403 ? -2.609 6.662 23.335 1.00 79.06 403 HIS A C 1
ATOM 3168 O O . HIS A 1 403 ? -2.745 7.669 22.630 1.00 79.06 403 HIS A O 1
ATOM 3174 N N . TYR A 1 404 ? -3.600 5.783 23.503 1.00 80.94 404 TYR A N 1
ATOM 3175 C CA . TYR A 1 404 ? -4.971 6.011 23.052 1.00 80.94 404 TYR A CA 1
ATOM 3176 C C . TYR A 1 404 ? -5.541 7.275 23.711 1.00 80.94 404 TYR A C 1
ATOM 3178 O O . TYR A 1 404 ? -5.957 8.195 23.008 1.00 80.94 404 TYR A O 1
ATOM 3186 N N . ARG A 1 405 ? -5.475 7.375 25.047 1.00 74.81 405 ARG A N 1
ATOM 3187 C CA . ARG A 1 405 ? -5.956 8.539 25.809 1.00 74.81 405 ARG A CA 1
ATOM 3188 C C . ARG A 1 405 ? -5.237 9.816 25.425 1.00 74.81 405 ARG A C 1
ATOM 3190 O O . ARG A 1 405 ? -5.909 10.787 25.129 1.00 74.81 405 ARG A O 1
ATOM 3197 N N . GLN A 1 406 ? -3.911 9.803 25.333 1.00 73.62 406 GLN A N 1
ATOM 3198 C CA . GLN A 1 406 ? -3.122 10.951 24.890 1.00 73.62 406 GLN A CA 1
ATOM 3199 C C . GLN A 1 406 ? -3.564 11.439 23.514 1.00 73.62 406 GLN A C 1
ATOM 3201 O O . GLN A 1 406 ? -3.666 12.639 23.302 1.00 73.62 406 GLN A O 1
ATOM 3206 N N . THR A 1 407 ? -3.884 10.534 22.586 1.00 68.69 407 THR A N 1
ATOM 3207 C CA . THR A 1 407 ? -4.394 10.920 21.261 1.00 68.69 407 THR A CA 1
ATOM 3208 C C . THR A 1 407 ? -5.753 11.628 21.371 1.00 68.69 407 THR A C 1
ATOM 3210 O O . THR A 1 407 ? -5.966 12.652 20.724 1.00 68.69 407 THR A O 1
ATOM 3213 N N . ILE A 1 408 ? -6.651 11.133 22.231 1.00 69.56 408 ILE A N 1
ATOM 3214 C CA . ILE A 1 408 ? -7.959 11.754 22.505 1.00 69.56 408 ILE A CA 1
ATOM 3215 C C . ILE A 1 408 ? -7.822 13.081 23.274 1.00 69.56 408 ILE A C 1
ATOM 3217 O O . ILE A 1 408 ? -8.498 14.056 22.959 1.00 69.56 408 ILE A O 1
ATOM 3221 N N . ASP A 1 409 ? -6.954 13.148 24.278 1.00 67.44 409 ASP A N 1
ATOM 3222 C CA . ASP A 1 409 ? -6.783 14.318 25.137 1.00 67.44 409 ASP A CA 1
ATOM 3223 C C . ASP A 1 409 ? -6.018 15.431 24.425 1.00 67.44 409 ASP A C 1
ATOM 3225 O O . ASP A 1 409 ? -6.370 16.593 24.585 1.00 67.44 409 ASP A O 1
ATOM 3229 N N . LEU A 1 410 ? -5.043 15.106 23.570 1.00 58.88 410 LEU A N 1
ATOM 3230 C CA . LEU A 1 410 ? -4.428 16.082 22.667 1.00 58.88 410 LEU A CA 1
ATOM 3231 C C . LEU A 1 410 ? -5.460 16.667 21.706 1.00 58.88 410 LEU A C 1
ATOM 3233 O O . LEU A 1 410 ? -5.414 17.860 21.421 1.00 58.88 410 LEU A O 1
ATOM 3237 N N . HIS A 1 411 ? -6.418 15.860 21.244 1.00 55.94 411 HIS A N 1
ATOM 3238 C CA . HIS A 1 411 ? -7.544 16.369 20.470 1.00 55.94 411 HIS A CA 1
ATOM 3239 C C . HIS A 1 411 ? -8.401 17.335 21.303 1.00 55.94 411 HIS A C 1
ATOM 3241 O O . HIS A 1 411 ? -8.591 18.471 20.877 1.00 55.94 411 HIS A O 1
ATOM 3247 N N . ARG A 1 412 ? -8.804 16.959 22.522 1.00 56.69 412 ARG A N 1
ATOM 3248 C CA . ARG A 1 412 ? -9.559 17.845 23.432 1.00 56.69 412 ARG A CA 1
ATOM 3249 C C . ARG A 1 412 ? -8.801 19.125 23.794 1.00 56.69 412 ARG A C 1
ATOM 3251 O O . ARG A 1 412 ? -9.395 20.187 23.914 1.00 56.69 412 ARG A O 1
ATOM 3258 N N . GLN A 1 413 ? -7.486 19.048 23.985 1.00 51.25 413 GLN A N 1
ATOM 3259 C CA . GLN A 1 413 ? -6.631 20.200 24.280 1.00 51.25 413 GLN A CA 1
ATOM 3260 C C . GLN A 1 413 ? -6.433 21.090 23.056 1.00 51.25 413 GLN A C 1
ATOM 3262 O O . GLN A 1 413 ? -6.380 22.309 23.210 1.00 51.25 413 GLN A O 1
ATOM 3267 N N . ALA A 1 414 ? -6.347 20.520 21.853 1.00 46.91 414 ALA A N 1
ATOM 3268 C CA . ALA A 1 414 ? -6.360 21.286 20.615 1.00 46.91 414 ALA A CA 1
ATOM 3269 C C . ALA A 1 414 ? -7.709 21.999 20.430 1.00 46.91 414 ALA A C 1
ATOM 3271 O O . ALA A 1 414 ? -7.715 23.178 20.087 1.00 46.91 414 ALA A O 1
ATOM 3272 N N . GLU A 1 415 ? -8.830 21.340 20.741 1.00 44.75 415 GLU A N 1
ATOM 3273 C CA . GLU A 1 415 ? -10.161 21.964 20.778 1.00 44.75 415 GLU A CA 1
ATOM 3274 C C . GLU A 1 415 ? -10.224 23.105 21.808 1.00 44.75 415 GLU A C 1
ATOM 3276 O O . GLU A 1 415 ? -10.546 24.235 21.454 1.00 44.75 415 GLU A O 1
ATOM 3281 N N . ALA A 1 416 ? -9.802 22.864 23.051 1.00 42.12 416 ALA A N 1
ATOM 3282 C CA . ALA A 1 416 ? -9.806 23.869 24.117 1.00 42.12 416 ALA A CA 1
ATOM 3283 C C . ALA A 1 416 ? -8.807 25.023 23.885 1.00 42.12 416 ALA A C 1
ATOM 3285 O O . ALA A 1 416 ? -9.009 26.139 24.360 1.00 42.12 416 ALA A O 1
ATOM 3286 N N . SER A 1 417 ? -7.700 24.781 23.178 1.00 34.56 417 SER A N 1
ATOM 3287 C CA . SER A 1 417 ? -6.736 25.832 22.818 1.00 34.56 417 SER A CA 1
ATOM 3288 C C . SER A 1 417 ? -7.259 26.706 21.685 1.00 34.56 417 SER A C 1
ATOM 3290 O O . SER A 1 417 ? -6.976 27.901 21.666 1.00 34.56 417 SER A O 1
ATOM 3292 N N . LEU A 1 418 ? -8.054 26.134 20.777 1.00 34.12 418 LEU A N 1
ATOM 3293 C CA . LEU A 1 418 ? -8.817 26.909 19.804 1.00 34.12 418 LEU A CA 1
ATOM 3294 C C . LEU A 1 418 ? -9.879 27.763 20.515 1.00 34.12 418 LEU A C 1
ATOM 3296 O O . LEU A 1 418 ? -9.974 28.943 20.199 1.00 34.12 418 LEU A O 1
ATOM 3300 N N . GLU A 1 419 ? -10.570 27.231 21.530 1.00 35.44 419 GLU A N 1
ATOM 3301 C CA . GLU A 1 419 ? -11.523 27.988 22.367 1.00 35.44 419 GLU A CA 1
ATOM 3302 C C . GLU A 1 419 ? -10.851 29.114 23.184 1.00 35.44 419 GLU A C 1
ATOM 3304 O O . GLU A 1 419 ? -11.375 30.217 23.276 1.00 35.44 419 GLU A O 1
ATOM 3309 N N . LYS A 1 420 ? -9.640 28.926 23.729 1.00 32.12 420 LYS A N 1
ATOM 3310 C CA . LYS A 1 420 ? -8.933 29.995 24.480 1.00 32.12 420 LYS A CA 1
ATOM 3311 C C . LYS A 1 420 ? -8.445 31.159 23.612 1.00 32.12 420 LYS A C 1
ATOM 3313 O O . LYS A 1 420 ? -8.305 32.281 24.104 1.00 32.12 420 LYS A O 1
ATOM 3318 N N . VAL A 1 421 ? -8.193 30.919 22.325 1.00 32.41 421 VAL A N 1
ATOM 3319 C CA . VAL A 1 421 ? -7.946 31.997 21.353 1.00 32.41 421 VAL A CA 1
ATOM 3320 C C . VAL A 1 421 ? -9.237 32.794 21.086 1.00 32.41 421 VAL A C 1
ATOM 3322 O O . VAL A 1 421 ? -9.153 33.979 20.764 1.00 32.41 421 VAL A O 1
ATOM 3325 N N . GLU A 1 422 ? -10.423 32.206 21.301 1.00 32.97 422 GLU A N 1
ATOM 3326 C CA . GLU A 1 422 ? -11.728 32.881 21.174 1.00 32.97 422 GLU A CA 1
ATOM 3327 C C . GLU A 1 422 ? -12.012 33.882 22.316 1.00 32.97 422 GLU A C 1
ATOM 3329 O O . GLU A 1 422 ? -12.688 34.882 22.072 1.00 32.97 422 GLU A O 1
ATOM 3334 N N . ASP A 1 423 ? -11.441 33.693 23.513 1.00 32.50 423 ASP A N 1
ATOM 3335 C CA . ASP A 1 423 ? -11.673 34.557 24.693 1.00 32.50 423 ASP A CA 1
ATOM 3336 C C . ASP A 1 423 ? -10.778 35.816 24.762 1.00 32.50 423 ASP A C 1
ATOM 3338 O O . ASP A 1 423 ? -10.968 36.683 25.616 1.00 32.50 423 ASP A O 1
ATOM 3342 N N . SER A 1 424 ? -9.797 35.954 23.863 1.00 33.44 424 SER A N 1
ATOM 3343 C CA . SER A 1 424 ? -8.755 36.998 23.941 1.00 33.44 424 SER A CA 1
ATOM 3344 C C . SER A 1 424 ? -8.998 38.228 23.049 1.00 33.44 424 SER A C 1
ATOM 3346 O O . SER A 1 424 ? -8.128 39.095 22.954 1.00 33.44 424 SER A O 1
ATOM 3348 N N . ILE A 1 425 ? -10.148 38.336 22.375 1.00 33.22 425 ILE A N 1
ATOM 3349 C CA . ILE A 1 425 ? -10.411 39.399 21.386 1.00 33.22 425 ILE A CA 1
ATOM 3350 C C . ILE A 1 425 ? -11.458 40.386 21.930 1.00 33.22 425 ILE A C 1
ATOM 3352 O O . ILE A 1 425 ? -12.630 40.056 22.099 1.00 33.22 425 ILE A O 1
ATOM 3356 N N . SER A 1 426 ? -11.008 41.609 22.232 1.00 36.88 426 SER A N 1
ATOM 3357 C CA . SER A 1 426 ? -11.781 42.686 22.866 1.00 36.88 426 SER A CA 1
ATOM 3358 C C . SER A 1 426 ? -12.758 43.406 21.915 1.00 36.88 426 SER A C 1
ATOM 3360 O O . SER A 1 426 ? -12.589 43.430 20.698 1.00 36.88 426 SER A O 1
ATOM 3362 N N . MET A 1 427 ? -13.796 44.024 22.498 1.00 34.16 427 MET A N 1
ATOM 3363 C CA . MET A 1 427 ? -14.976 44.638 21.855 1.00 34.16 427 MET A CA 1
ATOM 3364 C C . MET A 1 427 ? -14.735 45.924 21.021 1.00 34.16 427 MET A C 1
ATOM 3366 O O . MET A 1 427 ? -15.561 46.833 21.059 1.00 34.16 427 MET A O 1
ATOM 3370 N N . VAL A 1 428 ? -13.644 46.055 20.264 1.00 35.44 428 VAL A N 1
ATOM 3371 C CA . VAL A 1 428 ? -13.329 47.332 19.576 1.00 35.44 428 VAL A CA 1
ATOM 3372 C C . VAL A 1 428 ? -13.903 47.437 18.148 1.00 35.44 428 VAL A C 1
ATOM 3374 O O . VAL A 1 428 ? -14.031 48.538 17.621 1.00 35.44 428 VAL A O 1
ATOM 3377 N N . GLU A 1 429 ? -14.351 46.347 17.519 1.00 39.88 429 GLU A N 1
ATOM 3378 C CA . GLU A 1 429 ? -14.711 46.368 16.082 1.00 39.88 429 GLU A CA 1
ATOM 3379 C C . GLU A 1 429 ? -16.218 46.370 15.754 1.00 39.88 429 GLU A C 1
ATOM 3381 O O . GLU A 1 429 ? -16.593 46.340 14.583 1.00 39.88 429 GLU A O 1
ATOM 3386 N N . LEU A 1 430 ? -17.112 46.452 16.748 1.00 37.78 430 LEU A N 1
ATOM 3387 C CA . LEU A 1 430 ? -18.567 46.472 16.499 1.00 37.78 430 LEU A CA 1
ATOM 3388 C C . LEU A 1 430 ? -19.160 47.870 16.257 1.00 37.78 430 LEU A C 1
ATOM 3390 O O . LEU A 1 430 ? -20.241 47.960 15.672 1.00 37.78 430 LEU A O 1
ATOM 3394 N N . ASP A 1 431 ? -18.460 48.949 16.618 1.00 35.09 431 ASP A N 1
ATOM 3395 C CA . ASP A 1 431 ? -18.940 50.318 16.363 1.00 35.09 431 ASP A CA 1
ATOM 3396 C C . ASP A 1 431 ? -18.555 50.852 14.973 1.00 35.09 431 ASP A C 1
ATOM 3398 O O . ASP A 1 431 ? -19.246 51.711 14.435 1.00 35.09 431 ASP A O 1
ATOM 3402 N N . GLN A 1 432 ? -17.540 50.286 14.309 1.00 36.56 432 GLN A N 1
ATOM 3403 C CA . GLN A 1 432 ? -17.106 50.764 12.984 1.00 36.56 432 GLN A CA 1
ATOM 3404 C C . GLN A 1 432 ? -17.966 50.260 11.809 1.00 36.56 432 GLN A C 1
ATOM 3406 O O . GLN A 1 432 ? -17.776 50.692 10.673 1.00 36.56 432 GLN A O 1
ATOM 3411 N N . VAL A 1 433 ? -18.931 49.368 12.060 1.00 39.72 433 VAL A N 1
ATOM 3412 C CA . VAL A 1 433 ? -19.829 48.820 11.023 1.00 39.72 433 VAL A CA 1
ATOM 3413 C C . VAL A 1 433 ? -21.174 49.558 10.966 1.00 39.72 433 VAL A C 1
ATOM 3415 O O . VAL A 1 433 ? -21.892 49.439 9.976 1.00 39.72 433 VAL A O 1
ATOM 3418 N N . LYS A 1 434 ? -21.520 50.378 11.969 1.00 35.56 434 LYS A N 1
ATOM 3419 C CA . LYS A 1 434 ? -22.774 51.156 11.947 1.00 35.56 434 LYS A CA 1
ATOM 3420 C C . LYS A 1 434 ? -22.735 52.389 11.038 1.00 35.56 434 LYS A C 1
ATOM 3422 O O . LYS A 1 434 ? -23.796 52.835 10.620 1.00 35.56 434 LYS A O 1
ATOM 3427 N N . ASP A 1 435 ? -21.552 52.872 10.660 1.00 34.56 435 ASP A N 1
ATOM 3428 C CA . ASP A 1 435 ? -21.393 54.133 9.915 1.00 34.56 435 ASP A CA 1
ATOM 3429 C C . ASP A 1 435 ? -21.179 53.981 8.397 1.00 34.56 435 ASP A C 1
ATOM 3431 O O . ASP A 1 435 ? -20.808 54.947 7.730 1.00 34.56 435 ASP A O 1
ATOM 3435 N N . ARG A 1 436 ? -21.397 52.796 7.802 1.00 35.91 436 ARG A N 1
ATOM 3436 C CA . ARG A 1 436 ? -21.112 52.594 6.362 1.00 35.91 436 ARG A CA 1
ATOM 3437 C C . ARG A 1 436 ? -22.234 52.117 5.449 1.00 35.91 436 ARG A C 1
ATOM 3439 O O . ARG A 1 436 ? -21.983 52.043 4.254 1.00 35.91 436 ARG A O 1
ATOM 3446 N N . ASP A 1 437 ? -23.459 51.940 5.933 1.00 39.62 437 ASP A N 1
ATOM 3447 C CA . ASP A 1 437 ? -24.604 51.637 5.060 1.00 39.62 437 ASP A CA 1
ATOM 3448 C C . ASP A 1 437 ? -25.800 52.560 5.342 1.00 39.62 437 ASP A C 1
ATOM 3450 O O . ASP A 1 437 ? -26.838 52.152 5.858 1.00 39.62 437 ASP A O 1
ATOM 3454 N N . VAL A 1 438 ? -25.661 53.828 4.949 1.00 38.75 438 VAL A N 1
ATOM 3455 C CA . VAL A 1 438 ? -26.799 54.668 4.542 1.00 38.75 438 VAL A CA 1
ATOM 3456 C C . VAL A 1 438 ? -26.472 55.210 3.154 1.00 38.75 438 VAL A C 1
ATOM 3458 O O . VAL A 1 438 ? -25.969 56.320 3.000 1.00 38.75 438 VAL A O 1
ATOM 3461 N N . LEU A 1 439 ? -26.699 54.383 2.132 1.00 34.12 439 LEU A N 1
ATOM 3462 C CA . LEU A 1 439 ? -26.773 54.837 0.746 1.00 34.12 439 LEU A CA 1
ATOM 3463 C C . LEU A 1 439 ? -28.245 54.992 0.359 1.00 34.12 439 LEU A C 1
ATOM 3465 O O . LEU A 1 439 ? -29.073 54.105 0.564 1.00 34.12 439 LEU A O 1
ATOM 3469 N N . ASP A 1 440 ? -28.519 56.190 -0.138 1.00 39.12 440 ASP A N 1
ATOM 3470 C CA . ASP A 1 440 ? -29.798 56.824 -0.417 1.00 39.12 440 ASP A CA 1
ATOM 3471 C C . ASP A 1 440 ? -30.635 56.053 -1.455 1.00 39.12 440 ASP A C 1
ATOM 3473 O O . ASP A 1 440 ? -30.236 55.870 -2.605 1.00 39.12 440 ASP A O 1
ATOM 3477 N N . LEU A 1 441 ? -31.826 55.610 -1.047 1.00 35.44 441 LEU A N 1
ATOM 3478 C CA . LEU A 1 441 ? -32.792 54.870 -1.869 1.00 35.44 441 LEU A CA 1
ATOM 3479 C C . LEU A 1 441 ? -33.569 55.758 -2.868 1.00 35.44 441 LEU A C 1
ATOM 3481 O O . LEU A 1 441 ? -34.556 55.299 -3.437 1.00 35.44 441 LEU A O 1
ATOM 3485 N N . LYS A 1 442 ? -33.160 57.014 -3.107 1.00 36.16 442 LYS A N 1
ATOM 3486 C CA . LYS A 1 442 ? -33.862 57.943 -4.018 1.00 36.16 442 LYS A CA 1
ATOM 3487 C C . LYS A 1 442 ? -33.281 58.086 -5.431 1.00 36.16 442 LYS A C 1
ATOM 3489 O O . LYS A 1 442 ? -33.907 58.737 -6.261 1.00 36.16 442 LYS A O 1
ATOM 3494 N N . GLU A 1 443 ? -32.149 57.463 -5.750 1.00 39.59 443 GLU A N 1
ATOM 3495 C CA . GLU A 1 443 ? -31.488 57.619 -7.066 1.00 39.59 443 GLU A CA 1
ATOM 3496 C C . GLU A 1 443 ? -31.785 56.488 -8.079 1.00 39.59 443 GLU A C 1
ATOM 3498 O O . GLU A 1 443 ? -31.250 56.496 -9.183 1.00 39.59 443 GLU A O 1
ATOM 3503 N N . LEU A 1 444 ? -32.668 55.530 -7.762 1.00 36.09 444 LEU A N 1
ATOM 3504 C CA . LEU A 1 444 ? -33.006 54.411 -8.665 1.00 36.09 444 LEU A CA 1
ATOM 3505 C C . LEU A 1 444 ? -34.265 54.612 -9.535 1.00 36.09 444 LEU A C 1
ATOM 3507 O O . LEU A 1 444 ? -34.572 53.740 -10.339 1.00 36.09 444 LEU A O 1
ATOM 3511 N N . ASP A 1 445 ? -34.933 55.768 -9.454 1.00 36.25 445 ASP A N 1
ATOM 3512 C CA . ASP A 1 445 ? -36.168 56.070 -10.212 1.00 36.25 445 ASP A CA 1
ATOM 3513 C C . ASP A 1 445 ? -35.960 56.989 -11.441 1.00 36.25 445 ASP A C 1
ATOM 3515 O O . ASP A 1 445 ? -36.910 57.557 -11.973 1.00 36.25 445 ASP A O 1
ATOM 3519 N N . LYS A 1 446 ? -34.720 57.155 -11.930 1.00 40.38 446 LYS A N 1
ATOM 3520 C CA . LYS A 1 446 ? -34.411 58.004 -13.108 1.00 40.38 446 LYS A CA 1
ATOM 3521 C C . LYS A 1 446 ? -33.838 57.275 -14.327 1.00 40.38 446 LYS A C 1
ATOM 3523 O O . LYS A 1 446 ? -33.240 57.905 -15.195 1.00 40.38 446 LYS A O 1
ATOM 3528 N N . LEU A 1 447 ? -34.060 55.969 -14.438 1.00 40.72 447 LEU A N 1
ATOM 3529 C CA . LEU A 1 447 ? -33.810 55.223 -15.676 1.00 40.72 447 LEU A CA 1
ATOM 3530 C C . LEU A 1 447 ? -35.059 54.427 -16.073 1.00 40.72 447 LEU A C 1
ATOM 3532 O O . LEU A 1 447 ? -35.094 53.204 -15.959 1.00 40.72 447 LEU A O 1
ATOM 3536 N N . HIS A 1 448 ? -36.066 55.161 -16.549 1.00 38.88 448 HIS A N 1
ATOM 3537 C CA . HIS A 1 448 ? -37.089 54.683 -17.475 1.00 38.88 448 HIS A CA 1
ATOM 3538 C C . HIS A 1 448 ? -37.374 55.746 -18.530 1.00 38.88 448 HIS A C 1
ATOM 3540 O O . HIS A 1 448 ? -37.564 56.921 -18.138 1.00 38.88 448 HIS A O 1
#

Mean predicted aligned error: 13.98 Å

pLDDT: mean 78.41, std 19.87, range [30.67, 98.5]

Organism: NCBI:txid454194

InterPro domains:
  IPR024385 Domain of unknown function DUF3854 [PF12965] (274-379)

Radius of gyration: 26.64 Å; Cα contacts (8 Å, |Δi|>4): 806; chains: 1; bounding box: 66×80×58 Å

Secondary structure (DSSP, 8-state):
----EEEETTEEEEEP-SSS--TTT--SSS-EEETTSSEEEESS---SEETTEEEEEE-TTSPEEEEESS--HHHHHHHHTTS--TT---GGGG--------HHHHHHHHHHHHHHSBGGG-HHHHHSTTSTGGGT-GGGGGGSEEEESSHHHHHHHHHHHHHHHHHH-TTS-GGGTTTTSTTEEEETTTTEEEES-S---SSEEEEEEEE-TT--EEEEEEEPPHHHHHH-TTS-SEEE---TTSTT-----S---EE-HHHHHHTT-TT-TT-EEEEEE-HHHHHHHHHHTTTSEEEEEESSTTS-HHHHHHHHHHHHHHH---EEEE--GGGGT-HHHHHHHHHHHHHHHHTT--PEEEEESS-SSHHHHHHTT--EEEE-HHHHHHHS-HHHHHHHHHHHHHHHHHHHHHHHHHHHHHTT--S-SSSTTTTS----TTSSSS--

Sequence (448 aa):
MRRSKFVKGGKVFYRVNKLRRCLICNSPTGCFYTEDESLSYCCRRTEEFAGNARRIRITATGLGVYSHEGATWLHAMKLIKNYPQPSQRKEEDFLDEAPSIDPAIISAAYNILIGISPATHFPELIAADDGLNARRLGEVSDMYGALPGTLDRRIDLVDQVSARLQTIFPQRDPSRMVAGIPGFWFDKHRGKWIIGPLQEYKGARLLVPFRNIEGDVLAMQIRTNKHERLQNPELPHYFWLSSPNYPEGARVCRAPIHSTHFLAQRLGYDSQQGTALLLTEGALKADTVTCISQGRLRAVANSGVSASHTELVTAAVQFQREHNGPVYVAFDMDAKENRMVALAIARLIAALALAAIEPIILGWDHGKGIDDALIGHGNIYTLQVDEWFKQLPEELAKQAVEHYRQTIDLHRQAEASLEKVEDSISMVELDQVKDRDVLDLKELDKLH

Foldseek 3Di:
DDFDWDDDLNFIKTFAAPVRAFPQPRHRGDKIATPQRQKIWAPPDADQDGPQWGFPDADPVRTTITGRPFRALVLLLVQVVVDDQPPPPDPVVVPPPQPDDPLVLLLLLVLLQLQVAFCVVFVCQDPPCPHCVVLVCNVVSSLKGKAAQDFVVQQVSVLSSLVVQCVVCVVDDSLCSCQQHFQWAADPVVRTIGGHDPHGDPTIWIWQFAADLQRRGLWTKTADDPVVCVVPVPDDRIDTRGDPPHHSTYGSDFQDKHWCNNVLVVLVLPPDAQAEEEEEADRSLQSSCCSLVSRSYIYIHTPDLSGDLSVVLVVVLVCCVVRVHAYEYWYWPCLQVDLSNLQSVLLSCLSNVSNVHFHKYKDWDDDGGPSRCSSVVTDIDTDGPVRVLVPHDPVSSVVSVVSSVCSVVVSVVVVVVSSVVSVPDDDPPPVVVVPPPDDDPPPPPPDD